Protein AF-A0AAW0V7A2-F1 (afdb_monomer)

Secondary structure (DSSP, 8-state):
--HHHHHHHHHHHHHHHSTTSS----TT-TT-EEEEEEEEE-TT--EEEEEEEE-GGGEEEEEEEEEETTTEEEE-TTTTB-EEE--SSSEEETTEEEEEEETTTEEEEEEEEEEEETTEEEEEEEEEEEEEEE--SPEEETTTSS-HHHHHHHHHTSPP-HHHHHHHHHH--EEEEEEEEEEEEEEETTEEEEEEEEEEEEEEEES---GGG--EEEEEEEEETTS-EEEEEEEEETTTEEEEEEEEEEETTEEEEEEEEE--HHHHTTTS---SEEEEEEEETTEEEEEEEEEEE--EEEESTT--EEEEEEEEEEEETTEEEEEEEEEEEE--S---HHHHTTS-GGGGGG-TT----EEEEE-SS-TT-EEEEE-EEETTTTEEEE---S----------HHHHH-HHHHHHHEEEEE-TT--GGGGT-SS--EEEEEE--------------------

Sequence (463 aa):
MDNTYNVKALSLWRHLTNFQGLPRVSQGLPRAIDAVYFNGANESGHYLVVATARRPKGIINGLLFIRVPGLGLLQLPKMPDTMLFGDGEQFAAEGLRITPVKPMSVWKIQYEGPMKMKDSPLSRLNVKLDIKWTSKQPYFDFDTDMNARALARSIAREPWSRQYFQQLREAHQSHYEQMGRMEGTVVVEGHPYILRLDSMRDHSYGHKREWKLMHRYGLHMFATHDGLQGNVGIICQPATCTQLEMGYISEGGKVTPVSSVNLSLWQHGENGYPPSDYSFSFVAGGKEYVVEVYVVEAPEFYIGWEWETRVVERMATYRINGRKGWGLAEWDYRHHGGRPRAYSFTDPAWTADLVKDAEEEKITVKSDDDPQCVVHYHGLVDDKTSRIILLSDRSYSKLIEYKNIREELGDEAYHDQCETIPLPGYDAKKHGYHRPCYMKFIKIKVQKEKNKQENNSESERVV

Structure (mmCIF, N/CA/C/O backbone):
data_AF-A0AAW0V7A2-F1
#
_entry.id   AF-A0AAW0V7A2-F1
#
loop_
_atom_site.group_PDB
_atom_site.id
_atom_site.type_symbol
_atom_site.label_atom_id
_atom_site.label_alt_id
_atom_site.label_comp_id
_atom_site.label_asym_id
_atom_site.label_entity_id
_atom_site.label_seq_id
_atom_site.pdbx_PDB_ins_code
_atom_site.Cartn_x
_atom_site.Cartn_y
_atom_site.Cartn_z
_atom_site.occupancy
_atom_site.B_iso_or_equiv
_atom_site.auth_seq_id
_atom_site.auth_comp_id
_atom_site.auth_asym_id
_atom_site.auth_atom_id
_atom_site.pdbx_PDB_model_num
ATOM 1 N N . MET A 1 1 ? -21.782 21.245 22.116 1.00 29.97 1 MET A N 1
ATOM 2 C CA . MET A 1 1 ? -21.592 22.206 21.012 1.00 29.97 1 MET A CA 1
ATOM 3 C C . MET A 1 1 ? -20.134 22.644 21.034 1.00 29.97 1 MET A C 1
ATOM 5 O O . MET A 1 1 ? -19.702 23.081 22.083 1.00 29.97 1 MET A O 1
ATOM 9 N N . ASP A 1 2 ? -19.291 22.567 20.015 1.00 32.69 2 ASP A N 1
ATOM 10 C CA . ASP A 1 2 ? -19.171 21.652 18.882 1.00 32.69 2 ASP A CA 1
ATOM 11 C C . ASP A 1 2 ? -17.704 21.785 18.400 1.00 32.69 2 ASP A C 1
ATOM 13 O O . ASP A 1 2 ? -17.403 22.443 17.410 1.00 32.69 2 ASP A O 1
ATOM 17 N N . ASN A 1 3 ? -16.744 21.271 19.185 1.00 30.62 3 ASN A N 1
ATOM 18 C CA . ASN A 1 3 ? -15.306 21.361 18.859 1.00 30.62 3 ASN A CA 1
ATOM 19 C C . ASN A 1 3 ? -14.897 20.460 17.678 1.00 30.62 3 ASN A C 1
ATOM 21 O O . ASN A 1 3 ? -13.832 20.648 17.094 1.00 30.62 3 ASN A O 1
ATOM 25 N N . THR A 1 4 ? -15.749 19.509 17.294 1.00 35.91 4 THR A N 1
ATOM 26 C CA . THR A 1 4 ? -15.542 18.583 16.173 1.00 35.91 4 THR A CA 1
ATOM 27 C C . THR A 1 4 ? -15.588 19.269 14.805 1.00 35.91 4 THR A C 1
ATOM 29 O O . THR A 1 4 ? -14.827 18.891 13.913 1.00 35.91 4 THR A O 1
ATOM 32 N N . TYR A 1 5 ? -16.394 20.328 14.638 1.00 31.70 5 TYR A N 1
ATOM 33 C CA . TYR A 1 5 ? -16.440 21.082 13.375 1.00 31.70 5 TYR A CA 1
ATOM 34 C C . TYR A 1 5 ? -15.165 21.895 13.124 1.00 31.70 5 TYR A C 1
ATOM 36 O O . TYR A 1 5 ? -14.747 22.029 11.975 1.00 31.70 5 TYR A O 1
ATOM 44 N N . ASN A 1 6 ? -14.506 22.384 14.180 1.00 40.28 6 ASN A N 1
ATOM 45 C CA . ASN A 1 6 ? -13.304 23.210 14.043 1.00 40.28 6 ASN A CA 1
ATOM 46 C C . ASN A 1 6 ? -12.090 22.397 13.560 1.00 40.28 6 ASN A C 1
ATOM 48 O O . ASN A 1 6 ? -11.335 22.873 12.717 1.00 40.28 6 ASN A O 1
ATOM 52 N N . VAL A 1 7 ? -11.926 21.151 14.023 1.00 46.50 7 VAL A N 1
ATOM 53 C CA . VAL A 1 7 ? -10.791 20.293 13.624 1.00 46.50 7 VAL A CA 1
ATOM 54 C C . VAL A 1 7 ? -10.914 19.842 12.167 1.00 46.50 7 VAL A C 1
ATOM 56 O O . VAL A 1 7 ? -9.942 19.943 11.419 1.00 46.50 7 VAL A O 1
ATOM 59 N N . LYS A 1 8 ? -12.112 19.431 11.721 1.00 39.72 8 LYS A N 1
ATOM 60 C CA . LYS A 1 8 ? -12.339 19.082 10.309 1.00 39.72 8 LYS A CA 1
ATOM 61 C C . LYS A 1 8 ? -12.195 20.286 9.388 1.00 39.72 8 LYS A C 1
ATOM 63 O O . LYS A 1 8 ? -11.576 20.157 8.339 1.00 39.72 8 LYS A O 1
ATOM 68 N N . ALA A 1 9 ? -12.697 21.457 9.785 1.00 37.00 9 ALA A N 1
ATOM 69 C CA . ALA A 1 9 ? -12.519 22.682 9.011 1.00 37.00 9 ALA A CA 1
ATOM 70 C C . ALA A 1 9 ? -11.038 23.078 8.891 1.00 37.00 9 ALA A C 1
ATOM 72 O O . ALA A 1 9 ? -10.621 23.449 7.801 1.00 37.00 9 ALA A O 1
ATOM 73 N N . LEU A 1 10 ? -10.236 22.938 9.956 1.00 38.91 10 LEU A N 1
ATOM 74 C CA . LEU A 1 10 ? -8.784 23.182 9.956 1.00 38.91 10 LEU A CA 1
ATOM 75 C C . LEU A 1 10 ? -7.997 22.151 9.130 1.00 38.91 10 LEU A C 1
ATOM 77 O O . LEU A 1 10 ? -7.086 22.542 8.398 1.00 38.91 10 LEU A O 1
ATOM 81 N N . SER A 1 11 ? -8.346 20.861 9.215 1.00 42.12 11 SER A N 1
ATOM 82 C CA . SER A 1 11 ? -7.776 19.801 8.365 1.00 42.12 11 SER A CA 1
ATOM 83 C C . SER A 1 11 ? -8.077 20.101 6.895 1.00 42.12 11 SER A C 1
ATOM 85 O O . SER A 1 11 ? -7.153 20.261 6.095 1.00 42.12 11 SER A O 1
ATOM 87 N N . LEU A 1 12 ? -9.349 20.341 6.559 1.00 40.06 12 LEU A N 1
ATOM 88 C CA . LEU A 1 12 ? -9.786 20.710 5.214 1.00 40.06 12 LEU A CA 1
ATOM 89 C C . LEU A 1 12 ? -9.114 22.007 4.732 1.00 40.06 12 LEU A C 1
ATOM 91 O O . LEU A 1 12 ? -8.675 22.066 3.590 1.00 40.06 12 LEU A O 1
ATOM 95 N N . TRP A 1 13 ? -8.955 23.021 5.593 1.00 35.84 13 TRP A N 1
ATOM 96 C CA . TRP A 1 13 ? -8.237 24.257 5.262 1.00 35.84 13 TRP A CA 1
ATOM 97 C C . TRP A 1 13 ? -6.761 24.006 4.959 1.00 35.84 13 TRP A C 1
ATOM 99 O O . TRP A 1 13 ? -6.271 24.533 3.969 1.00 35.84 13 TRP A O 1
ATOM 109 N N . ARG A 1 14 ? -6.043 23.183 5.738 1.00 45.00 14 ARG A N 1
ATOM 110 C CA . ARG A 1 14 ? -4.649 22.791 5.429 1.00 45.00 14 ARG A CA 1
ATOM 111 C C . ARG A 1 14 ? -4.539 22.067 4.085 1.00 45.00 14 ARG A C 1
ATOM 113 O O . ARG A 1 14 ? -3.605 22.316 3.326 1.00 45.00 14 ARG A O 1
ATOM 120 N N . HIS A 1 15 ? -5.517 21.223 3.764 1.00 47.91 15 HIS A N 1
ATOM 121 C CA . HIS A 1 15 ? -5.590 20.518 2.483 1.00 47.91 15 HIS A CA 1
ATOM 122 C C . HIS A 1 15 ? -5.928 21.465 1.317 1.00 47.91 15 HIS A C 1
ATOM 124 O O . HIS A 1 15 ? -5.390 21.312 0.222 1.00 47.91 15 HIS A O 1
ATOM 130 N N . LEU A 1 16 ? -6.785 22.464 1.553 1.00 35.16 16 LEU A N 1
ATOM 131 C CA . LEU A 1 16 ? -7.217 23.456 0.565 1.00 35.16 16 LEU A CA 1
ATOM 132 C C . LEU A 1 16 ? -6.244 24.631 0.398 1.00 35.16 16 LEU A C 1
ATOM 134 O O . LEU A 1 16 ? -6.296 25.280 -0.634 1.00 35.16 16 LEU A O 1
ATOM 138 N N . THR A 1 17 ? -5.370 24.927 1.364 1.00 33.19 17 THR A N 1
ATOM 139 C CA . THR A 1 17 ? -4.394 26.039 1.289 1.00 33.19 17 THR A CA 1
ATOM 140 C C . THR A 1 17 ? -3.032 25.633 0.746 1.00 33.19 17 THR A C 1
ATOM 142 O O . THR A 1 17 ? -2.344 26.469 0.170 1.00 33.19 17 THR A O 1
ATOM 145 N N . ASN A 1 18 ? -2.693 24.342 0.774 1.00 41.09 18 ASN A N 1
ATOM 146 C CA . ASN A 1 18 ? -1.581 23.785 -0.008 1.00 41.09 18 ASN A CA 1
ATOM 147 C C . ASN A 1 18 ? -1.912 23.678 -1.519 1.00 41.09 18 ASN A C 1
ATOM 149 O O . ASN A 1 18 ? -1.248 22.965 -2.265 1.00 41.09 18 ASN A O 1
ATOM 153 N N . PHE A 1 19 ? -2.933 24.399 -2.001 1.00 36.94 19 PHE A N 1
ATOM 154 C CA . PHE A 1 19 ? -3.466 24.337 -3.370 1.00 36.94 19 PHE A CA 1
ATOM 155 C C . PHE A 1 19 ? -2.479 24.733 -4.477 1.00 36.94 19 PHE A C 1
ATOM 157 O O . PHE A 1 19 ? -2.774 24.516 -5.648 1.00 36.94 19 PHE A O 1
ATOM 164 N N . GLN A 1 20 ? -1.342 25.347 -4.141 1.00 29.98 20 GLN A N 1
ATOM 165 C CA . GLN A 1 20 ? -0.391 25.874 -5.130 1.00 29.98 20 GLN A CA 1
ATOM 166 C C . GLN A 1 20 ? 0.947 25.127 -5.180 1.00 29.98 20 GLN A C 1
ATOM 168 O O . GLN A 1 20 ? 1.804 25.456 -5.995 1.00 29.98 20 GLN A O 1
ATOM 173 N N . GLY A 1 21 ? 1.120 24.078 -4.379 1.00 36.91 21 GLY A N 1
ATOM 174 C CA . GLY A 1 21 ? 2.294 23.221 -4.451 1.00 36.91 21 GLY A CA 1
ATOM 175 C C . GLY A 1 21 ? 2.109 21.985 -3.593 1.00 36.91 21 GLY A C 1
ATOM 176 O O . GLY A 1 21 ? 1.563 22.063 -2.495 1.00 36.91 21 GLY A O 1
ATOM 177 N N . LEU A 1 22 ? 2.583 20.841 -4.087 1.00 45.56 22 LEU A N 1
ATOM 178 C CA . LEU A 1 22 ? 2.833 19.674 -3.247 1.00 45.56 22 LEU A CA 1
ATOM 179 C C . LEU A 1 22 ? 3.504 20.138 -1.940 1.00 45.56 22 LEU A C 1
ATOM 181 O O . LEU A 1 22 ? 4.400 20.987 -2.038 1.00 45.56 22 LEU A O 1
ATOM 185 N N . PRO A 1 23 ? 3.125 19.626 -0.748 1.00 50.72 23 PRO A N 1
ATOM 186 C CA . PRO A 1 23 ? 3.815 19.974 0.487 1.00 50.72 23 PRO A CA 1
ATOM 187 C C . PRO A 1 23 ? 5.318 19.857 0.239 1.00 50.72 23 PRO A C 1
ATOM 189 O O . PRO A 1 23 ? 5.804 18.799 -0.180 1.00 50.72 23 PRO A O 1
ATOM 192 N N . ARG A 1 24 ? 6.052 20.970 0.366 1.00 52.59 24 ARG A N 1
ATOM 193 C CA . ARG A 1 24 ? 7.505 20.918 0.224 1.00 52.59 24 ARG A CA 1
ATOM 194 C C . ARG A 1 24 ? 7.996 20.072 1.382 1.00 52.59 24 ARG A C 1
ATOM 196 O O . ARG A 1 24 ? 7.842 20.468 2.537 1.00 52.59 24 ARG A O 1
ATOM 203 N N . VAL A 1 25 ? 8.573 18.915 1.074 1.00 57.28 25 VAL A N 1
ATOM 204 C CA . VAL A 1 25 ? 9.338 18.157 2.058 1.00 57.28 25 VAL A CA 1
ATOM 205 C C . VAL A 1 25 ? 10.447 19.099 2.521 1.00 57.28 25 VAL A C 1
ATOM 207 O O . VAL A 1 25 ? 11.336 19.454 1.746 1.00 57.28 25 VAL A O 1
ATOM 210 N N . SER A 1 26 ? 10.312 19.626 3.739 1.00 55.16 26 SER A N 1
ATOM 211 C CA . SER A 1 26 ? 11.206 20.671 4.230 1.00 55.16 26 SER A CA 1
ATOM 212 C C . SER A 1 26 ? 12.628 20.128 4.251 1.00 55.16 26 SER A C 1
ATOM 214 O O . SER A 1 26 ? 12.914 19.162 4.955 1.00 55.16 26 SER A O 1
ATOM 216 N N . GLN A 1 27 ? 13.529 20.768 3.505 1.00 53.91 27 GLN A N 1
ATOM 217 C CA . GLN A 1 27 ? 14.941 20.377 3.451 1.00 53.91 27 GLN A CA 1
ATOM 218 C C . GLN A 1 27 ? 15.618 20.469 4.833 1.00 53.91 27 GLN A C 1
ATOM 220 O O . GLN A 1 27 ? 16.618 19.801 5.071 1.00 53.91 27 GLN A O 1
ATOM 225 N N . GLY A 1 28 ? 15.052 21.248 5.767 1.00 55.53 28 GLY A N 1
ATOM 226 C CA . GLY A 1 28 ? 15.509 21.336 7.158 1.00 55.53 28 GLY A CA 1
ATOM 227 C C . GLY A 1 28 ? 15.015 20.208 8.075 1.00 55.53 28 GLY A C 1
ATOM 228 O O . GLY A 1 28 ? 15.401 20.166 9.239 1.00 55.53 28 GLY A O 1
ATOM 229 N N . LEU A 1 29 ? 14.163 19.301 7.584 1.00 67.44 29 LEU A N 1
ATOM 230 C CA . LEU A 1 29 ? 13.610 18.179 8.344 1.00 67.44 29 LEU A CA 1
ATOM 231 C C . LEU A 1 29 ? 14.061 16.853 7.711 1.00 67.44 29 LEU A C 1
ATOM 233 O O . LEU A 1 29 ? 13.365 16.314 6.851 1.00 67.44 29 LEU A O 1
ATOM 237 N N . PRO A 1 30 ? 15.204 16.281 8.132 1.00 71.31 30 PRO A N 1
ATOM 238 C CA . PRO A 1 30 ? 15.849 15.163 7.433 1.00 71.31 30 PRO A CA 1
ATOM 239 C C . PRO A 1 30 ? 15.013 13.875 7.391 1.00 71.31 30 PRO A C 1
ATOM 241 O O . PRO A 1 30 ? 15.257 13.016 6.550 1.00 71.31 30 PRO A O 1
ATOM 244 N N . ARG A 1 31 ? 14.021 13.733 8.281 1.00 77.00 31 ARG A N 1
ATOM 245 C CA . ARG A 1 31 ? 13.121 12.568 8.353 1.00 77.00 31 ARG A CA 1
ATOM 246 C C . ARG A 1 31 ? 11.708 12.853 7.844 1.00 77.00 31 ARG A C 1
ATOM 248 O O . ARG A 1 31 ? 10.830 12.009 8.032 1.00 77.00 31 ARG A O 1
ATOM 255 N N . ALA A 1 32 ? 11.478 14.019 7.240 1.00 82.75 32 ALA A N 1
ATOM 256 C CA . ALA A 1 32 ? 10.181 14.352 6.675 1.00 82.75 32 ALA A CA 1
ATOM 257 C C . ALA A 1 32 ? 9.800 13.378 5.554 1.00 82.75 32 ALA A C 1
ATOM 259 O O . ALA A 1 32 ? 10.658 12.820 4.861 1.00 82.75 32 ALA A O 1
ATOM 260 N N . ILE A 1 33 ? 8.497 13.168 5.408 1.00 88.12 33 ILE A N 1
ATOM 261 C CA . ILE A 1 33 ? 7.924 12.279 4.408 1.00 88.12 33 ILE A CA 1
ATOM 262 C C . ILE A 1 33 ? 6.650 12.890 3.840 1.00 88.12 33 ILE A C 1
ATOM 264 O O . ILE A 1 33 ? 5.869 13.518 4.558 1.00 88.12 33 ILE A O 1
ATOM 268 N N . ASP A 1 34 ? 6.441 12.642 2.558 1.00 91.75 34 ASP A N 1
ATOM 269 C CA . ASP A 1 34 ? 5.155 12.784 1.896 1.00 91.75 34 ASP A CA 1
ATOM 270 C C . ASP A 1 34 ? 4.980 11.570 0.979 1.00 91.75 34 ASP A C 1
ATOM 272 O O . ASP A 1 34 ? 5.742 11.396 0.025 1.00 91.75 34 ASP A O 1
ATOM 276 N N . ALA A 1 35 ? 4.051 10.687 1.331 1.00 93.88 35 ALA A N 1
ATOM 277 C CA . ALA A 1 35 ? 3.847 9.396 0.704 1.00 93.88 35 ALA A CA 1
ATOM 278 C C . ALA A 1 35 ? 2.444 9.273 0.132 1.00 93.88 35 ALA A C 1
ATOM 280 O O . ALA A 1 35 ? 1.457 9.535 0.813 1.00 93.88 35 ALA A O 1
ATOM 281 N N . VAL A 1 36 ? 2.370 8.789 -1.102 1.00 97.00 36 VAL A N 1
ATOM 282 C CA . VAL A 1 36 ? 1.127 8.343 -1.719 1.00 97.00 36 VAL A CA 1
ATOM 283 C C . VAL A 1 36 ? 1.268 6.881 -2.101 1.00 97.00 36 VAL A C 1
ATOM 285 O O . VAL A 1 36 ? 2.259 6.483 -2.718 1.00 97.00 36 VAL A O 1
ATOM 288 N N . TYR A 1 37 ? 0.272 6.093 -1.730 1.00 98.06 37 TYR A N 1
ATOM 289 C CA . TYR A 1 37 ? 0.171 4.682 -2.067 1.00 98.06 37 TYR A CA 1
ATOM 290 C C . TYR A 1 37 ? -1.182 4.451 -2.722 1.00 98.06 37 TYR A C 1
ATOM 292 O O . TYR A 1 37 ? -2.203 5.010 -2.318 1.00 98.06 37 TYR A O 1
ATOM 300 N N . PHE A 1 38 ? -1.180 3.658 -3.779 1.00 98.62 38 PHE A N 1
ATOM 301 C CA . PHE A 1 38 ? -2.383 3.261 -4.462 1.00 98.62 38 PHE A CA 1
AT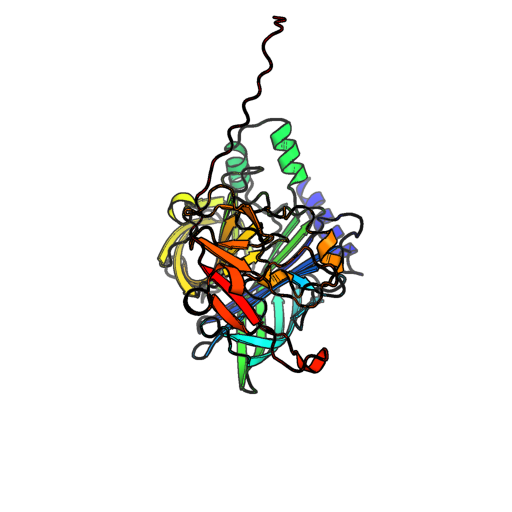OM 302 C C . PHE A 1 38 ? -2.350 1.783 -4.730 1.00 98.62 38 PHE A C 1
ATOM 304 O O . PHE A 1 38 ? -1.324 1.204 -5.101 1.00 98.62 38 PHE A O 1
ATOM 311 N N . ASN A 1 39 ? -3.534 1.211 -4.659 1.00 98.31 39 ASN A N 1
ATOM 312 C CA . ASN A 1 39 ? -3.692 -0.181 -4.949 1.00 98.31 39 ASN A CA 1
ATOM 313 C C . ASN A 1 39 ? -5.007 -0.456 -5.648 1.00 98.31 39 ASN A C 1
ATOM 315 O O . ASN A 1 39 ? -5.933 0.351 -5.563 1.00 98.31 39 ASN A O 1
ATOM 319 N N . GLY A 1 40 ? -5.086 -1.553 -6.384 1.00 98.25 40 GLY A N 1
ATOM 320 C CA . GLY A 1 40 ? -6.324 -1.933 -7.027 1.00 98.25 40 GLY A CA 1
ATOM 321 C C . GLY A 1 40 ? -6.320 -3.356 -7.535 1.00 98.25 40 GLY A C 1
ATOM 322 O O . GLY A 1 40 ? -5.281 -3.907 -7.900 1.00 98.25 40 GLY A O 1
ATOM 323 N N . ALA A 1 41 ? -7.515 -3.932 -7.572 1.00 98.75 41 ALA A N 1
ATOM 324 C CA . ALA A 1 41 ? -7.753 -5.268 -8.083 1.00 98.75 41 ALA A CA 1
ATOM 325 C C . ALA A 1 41 ? -9.111 -5.361 -8.792 1.00 98.75 41 ALA A C 1
ATOM 327 O O . ALA A 1 41 ? -9.954 -4.467 -8.672 1.00 98.75 41 ALA A O 1
ATOM 328 N N . ASN A 1 42 ? -9.330 -6.446 -9.533 1.00 98.25 42 ASN A N 1
ATOM 329 C CA . ASN A 1 42 ? -10.642 -6.789 -10.077 1.00 98.25 42 ASN A CA 1
ATOM 330 C C . ASN A 1 42 ? -10.921 -8.294 -10.050 1.00 98.25 42 ASN A C 1
ATOM 332 O O . ASN A 1 42 ? -10.033 -9.112 -9.804 1.00 98.25 42 ASN A O 1
ATOM 336 N N . GLU A 1 43 ? -12.166 -8.664 -10.353 1.00 97.19 43 GLU A N 1
ATOM 337 C CA . GLU A 1 43 ? -12.619 -10.059 -10.377 1.00 97.19 43 GLU A CA 1
ATOM 338 C C . GLU A 1 43 ? -11.871 -10.955 -11.369 1.00 97.19 43 GLU A C 1
ATOM 340 O O . GLU A 1 43 ? -11.827 -12.171 -11.184 1.00 97.19 43 GLU A O 1
ATOM 345 N N . SER A 1 44 ? -11.292 -10.367 -12.419 1.00 97.06 44 SER A N 1
ATOM 346 C CA . SER A 1 44 ? -10.526 -11.092 -13.432 1.00 97.06 44 SER A CA 1
ATOM 347 C C . SER A 1 44 ? -9.105 -11.410 -12.963 1.00 97.06 44 SER A C 1
ATOM 349 O O . SER A 1 44 ? -8.369 -12.079 -13.679 1.00 97.06 44 SER A O 1
ATOM 351 N N . GLY A 1 45 ? -8.699 -10.937 -11.780 1.00 97.50 45 GLY A N 1
ATOM 352 C CA . GLY A 1 45 ? 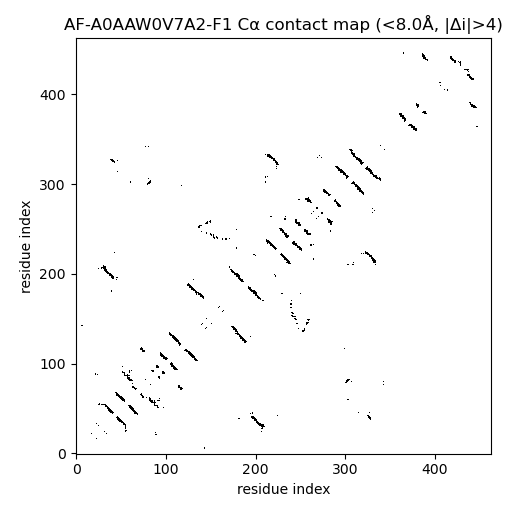-7.376 -11.179 -11.215 1.00 97.50 45 GLY A CA 1
ATOM 353 C C . GLY A 1 45 ? -6.294 -10.239 -11.744 1.00 97.50 45 GLY A C 1
ATOM 354 O O . GLY A 1 45 ? -5.114 -10.590 -11.703 1.00 97.50 45 GLY A O 1
ATOM 355 N N . HIS A 1 46 ? -6.653 -9.063 -12.257 1.00 98.56 46 HIS A N 1
ATOM 356 C CA . HIS A 1 46 ? -5.666 -8.003 -12.456 1.00 98.56 46 HIS A CA 1
ATOM 357 C C . HIS A 1 46 ? -5.389 -7.314 -11.127 1.00 98.56 46 HIS A C 1
ATOM 359 O O . HIS A 1 46 ? -6.323 -7.065 -10.366 1.00 98.56 46 HIS A O 1
ATOM 365 N N . TYR A 1 47 ? -4.124 -6.981 -10.877 1.00 98.81 47 TYR A N 1
ATOM 366 C CA . TYR A 1 47 ? -3.710 -6.256 -9.678 1.00 98.81 47 TYR A CA 1
ATOM 367 C C . TYR A 1 47 ? -2.680 -5.189 -10.032 1.00 98.81 47 TYR A C 1
ATOM 369 O O . TYR A 1 47 ? -1.814 -5.408 -10.882 1.00 98.81 47 TYR A O 1
ATOM 377 N N . LEU A 1 48 ? -2.763 -4.050 -9.353 1.00 98.75 48 LEU A N 1
ATOM 378 C CA . LEU A 1 48 ? -1.812 -2.952 -9.452 1.00 98.75 48 LEU A CA 1
ATOM 379 C C . LEU A 1 48 ? -1.512 -2.442 -8.044 1.00 98.75 48 LEU A C 1
ATOM 381 O O . LEU A 1 48 ? -2.435 -2.096 -7.311 1.00 98.75 48 LEU A O 1
ATOM 385 N N . VAL A 1 49 ? -0.232 -2.375 -7.691 1.00 98.75 49 VAL A N 1
ATOM 386 C CA . VAL A 1 49 ? 0.254 -1.704 -6.478 1.00 98.75 49 VAL A CA 1
ATOM 387 C C . VAL A 1 49 ? 1.290 -0.692 -6.905 1.00 98.75 49 VAL A C 1
ATOM 389 O O . VAL A 1 49 ? 2.196 -1.025 -7.668 1.00 98.75 49 VAL A O 1
ATOM 392 N N . VAL A 1 50 ? 1.159 0.546 -6.452 1.00 98.62 50 VAL A N 1
ATOM 393 C CA . VAL A 1 50 ? 2.081 1.612 -6.820 1.00 98.62 50 VAL A CA 1
ATOM 394 C C . VAL A 1 50 ? 2.173 2.628 -5.701 1.00 98.62 50 VAL A C 1
ATOM 396 O O . VAL A 1 50 ? 1.161 3.121 -5.207 1.00 98.62 50 VAL A O 1
ATOM 399 N N . ALA A 1 51 ? 3.394 2.963 -5.306 1.00 97.75 51 ALA A N 1
ATOM 400 C CA . ALA A 1 51 ? 3.614 3.938 -4.254 1.00 97.75 51 ALA A CA 1
ATOM 401 C C . ALA A 1 51 ? 4.864 4.760 -4.509 1.00 97.75 51 ALA A C 1
ATOM 403 O O . ALA A 1 51 ? 5.820 4.299 -5.134 1.00 97.75 51 ALA A O 1
ATOM 404 N N . THR A 1 52 ? 4.847 5.979 -3.983 1.00 95.69 52 THR A N 1
ATOM 405 C CA . THR A 1 52 ? 6.009 6.862 -3.924 1.00 95.69 52 THR A CA 1
ATOM 406 C C . THR A 1 52 ? 5.975 7.645 -2.622 1.00 95.69 52 THR A C 1
ATOM 408 O O . THR A 1 52 ? 4.976 8.307 -2.335 1.00 95.69 52 THR A O 1
ATOM 411 N N . ALA A 1 53 ? 7.078 7.645 -1.883 1.00 92.81 53 ALA A N 1
ATOM 412 C CA . ALA A 1 53 ? 7.298 8.532 -0.755 1.00 92.81 53 ALA A CA 1
ATOM 413 C C . ALA A 1 53 ? 8.475 9.461 -1.023 1.00 92.81 53 ALA A C 1
ATOM 415 O O . ALA A 1 53 ? 9.616 9.015 -1.143 1.00 92.81 53 ALA A O 1
ATOM 416 N N . ARG A 1 54 ? 8.187 10.759 -1.101 1.00 91.00 54 ARG A N 1
ATOM 417 C CA . ARG A 1 54 ? 9.183 11.814 -1.259 1.00 91.00 54 ARG A CA 1
ATOM 418 C C . ARG A 1 54 ? 9.853 12.084 0.078 1.00 91.00 54 ARG A C 1
ATOM 420 O O . ARG A 1 54 ? 9.186 12.228 1.106 1.00 91.00 54 ARG A O 1
ATOM 427 N N . ARG A 1 55 ? 11.178 12.178 0.045 1.00 86.81 55 ARG A N 1
ATOM 428 C CA . ARG A 1 55 ? 12.040 12.493 1.185 1.00 86.81 55 ARG A CA 1
ATOM 429 C C . ARG A 1 55 ? 13.031 13.602 0.810 1.00 86.81 55 ARG A C 1
ATOM 431 O O . ARG A 1 55 ? 13.199 13.899 -0.376 1.00 86.81 55 ARG A O 1
ATOM 438 N N . PRO A 1 56 ? 13.688 14.243 1.796 1.00 82.81 56 PRO A N 1
ATOM 439 C CA . PRO A 1 56 ? 14.730 15.228 1.518 1.00 82.81 56 PRO A CA 1
ATOM 440 C C . PRO A 1 56 ? 15.831 14.672 0.601 1.00 82.81 56 PRO A C 1
ATOM 442 O O . PRO A 1 56 ? 16.028 13.461 0.517 1.00 82.81 56 PRO A O 1
ATOM 445 N N . LYS A 1 57 ? 16.581 15.568 -0.055 1.00 81.50 57 LYS A N 1
ATOM 446 C CA . LYS A 1 57 ? 17.703 15.222 -0.954 1.00 81.50 57 LYS A CA 1
ATOM 447 C C . LYS A 1 57 ? 17.336 14.371 -2.188 1.00 81.50 57 LYS A C 1
ATOM 449 O O . LYS A 1 57 ? 18.173 13.632 -2.688 1.00 81.50 57 LYS A O 1
ATOM 454 N N . GLY A 1 58 ? 16.104 14.462 -2.695 1.00 84.06 58 GLY A N 1
ATOM 455 C CA . GLY A 1 58 ? 15.722 13.770 -3.939 1.00 84.06 58 GLY A CA 1
ATOM 456 C C . GLY A 1 58 ? 15.487 12.266 -3.791 1.00 84.06 58 GLY A C 1
ATOM 457 O O . GLY A 1 58 ? 15.347 11.559 -4.788 1.00 84.06 58 GLY A O 1
ATOM 458 N N . ILE A 1 59 ? 15.436 11.770 -2.554 1.00 88.69 59 ILE A N 1
ATOM 459 C CA . ILE A 1 59 ? 15.177 10.363 -2.257 1.00 88.69 59 ILE A CA 1
ATOM 460 C C . ILE A 1 59 ? 13.688 10.083 -2.449 1.00 88.69 59 ILE A C 1
ATOM 462 O O . ILE A 1 59 ? 12.841 10.769 -1.870 1.00 88.69 59 ILE A O 1
ATOM 466 N N . ILE A 1 60 ? 13.379 9.035 -3.210 1.00 92.19 60 ILE A N 1
ATOM 467 C CA . ILE A 1 60 ? 12.026 8.518 -3.389 1.00 92.19 60 ILE A CA 1
ATOM 468 C C . ILE A 1 60 ? 12.003 7.060 -2.929 1.00 92.19 60 ILE A C 1
ATOM 470 O O . ILE A 1 60 ? 12.686 6.231 -3.516 1.00 92.19 60 ILE A O 1
ATOM 474 N N . ASN A 1 61 ? 11.195 6.710 -1.925 1.00 93.12 61 ASN A N 1
ATOM 475 C CA . ASN A 1 61 ? 10.843 5.300 -1.730 1.00 93.12 61 ASN A CA 1
ATOM 476 C C . ASN A 1 61 ? 9.727 4.948 -2.716 1.00 93.12 61 ASN A C 1
ATOM 478 O O . ASN A 1 61 ? 8.609 5.426 -2.539 1.00 93.12 61 ASN A O 1
ATOM 482 N N . GLY A 1 62 ? 10.020 4.183 -3.764 1.00 95.50 62 GLY A N 1
ATOM 483 C CA . GLY A 1 62 ? 9.073 3.861 -4.827 1.00 95.50 62 GLY A CA 1
ATOM 484 C C . GLY A 1 62 ? 8.939 2.365 -5.085 1.00 95.50 62 GLY A C 1
ATOM 485 O O . GLY A 1 62 ? 9.913 1.622 -4.999 1.00 95.50 62 GLY A O 1
ATOM 486 N N . LEU A 1 63 ? 7.726 1.938 -5.434 1.00 97.19 63 LEU A N 1
ATOM 487 C CA . LEU A 1 63 ? 7.425 0.569 -5.849 1.00 97.19 63 LEU A CA 1
ATOM 488 C C . LEU A 1 63 ? 6.351 0.555 -6.935 1.00 97.19 63 LEU A C 1
ATOM 490 O O . LEU A 1 63 ? 5.506 1.451 -7.009 1.00 97.19 63 LEU A O 1
ATOM 494 N N . LEU A 1 64 ? 6.379 -0.490 -7.758 1.00 98.56 64 LEU A N 1
ATOM 495 C CA . LEU A 1 64 ? 5.340 -0.786 -8.737 1.00 98.56 64 LEU A CA 1
ATOM 496 C C . LEU A 1 64 ? 5.264 -2.300 -8.952 1.00 98.56 64 LEU A C 1
ATOM 498 O O . LEU A 1 64 ? 6.253 -2.920 -9.348 1.00 98.56 64 LEU A O 1
ATOM 502 N N . PHE A 1 65 ? 4.076 -2.856 -8.735 1.00 98.69 65 PHE A N 1
ATOM 503 C CA . PHE A 1 65 ? 3.706 -4.233 -9.041 1.00 98.69 65 PHE A CA 1
ATOM 504 C C . PHE A 1 65 ? 2.522 -4.251 -10.002 1.00 98.69 65 PHE A C 1
ATOM 506 O O . PHE A 1 65 ? 1.519 -3.583 -9.755 1.00 98.69 65 PHE A O 1
ATOM 513 N N . ILE A 1 66 ? 2.614 -5.044 -11.070 1.00 98.62 66 ILE A N 1
ATOM 514 C CA . ILE A 1 66 ? 1.522 -5.232 -12.032 1.00 98.62 66 ILE A CA 1
ATOM 515 C C . ILE A 1 66 ? 1.327 -6.726 -12.249 1.00 98.62 66 ILE A C 1
ATOM 517 O O . ILE A 1 66 ? 2.205 -7.391 -12.797 1.00 98.62 66 ILE A O 1
ATOM 521 N N . ARG A 1 67 ? 0.174 -7.260 -11.847 1.00 98.44 67 ARG A N 1
ATOM 522 C CA . ARG A 1 67 ? -0.209 -8.637 -12.163 1.00 98.44 67 ARG A CA 1
ATOM 523 C C . ARG A 1 67 ? -1.234 -8.644 -13.278 1.00 98.44 67 ARG A C 1
ATOM 525 O O . ARG A 1 67 ? -2.308 -8.056 -13.146 1.00 98.44 67 ARG A O 1
ATOM 532 N N . VAL A 1 68 ? -0.925 -9.391 -14.328 1.00 97.44 68 VAL A N 1
ATOM 533 C CA . VAL A 1 68 ? -1.841 -9.666 -15.434 1.00 97.44 68 VAL A CA 1
ATOM 534 C C . VAL A 1 68 ? -2.068 -11.182 -15.503 1.00 97.44 68 VAL A C 1
ATOM 536 O O . VAL A 1 68 ? -1.092 -11.936 -15.576 1.00 97.44 68 VAL A O 1
ATOM 539 N N . PRO A 1 69 ? -3.323 -11.668 -15.461 1.00 96.19 69 PRO A N 1
ATOM 540 C CA . PRO A 1 69 ? -3.632 -13.085 -15.645 1.00 96.19 69 PRO A CA 1
ATOM 541 C C . PRO A 1 69 ? -3.020 -13.638 -16.939 1.00 96.19 69 PRO A C 1
ATOM 543 O O . PRO A 1 69 ? -3.111 -13.012 -17.989 1.00 96.19 69 PRO A O 1
ATOM 546 N N . GLY A 1 70 ? -2.385 -14.809 -16.865 1.00 94.38 70 GLY A N 1
ATOM 547 C CA . GLY A 1 70 ? -1.716 -15.448 -18.006 1.00 94.38 70 GLY A CA 1
ATOM 548 C C . GLY A 1 70 ? -0.310 -14.919 -18.315 1.00 94.38 70 GLY A C 1
ATOM 549 O O . GLY A 1 70 ? 0.490 -15.670 -18.859 1.00 94.38 70 GLY A O 1
ATOM 550 N N . LEU A 1 71 ? 0.021 -13.685 -17.920 1.00 95.25 71 LEU A N 1
ATOM 551 C CA . LEU A 1 71 ? 1.379 -13.139 -18.035 1.00 95.25 71 LEU A CA 1
ATOM 552 C C . LEU A 1 71 ? 2.197 -13.382 -16.760 1.00 95.25 71 LEU A C 1
ATOM 554 O O . LEU A 1 71 ? 3.338 -13.818 -16.844 1.00 95.25 71 LEU A O 1
ATOM 558 N N . GLY A 1 72 ? 1.611 -13.114 -15.588 1.00 96.38 72 GLY A N 1
ATOM 559 C CA . GLY A 1 72 ? 2.265 -13.205 -14.279 1.00 96.38 72 GLY A CA 1
ATOM 560 C C . GLY A 1 72 ? 2.461 -11.840 -13.613 1.00 96.38 72 GLY A C 1
ATOM 561 O O . GLY A 1 72 ? 1.739 -10.883 -13.911 1.00 96.38 72 GLY A O 1
ATOM 562 N N . LEU A 1 73 ? 3.410 -11.765 -12.674 1.00 98.38 73 LEU A N 1
ATOM 563 C CA . LEU A 1 73 ? 3.687 -10.573 -11.869 1.00 98.38 73 LEU A CA 1
ATOM 564 C C . LEU A 1 73 ? 4.951 -9.839 -12.337 1.00 98.38 73 LEU A C 1
ATOM 566 O O . LEU A 1 73 ? 6.059 -10.373 -12.267 1.00 98.38 73 LEU A O 1
ATOM 570 N N . LEU A 1 74 ? 4.771 -8.586 -12.746 1.00 98.44 74 LEU A N 1
ATOM 571 C CA . LEU A 1 74 ? 5.820 -7.631 -13.090 1.00 98.44 74 LEU A CA 1
ATOM 572 C C . LEU A 1 74 ? 6.165 -6.752 -11.887 1.00 98.44 74 LEU A C 1
ATOM 574 O O . LEU A 1 74 ? 5.278 -6.321 -11.149 1.00 98.44 74 LEU A O 1
ATOM 578 N N . GLN A 1 75 ? 7.444 -6.420 -11.745 1.00 98.19 75 GLN A N 1
ATOM 579 C CA . GLN A 1 75 ? 7.962 -5.514 -10.722 1.00 98.19 75 GLN A CA 1
ATOM 580 C C . GLN A 1 75 ? 9.082 -4.615 -11.267 1.00 98.19 75 GLN A C 1
ATOM 582 O O . GLN A 1 75 ? 9.713 -4.949 -12.278 1.00 98.19 75 GLN A O 1
ATOM 587 N N . LEU A 1 76 ? 9.350 -3.480 -10.607 1.00 96.94 76 LEU A N 1
ATOM 588 C CA . LEU A 1 76 ? 10.483 -2.624 -10.988 1.00 96.94 76 LEU A CA 1
ATOM 589 C C . LEU A 1 76 ? 11.809 -3.407 -10.931 1.00 96.94 76 LEU A C 1
ATOM 591 O O . LEU A 1 76 ? 11.961 -4.311 -10.100 1.00 96.94 76 LEU A O 1
ATOM 595 N N . PRO A 1 77 ? 12.812 -3.048 -11.753 1.00 93.75 77 PRO A N 1
ATOM 596 C CA . PRO A 1 77 ? 14.102 -3.734 -11.762 1.00 93.75 77 PRO A CA 1
ATOM 597 C C . PRO A 1 77 ? 14.791 -3.749 -10.396 1.00 93.75 77 PRO A C 1
ATOM 599 O O . PRO A 1 77 ? 15.401 -4.764 -10.045 1.00 93.75 77 PRO A O 1
ATOM 602 N N . LYS A 1 78 ? 14.651 -2.659 -9.626 1.00 92.12 78 LYS A N 1
ATOM 603 C CA . LYS A 1 78 ? 15.302 -2.468 -8.323 1.00 92.12 78 LYS A CA 1
ATOM 604 C C . LYS A 1 78 ? 14.671 -3.280 -7.185 1.00 92.12 78 LYS A C 1
ATOM 606 O O . LYS A 1 78 ? 15.349 -3.554 -6.202 1.00 92.12 78 LYS A O 1
ATOM 611 N N . MET A 1 79 ? 13.433 -3.760 -7.351 1.00 93.75 79 MET A N 1
ATOM 612 C CA . MET A 1 79 ? 12.745 -4.558 -6.326 1.00 93.75 79 MET A CA 1
ATOM 613 C C . MET A 1 79 ? 13.588 -5.774 -5.910 1.00 93.75 79 MET A C 1
ATOM 615 O O . MET A 1 79 ? 14.207 -6.403 -6.774 1.00 93.75 79 MET A O 1
ATOM 619 N N . PRO A 1 80 ? 13.631 -6.139 -4.621 1.00 94.94 80 PRO A N 1
ATOM 620 C CA . PRO A 1 80 ? 12.772 -5.669 -3.533 1.00 94.94 80 PRO A CA 1
ATOM 621 C C . PRO A 1 80 ? 13.217 -4.340 -2.889 1.00 94.94 80 PRO A C 1
ATOM 623 O O . PRO A 1 80 ? 12.588 -3.897 -1.932 1.00 94.94 80 PRO A O 1
ATOM 626 N N . ASP A 1 81 ? 14.277 -3.696 -3.391 1.00 95.31 81 ASP A N 1
ATOM 627 C CA . ASP A 1 81 ? 14.690 -2.369 -2.931 1.00 95.31 81 ASP A CA 1
ATOM 628 C C . ASP A 1 81 ? 13.745 -1.282 -3.452 1.00 95.31 81 ASP A C 1
ATOM 630 O O . ASP A 1 81 ? 13.470 -1.212 -4.652 1.00 95.31 81 ASP A O 1
ATOM 634 N N . THR A 1 82 ? 13.294 -0.403 -2.557 1.00 95.38 82 THR A N 1
ATOM 635 C CA . THR A 1 82 ? 12.422 0.728 -2.914 1.00 95.38 82 THR A CA 1
ATOM 636 C C . THR A 1 82 ? 13.165 2.053 -3.022 1.00 95.38 82 THR A C 1
ATOM 638 O O . THR A 1 82 ? 12.547 3.076 -3.285 1.00 95.38 82 THR A O 1
ATOM 641 N N . MET A 1 83 ? 14.480 2.084 -2.806 1.00 93.12 83 MET A N 1
ATOM 642 C CA . MET A 1 83 ? 15.270 3.316 -2.852 1.00 93.12 83 MET A CA 1
ATOM 643 C C . MET A 1 83 ? 15.486 3.797 -4.292 1.00 93.12 83 MET A C 1
ATOM 645 O O . MET A 1 83 ? 16.405 3.340 -4.963 1.00 93.12 83 MET A O 1
ATOM 649 N N . LEU A 1 84 ? 14.674 4.739 -4.766 1.00 93.50 84 LEU A N 1
ATOM 650 C CA . LEU A 1 84 ? 14.802 5.388 -6.074 1.00 93.50 84 LEU A CA 1
ATOM 651 C C . LEU A 1 84 ? 15.301 6.833 -5.926 1.00 93.50 84 LEU A C 1
ATOM 653 O O . LEU A 1 84 ? 15.204 7.441 -4.854 1.00 93.50 84 LEU A O 1
ATOM 657 N N . PHE A 1 85 ? 15.787 7.409 -7.026 1.00 91.69 85 PHE A N 1
ATOM 658 C CA . PHE A 1 85 ? 16.285 8.788 -7.048 1.00 91.69 85 PHE A CA 1
ATOM 659 C C . PHE A 1 85 ? 15.542 9.644 -8.075 1.00 91.69 85 PHE A C 1
ATOM 661 O O . PHE A 1 85 ? 15.443 9.295 -9.253 1.00 91.69 85 PHE A O 1
ATOM 668 N N . GLY A 1 86 ? 15.013 10.773 -7.607 1.00 88.19 86 GLY A N 1
ATOM 669 C CA . GLY A 1 86 ? 14.277 11.747 -8.408 1.00 88.19 86 GLY A CA 1
ATOM 670 C C . GLY A 1 86 ? 14.756 13.176 -8.160 1.00 88.19 86 GLY A C 1
ATOM 671 O O . GLY A 1 86 ? 15.806 13.410 -7.564 1.00 88.19 86 GLY A O 1
ATOM 672 N N . ASP A 1 87 ? 13.960 14.147 -8.603 1.00 81.81 87 ASP A N 1
ATOM 673 C CA . ASP A 1 87 ? 14.229 15.578 -8.395 1.00 81.81 87 ASP A CA 1
ATOM 674 C C . ASP A 1 87 ? 13.912 16.059 -6.961 1.00 81.81 87 ASP A C 1
ATOM 676 O O . ASP A 1 87 ? 14.338 17.136 -6.552 1.00 81.81 87 ASP A O 1
ATOM 680 N N . GLY A 1 88 ? 13.186 15.249 -6.180 1.00 73.19 88 GLY A N 1
ATOM 681 C CA . GLY A 1 88 ? 12.755 15.560 -4.812 1.00 73.19 88 GLY A CA 1
ATOM 682 C C . GLY A 1 88 ? 11.528 16.463 -4.714 1.00 73.19 88 GLY A C 1
ATOM 683 O O . GLY A 1 88 ? 11.021 16.686 -3.614 1.00 73.19 88 GLY A O 1
ATOM 684 N N . GLU A 1 89 ? 11.017 16.954 -5.838 1.00 79.81 89 GLU A N 1
ATOM 685 C CA . GLU A 1 89 ? 9.839 17.814 -5.894 1.00 79.81 89 GLU A CA 1
ATOM 686 C C . GLU A 1 89 ? 8.602 17.043 -6.333 1.00 79.81 89 GLU A C 1
ATOM 688 O O . GLU A 1 89 ? 7.495 17.349 -5.899 1.00 79.81 89 GLU A O 1
ATOM 693 N N . GLN A 1 90 ? 8.765 16.021 -7.162 1.00 88.44 90 GLN A N 1
ATOM 694 C CA . GLN A 1 90 ? 7.659 15.284 -7.755 1.00 88.44 90 GLN A CA 1
ATOM 695 C C . GLN A 1 90 ? 7.560 13.886 -7.151 1.00 88.44 90 GLN A C 1
ATOM 697 O O . GLN A 1 90 ? 8.526 13.330 -6.633 1.00 88.44 90 GLN A O 1
ATOM 702 N N . PHE A 1 91 ? 6.374 13.284 -7.221 1.00 93.38 91 PHE A N 1
ATOM 703 C CA . PHE A 1 91 ? 6.207 11.856 -6.946 1.00 93.38 91 PHE A CA 1
ATOM 704 C C . PHE A 1 91 ? 6.697 11.057 -8.160 1.00 93.38 91 PHE A C 1
ATOM 706 O O . PHE A 1 91 ? 5.915 10.402 -8.849 1.00 93.38 91 PHE A O 1
ATOM 713 N N . ALA A 1 92 ? 7.975 11.217 -8.502 1.00 94.75 92 ALA A N 1
ATOM 714 C CA . ALA A 1 92 ? 8.548 10.663 -9.714 1.00 94.75 92 ALA A CA 1
ATOM 715 C C . ALA A 1 92 ? 10.021 10.290 -9.536 1.00 94.75 92 ALA A C 1
ATOM 717 O O . ALA A 1 92 ? 10.816 11.080 -9.030 1.00 94.75 92 ALA A O 1
ATOM 718 N N . ALA A 1 93 ? 10.372 9.092 -9.991 1.00 95.38 93 ALA A N 1
ATOM 719 C CA . ALA A 1 93 ? 11.740 8.596 -10.073 1.00 95.38 93 ALA A CA 1
ATOM 720 C C . ALA A 1 93 ? 11.795 7.414 -11.045 1.00 95.38 93 ALA A C 1
ATOM 722 O O . ALA A 1 93 ? 10.853 6.628 -11.118 1.00 95.38 93 ALA A O 1
ATOM 723 N N . GLU A 1 94 ? 12.902 7.289 -11.780 1.00 93.38 94 GLU A N 1
ATOM 724 C CA . GLU A 1 94 ? 13.231 6.090 -12.573 1.00 93.38 94 GLU A CA 1
ATOM 725 C C . GLU A 1 94 ? 12.087 5.587 -13.486 1.00 93.38 94 GLU A C 1
ATOM 727 O O . GLU A 1 94 ? 11.786 4.398 -13.564 1.00 93.38 94 GLU A O 1
ATOM 732 N N . GLY A 1 95 ? 11.419 6.520 -14.174 1.00 96.31 95 GLY A N 1
ATOM 733 C CA . GLY A 1 95 ? 10.314 6.240 -15.099 1.00 96.31 95 GLY A CA 1
ATOM 734 C C . GLY A 1 95 ? 8.929 6.200 -14.448 1.00 96.31 95 GLY A C 1
ATOM 735 O O . GLY A 1 95 ? 7.941 6.419 -15.146 1.00 96.31 95 GLY A O 1
ATOM 736 N N . LEU A 1 96 ? 8.833 5.998 -13.128 1.00 98.00 96 LEU A N 1
ATOM 737 C CA . LEU A 1 96 ? 7.578 6.070 -12.374 1.00 98.00 96 LEU A CA 1
ATOM 738 C C . LEU A 1 96 ? 7.200 7.528 -12.100 1.00 98.00 96 LEU A C 1
ATOM 740 O O . LEU A 1 96 ? 8.049 8.337 -11.728 1.00 98.00 96 LEU A O 1
ATOM 744 N N . ARG A 1 97 ? 5.916 7.859 -12.258 1.00 97.88 97 ARG A N 1
ATOM 745 C CA . ARG A 1 97 ? 5.353 9.185 -11.998 1.00 97.88 97 ARG A CA 1
ATOM 746 C C . ARG A 1 97 ? 3.915 9.088 -11.504 1.00 97.88 97 ARG A C 1
ATOM 748 O O . ARG A 1 97 ? 3.052 8.535 -12.180 1.00 97.88 97 ARG A O 1
ATOM 755 N N . ILE A 1 98 ? 3.637 9.727 -10.375 1.00 98.00 98 ILE A N 1
ATOM 756 C CA . ILE A 1 98 ? 2.292 9.925 -9.836 1.00 98.00 98 ILE A CA 1
ATOM 757 C C . ILE A 1 98 ? 2.015 11.430 -9.809 1.00 98.00 98 ILE A C 1
ATOM 759 O O . ILE A 1 98 ? 2.836 12.228 -9.367 1.00 98.00 98 ILE A O 1
ATOM 763 N N . THR A 1 99 ? 0.885 11.871 -10.348 1.00 96.44 99 THR A N 1
ATOM 764 C CA . THR A 1 99 ? 0.577 13.300 -10.493 1.00 96.44 99 THR A CA 1
ATOM 765 C C . THR A 1 99 ? -0.837 13.593 -10.006 1.00 96.44 99 THR A C 1
ATOM 767 O O . THR A 1 99 ? -1.791 13.040 -10.563 1.00 96.44 99 THR A O 1
ATOM 770 N N . PRO A 1 100 ? -1.017 14.461 -8.994 1.00 94.81 100 PRO A N 1
ATOM 771 C CA . PRO A 1 100 ? -2.344 14.943 -8.639 1.00 94.81 100 PRO A CA 1
ATOM 772 C C . PRO A 1 100 ? -2.871 15.829 -9.772 1.00 94.81 100 PRO A C 1
ATOM 774 O O . PRO A 1 100 ? -2.241 16.815 -10.140 1.00 94.81 100 PRO A O 1
ATOM 777 N N . VAL A 1 101 ? -4.028 15.475 -10.333 1.00 96.00 101 VAL A N 1
ATOM 778 C CA . VAL A 1 101 ? -4.676 16.242 -11.416 1.00 96.00 101 VAL A CA 1
ATOM 779 C C . VAL A 1 101 ? -5.792 17.114 -10.855 1.00 96.00 101 VAL A C 1
ATOM 781 O O . VAL A 1 101 ? -5.917 18.283 -11.204 1.00 96.00 101 VAL A O 1
ATOM 784 N N . LYS A 1 102 ? -6.611 16.544 -9.968 1.00 93.50 102 LYS A N 1
ATOM 785 C CA . LYS A 1 102 ? -7.632 17.264 -9.209 1.00 93.50 102 LYS A CA 1
ATOM 786 C C . LYS A 1 102 ? -7.540 16.817 -7.753 1.00 93.50 102 LYS A C 1
ATOM 788 O O . LYS A 1 102 ? -7.685 15.613 -7.501 1.00 93.50 102 LYS A O 1
ATOM 793 N N . PRO A 1 103 ? -7.337 17.745 -6.800 1.00 86.88 103 PRO A N 1
ATOM 794 C CA . PRO A 1 103 ? -7.237 17.407 -5.388 1.00 86.88 103 PRO A CA 1
ATOM 795 C C . PRO A 1 103 ? -8.359 16.469 -4.941 1.00 86.88 103 PRO A C 1
ATOM 797 O O . PRO A 1 103 ? -9.513 16.613 -5.361 1.00 86.88 103 PRO A O 1
ATOM 800 N N . MET A 1 104 ? -7.992 15.479 -4.124 1.00 88.25 104 MET A N 1
ATOM 801 C CA . MET A 1 104 ? -8.916 14.533 -3.487 1.00 88.25 104 MET A CA 1
ATOM 802 C C . MET A 1 104 ? -9.828 13.743 -4.440 1.00 88.25 104 MET A C 1
ATOM 804 O O . MET A 1 104 ? -10.830 13.191 -3.998 1.00 88.25 104 MET A O 1
ATOM 808 N N . SER A 1 105 ? -9.557 13.710 -5.750 1.00 93.50 105 SER A N 1
ATOM 809 C CA . SER A 1 105 ? -10.505 13.085 -6.685 1.00 93.50 105 SER A CA 1
ATOM 810 C C . SER A 1 105 ? -9.913 12.555 -7.979 1.00 93.50 105 SER A C 1
ATOM 812 O O . SER A 1 105 ? -10.480 11.607 -8.510 1.00 93.50 105 SER A O 1
ATOM 814 N N . VAL A 1 106 ? -8.822 13.120 -8.510 1.00 97.81 106 VAL A N 1
ATOM 815 C CA . VAL A 1 106 ? -8.220 12.638 -9.763 1.00 97.81 106 VAL A CA 1
ATOM 816 C C . VAL A 1 106 ? -6.702 12.643 -9.677 1.00 97.81 106 VAL A C 1
ATOM 818 O O . VAL A 1 106 ? -6.094 13.683 -9.425 1.00 97.81 106 VAL A O 1
ATOM 821 N N . TRP A 1 107 ? -6.103 11.494 -9.973 1.00 98.44 107 TRP A N 1
ATOM 822 C CA . TRP A 1 107 ? -4.658 11.318 -10.076 1.00 98.44 107 TRP A CA 1
ATOM 823 C C . TRP A 1 107 ? -4.302 10.624 -11.386 1.00 98.44 107 TRP A C 1
ATOM 825 O O . TRP A 1 107 ? -5.076 9.815 -11.901 1.00 98.44 107 TRP A O 1
ATOM 835 N N . LYS A 1 108 ? -3.125 10.944 -11.918 1.00 98.56 108 LYS A N 1
ATOM 836 C CA . LYS A 1 108 ? -2.521 10.246 -13.048 1.00 98.56 108 LYS A CA 1
ATOM 837 C C . LYS A 1 108 ? -1.338 9.424 -12.549 1.00 98.56 108 LYS A C 1
ATOM 839 O O . LYS A 1 108 ? -0.505 9.949 -11.817 1.00 98.56 108 LYS A O 1
ATOM 844 N N . ILE A 1 109 ? -1.279 8.159 -12.936 1.00 98.75 109 ILE A N 1
ATOM 845 C CA . ILE A 1 109 ? -0.224 7.212 -12.580 1.00 98.75 109 ILE A CA 1
ATOM 846 C C . ILE A 1 109 ? 0.383 6.729 -13.890 1.00 98.75 109 ILE A C 1
ATOM 848 O O . ILE A 1 109 ? -0.324 6.204 -14.751 1.00 98.75 109 ILE A O 1
ATOM 852 N N . GLN A 1 110 ? 1.680 6.941 -14.058 1.00 98.75 110 GLN A N 1
ATOM 853 C CA . GLN A 1 110 ? 2.390 6.618 -15.285 1.00 98.75 110 GLN A CA 1
ATOM 854 C C . GLN A 1 110 ? 3.706 5.921 -14.977 1.00 98.75 110 GLN A C 1
ATOM 856 O O . GLN A 1 110 ? 4.373 6.231 -13.991 1.00 98.75 110 GLN A O 1
ATOM 861 N N . TYR A 1 111 ? 4.084 5.004 -15.854 1.00 98.69 111 TYR A N 1
ATOM 862 C CA . TYR A 1 111 ? 5.395 4.377 -15.849 1.00 98.69 111 TYR A CA 1
ATOM 863 C C . TYR A 1 111 ? 5.840 4.129 -17.286 1.00 98.69 111 TYR A C 1
ATOM 865 O O . TYR A 1 111 ? 5.034 3.703 -18.109 1.00 98.69 111 TYR A O 1
ATOM 873 N N . GLU A 1 112 ? 7.105 4.382 -17.595 1.00 98.56 112 GLU A N 1
ATOM 874 C CA . GLU A 1 112 ? 7.708 3.984 -18.865 1.00 98.56 112 GLU A CA 1
ATOM 875 C C . GLU A 1 112 ? 9.141 3.524 -18.607 1.00 98.56 112 GLU A C 1
ATOM 877 O O . GLU A 1 112 ? 9.980 4.306 -18.157 1.00 98.56 112 GLU A O 1
ATOM 882 N N . GLY A 1 113 ? 9.408 2.240 -18.838 1.00 98.12 113 GLY A N 1
ATOM 883 C CA . GLY A 1 113 ? 10.712 1.656 -18.560 1.00 98.12 113 GLY A CA 1
ATOM 884 C C . GLY A 1 113 ? 10.709 0.128 -18.534 1.00 98.12 113 GLY A C 1
ATOM 885 O O . GLY A 1 113 ? 9.686 -0.510 -18.801 1.00 98.12 113 GLY A O 1
ATOM 886 N N . PRO A 1 114 ? 11.870 -0.479 -18.241 1.00 97.62 114 PRO A N 1
ATOM 887 C CA . PRO A 1 114 ? 11.991 -1.923 -18.140 1.00 97.62 114 PRO A CA 1
ATOM 888 C C . PRO A 1 114 ? 11.415 -2.433 -16.816 1.00 97.62 114 PRO A C 1
ATOM 890 O O . PRO A 1 114 ? 11.776 -1.943 -15.753 1.00 97.62 114 PRO A O 1
ATOM 893 N N . MET A 1 115 ? 10.619 -3.496 -16.852 1.00 98.31 115 MET A N 1
ATOM 894 C CA . MET A 1 115 ? 10.235 -4.274 -15.670 1.00 98.31 115 MET A CA 1
ATOM 895 C C . MET A 1 115 ? 10.808 -5.688 -15.749 1.00 98.31 115 MET A C 1
ATOM 897 O O . MET A 1 115 ? 11.192 -6.165 -16.819 1.00 98.31 115 MET A O 1
ATOM 901 N N . LYS A 1 116 ? 10.864 -6.368 -14.605 1.00 96.75 116 LYS A N 1
ATOM 902 C CA . LYS A 1 116 ? 11.201 -7.792 -14.525 1.00 96.75 116 LYS A CA 1
ATOM 903 C C . LYS A 1 116 ? 10.003 -8.587 -14.027 1.00 96.75 116 LYS A C 1
ATOM 905 O O . LYS A 1 116 ? 9.230 -8.103 -13.204 1.00 96.75 116 LYS A O 1
ATOM 910 N N . MET A 1 117 ? 9.883 -9.821 -14.484 1.00 96.38 117 MET A N 1
ATOM 911 C CA . MET A 1 117 ? 8.995 -10.816 -13.895 1.00 96.38 117 MET A CA 1
ATOM 912 C C . MET A 1 117 ? 9.511 -11.223 -12.512 1.00 96.38 117 MET A C 1
ATOM 914 O O . MET A 1 117 ? 10.722 -11.379 -12.323 1.00 96.38 117 MET A O 1
ATOM 918 N N . LYS A 1 118 ? 8.605 -11.441 -11.555 1.00 93.62 118 LYS A N 1
ATOM 919 C CA . LYS A 1 118 ? 8.939 -11.970 -10.223 1.00 93.62 118 LYS A CA 1
ATOM 920 C C . LYS A 1 118 ? 9.694 -13.299 -10.320 1.00 93.62 118 LYS A C 1
ATOM 922 O O . LYS A 1 118 ? 10.795 -13.405 -9.788 1.00 93.62 118 LYS A O 1
ATOM 927 N N . ASP A 1 119 ? 9.154 -14.248 -11.080 1.00 89.56 119 ASP A N 1
ATOM 928 C CA . ASP A 1 119 ? 9.708 -15.606 -11.207 1.00 89.56 119 ASP A CA 1
ATOM 929 C C . ASP A 1 119 ? 10.809 -15.715 -12.274 1.00 89.56 119 ASP A C 1
ATOM 931 O O . ASP A 1 119 ? 11.327 -16.790 -12.564 1.00 89.56 119 ASP A O 1
ATOM 935 N N . SER A 1 120 ? 11.194 -14.598 -12.896 1.00 90.50 120 SER A N 1
ATOM 936 C CA . SER A 1 120 ? 12.324 -14.543 -13.829 1.00 90.50 120 SER A CA 1
ATOM 937 C C . SER A 1 120 ? 13.073 -13.218 -13.664 1.00 90.50 120 SER A C 1
ATOM 939 O O . SER A 1 120 ? 12.942 -12.328 -14.508 1.00 90.50 120 SER A O 1
ATOM 941 N N . PRO A 1 121 ? 13.887 -13.056 -12.601 1.00 81.75 121 PRO A N 1
ATOM 942 C CA . PRO A 1 121 ? 14.507 -11.773 -12.239 1.00 81.75 121 PRO A CA 1
ATOM 943 C C . PRO A 1 121 ? 15.450 -11.178 -13.300 1.00 81.75 121 PRO A C 1
ATOM 945 O O . PRO A 1 121 ? 15.725 -9.972 -13.293 1.00 81.75 121 PRO A O 1
ATOM 948 N N . LEU A 1 122 ? 15.948 -12.019 -14.211 1.00 83.69 122 LEU A N 1
ATOM 949 C CA . LEU A 1 122 ? 16.797 -11.626 -15.338 1.00 83.69 122 LEU A CA 1
ATOM 950 C C . LEU A 1 122 ? 16.004 -11.098 -16.542 1.00 83.69 122 LEU A C 1
ATOM 952 O O . LEU A 1 122 ? 16.593 -10.486 -17.428 1.00 83.69 122 LEU A O 1
ATOM 956 N N . SER A 1 123 ? 14.683 -11.297 -16.573 1.00 90.94 123 SER A N 1
ATOM 957 C CA . SER A 1 123 ? 13.830 -10.758 -17.633 1.00 90.94 123 SER A CA 1
ATOM 958 C C . SER A 1 123 ? 13.859 -9.231 -17.643 1.00 90.94 123 SER A C 1
ATOM 960 O O . SER A 1 123 ? 13.993 -8.571 -16.606 1.00 90.94 123 SER A O 1
ATOM 962 N N . ARG A 1 124 ? 13.749 -8.667 -18.841 1.00 94.44 124 ARG A N 1
ATOM 963 C CA . ARG A 1 124 ? 13.643 -7.231 -19.074 1.00 94.44 124 ARG A CA 1
ATOM 964 C C . ARG A 1 124 ? 12.552 -7.039 -20.109 1.00 94.44 124 ARG A C 1
ATOM 966 O O . ARG A 1 124 ? 12.759 -7.368 -21.269 1.00 94.44 124 ARG A O 1
ATOM 973 N N . LEU A 1 125 ? 11.395 -6.591 -19.642 1.00 97.69 125 LEU A N 1
ATOM 974 C CA . LEU A 1 125 ? 10.223 -6.342 -20.465 1.00 97.69 125 LEU A CA 1
ATOM 975 C C . LEU A 1 125 ? 9.986 -4.838 -20.543 1.00 97.69 125 LEU A C 1
ATOM 977 O O . LEU A 1 125 ? 9.955 -4.164 -19.514 1.00 97.69 125 LEU A O 1
ATOM 981 N N . ASN A 1 126 ? 9.811 -4.313 -21.746 1.00 98.31 126 ASN A N 1
ATOM 982 C CA . ASN A 1 126 ? 9.435 -2.933 -21.995 1.00 98.31 126 ASN A CA 1
ATOM 983 C C . ASN A 1 126 ? 7.981 -2.732 -21.576 1.00 98.31 126 ASN A C 1
ATOM 985 O O . ASN A 1 126 ? 7.073 -3.332 -22.161 1.00 98.31 126 ASN A O 1
ATOM 989 N N . VAL A 1 127 ? 7.764 -1.888 -20.567 1.00 98.75 127 VAL A N 1
ATOM 990 C CA . VAL A 1 127 ? 6.437 -1.622 -20.016 1.00 98.75 127 VAL A CA 1
ATOM 991 C C . VAL A 1 127 ? 6.109 -0.138 -20.086 1.00 98.75 127 VAL A C 1
ATOM 993 O O . VAL A 1 127 ? 6.909 0.716 -19.703 1.00 98.75 127 VAL A O 1
ATOM 996 N N . LYS A 1 128 ? 4.888 0.159 -20.535 1.00 98.81 128 LYS A N 1
ATOM 997 C CA . LYS A 1 128 ? 4.281 1.489 -20.472 1.00 98.81 128 LYS A CA 1
ATOM 998 C C . LYS A 1 128 ? 2.940 1.415 -19.749 1.00 98.81 128 LYS A C 1
ATOM 1000 O O . LYS A 1 128 ? 2.037 0.715 -20.193 1.00 98.81 128 LYS A O 1
ATOM 1005 N N . LEU A 1 129 ? 2.805 2.151 -18.656 1.00 98.81 129 LEU A N 1
ATOM 1006 C CA . LEU A 1 129 ? 1.595 2.284 -17.851 1.00 98.81 129 LEU A CA 1
ATOM 1007 C C . LEU A 1 129 ? 1.044 3.705 -18.004 1.00 98.81 129 LEU A C 1
ATOM 1009 O O . LEU A 1 129 ? 1.782 4.674 -17.821 1.00 98.81 129 LEU A O 1
ATOM 1013 N N . ASP A 1 130 ? -0.249 3.835 -18.284 1.00 98.75 130 ASP A N 1
ATOM 1014 C CA . ASP A 1 130 ? -0.981 5.101 -18.173 1.00 98.75 130 ASP A CA 1
ATOM 1015 C C . ASP A 1 130 ? -2.356 4.818 -17.560 1.00 98.75 130 ASP A C 1
ATOM 1017 O O . ASP A 1 130 ? -3.226 4.206 -18.184 1.00 98.75 130 ASP A O 1
ATOM 1021 N N . ILE A 1 131 ? -2.510 5.206 -16.295 1.00 98.69 131 ILE A N 1
ATOM 1022 C CA . ILE A 1 131 ? -3.685 4.942 -15.472 1.00 98.69 131 ILE A CA 1
ATOM 1023 C C . ILE A 1 131 ? -4.198 6.253 -14.894 1.00 98.69 131 ILE A C 1
ATOM 1025 O O . ILE A 1 131 ? -3.448 7.086 -14.377 1.00 98.69 131 ILE A O 1
ATOM 1029 N N . LYS A 1 132 ? -5.517 6.407 -14.911 1.00 98.81 132 LYS A N 1
ATOM 1030 C CA . LYS A 1 132 ? -6.225 7.457 -14.196 1.00 98.81 132 LYS A CA 1
ATOM 1031 C C . LYS A 1 132 ? -6.898 6.857 -12.971 1.00 98.81 132 LYS A C 1
ATOM 1033 O O . LYS A 1 132 ? -7.756 5.986 -13.092 1.00 98.81 132 LYS A O 1
ATOM 1038 N N . TRP A 1 133 ? -6.551 7.366 -11.798 1.00 98.75 133 TRP A N 1
ATOM 1039 C CA . TRP A 1 133 ? -7.286 7.079 -10.575 1.00 98.75 133 TRP A CA 1
ATOM 1040 C C . TRP A 1 133 ? -8.355 8.147 -10.352 1.00 98.75 133 TRP A C 1
ATOM 1042 O O . TRP A 1 133 ? -8.086 9.345 -10.492 1.00 98.75 133 TRP A O 1
ATOM 1052 N N . THR A 1 134 ? -9.571 7.726 -10.005 1.00 98.44 134 THR A N 1
ATOM 1053 C CA . THR A 1 134 ? -10.694 8.624 -9.720 1.00 98.44 134 THR A CA 1
ATOM 1054 C C . THR A 1 134 ? -11.462 8.217 -8.472 1.00 98.44 134 THR A C 1
ATOM 1056 O O . THR A 1 134 ? -11.651 7.032 -8.208 1.00 98.44 134 THR A O 1
ATOM 1059 N N . SER A 1 135 ? -11.979 9.203 -7.741 1.00 96.44 135 SER A N 1
ATOM 1060 C CA . SER A 1 135 ? -12.937 8.970 -6.663 1.00 96.44 135 SER A CA 1
ATOM 1061 C C . SER A 1 135 ? -14.019 10.045 -6.602 1.00 96.44 135 SER A C 1
ATOM 1063 O O . SER A 1 135 ? -13.796 11.216 -6.914 1.00 96.44 135 SER A O 1
ATOM 1065 N N . LYS A 1 136 ? -15.211 9.606 -6.191 1.00 91.88 136 LYS A N 1
ATOM 1066 C CA . LYS A 1 136 ? -16.341 10.443 -5.764 1.00 91.88 136 LYS A CA 1
ATOM 1067 C C . LYS A 1 136 ? -16.721 10.179 -4.302 1.00 91.88 136 LYS A C 1
ATOM 1069 O O . LYS A 1 136 ? -17.722 10.707 -3.833 1.00 91.88 136 LYS A O 1
ATOM 1074 N N . GLN A 1 137 ? -15.974 9.316 -3.618 1.00 92.88 137 GLN A N 1
ATOM 1075 C CA . GLN A 1 137 ? -16.273 8.905 -2.254 1.00 92.88 137 GLN A CA 1
ATOM 1076 C C . GLN A 1 137 ? -15.635 9.875 -1.253 1.00 92.88 137 GLN A C 1
ATOM 1078 O O . GLN A 1 137 ? -14.596 10.470 -1.567 1.00 92.88 137 GLN A O 1
ATOM 1083 N N . PRO A 1 138 ? -16.220 10.032 -0.052 1.00 93.88 138 PRO A N 1
ATOM 1084 C CA . PRO A 1 138 ? -15.549 10.712 1.048 1.00 93.88 138 PRO A CA 1
ATOM 1085 C C . PRO A 1 138 ? -14.195 10.058 1.348 1.00 93.88 138 PRO A C 1
ATOM 1087 O O . PRO A 1 138 ? -14.025 8.852 1.164 1.00 93.88 138 PRO A O 1
ATOM 1090 N N . TYR A 1 139 ? -13.237 10.862 1.801 1.00 94.75 139 TYR A N 1
ATOM 1091 C CA . TYR A 1 139 ? -12.009 10.338 2.392 1.00 94.75 139 TYR A CA 1
ATOM 1092 C C . TYR A 1 139 ? -12.257 9.984 3.864 1.00 94.75 139 TYR A C 1
ATOM 1094 O O . TYR A 1 139 ? -13.191 10.506 4.476 1.00 94.75 139 TYR A O 1
ATOM 1102 N N . PHE A 1 140 ? -11.432 9.097 4.405 1.00 97.12 140 PHE A N 1
ATOM 1103 C CA . PHE A 1 140 ? -11.393 8.741 5.816 1.00 97.12 140 PHE A CA 1
ATOM 1104 C C . PHE A 1 140 ? -10.119 9.318 6.428 1.00 97.12 140 PHE A C 1
ATOM 1106 O O . PHE A 1 140 ? -9.020 8.965 6.003 1.00 97.12 140 PHE A O 1
ATOM 1113 N N . ASP A 1 141 ? -10.266 10.235 7.380 1.00 96.19 141 ASP A N 1
ATOM 1114 C CA . ASP A 1 141 ? -9.152 10.890 8.067 1.00 96.19 141 ASP A CA 1
ATOM 1115 C C . ASP A 1 141 ? -8.869 10.170 9.388 1.00 96.19 141 ASP A C 1
ATOM 1117 O O . ASP A 1 141 ? -9.689 10.214 10.309 1.00 96.19 141 ASP A O 1
ATOM 1121 N N . PHE A 1 142 ? -7.716 9.515 9.516 1.00 94.50 142 PHE A N 1
ATOM 1122 C CA . PHE A 1 142 ? -7.415 8.745 10.725 1.00 94.50 142 PHE A CA 1
ATOM 1123 C C . PHE A 1 142 ? -7.193 9.626 11.959 1.00 94.50 142 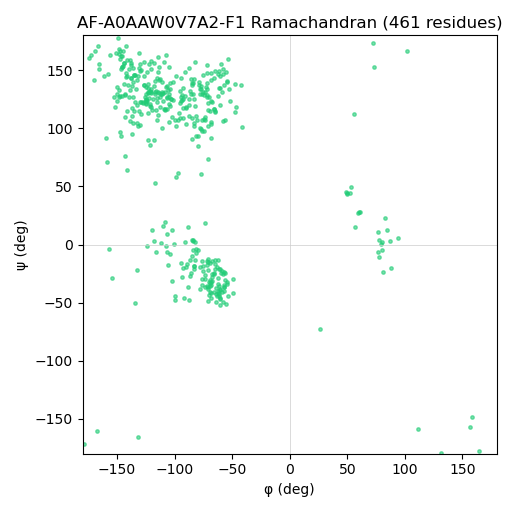PHE A C 1
ATOM 1125 O O . PHE A 1 142 ? -7.333 9.138 13.080 1.00 94.50 142 PHE A O 1
ATOM 1132 N N . ASP A 1 143 ? -6.964 10.931 11.784 1.00 91.19 143 ASP A N 1
ATOM 1133 C CA . ASP A 1 143 ? -6.860 11.863 12.906 1.00 91.19 143 ASP A CA 1
ATOM 1134 C C . ASP A 1 143 ? -8.238 12.191 13.513 1.00 91.19 143 ASP A C 1
ATOM 1136 O O . ASP A 1 143 ? -8.318 12.604 14.673 1.00 91.19 143 ASP A O 1
ATOM 1140 N N . THR A 1 144 ? -9.336 12.029 12.758 1.00 94.25 144 THR A N 1
ATOM 1141 C CA . THR A 1 144 ? -10.668 12.512 13.187 1.00 94.25 144 THR A CA 1
ATOM 1142 C C . THR A 1 144 ? -11.822 11.522 13.050 1.00 94.25 144 THR A C 1
ATOM 1144 O O . THR A 1 144 ? -12.820 11.674 13.756 1.00 94.25 144 THR A O 1
ATOM 1147 N N . ASP A 1 145 ? -11.709 10.512 12.188 1.00 97.12 145 ASP A N 1
ATOM 1148 C CA . ASP A 1 145 ? -12.814 9.616 11.828 1.00 97.12 145 ASP A CA 1
ATOM 1149 C C . ASP A 1 145 ? -12.726 8.232 12.483 1.00 97.12 145 ASP A C 1
ATOM 1151 O O . ASP A 1 145 ? -13.680 7.451 12.417 1.00 97.12 145 ASP A O 1
ATOM 1155 N N . MET A 1 146 ? -11.612 7.916 13.153 1.00 96.50 146 MET A N 1
ATOM 1156 C CA . MET A 1 146 ? -11.463 6.659 13.888 1.00 96.50 146 MET A CA 1
ATOM 1157 C C . MET A 1 146 ? -12.544 6.486 14.961 1.00 96.50 146 MET A C 1
ATOM 1159 O O . MET A 1 146 ? -12.978 7.430 15.625 1.00 96.50 146 MET A O 1
ATOM 1163 N N . ASN A 1 147 ? -12.957 5.236 15.192 1.00 97.50 147 ASN A N 1
ATOM 1164 C CA . ASN A 1 147 ? -13.901 4.944 16.260 1.00 97.50 147 ASN A CA 1
ATOM 1165 C C . ASN A 1 147 ? -13.266 5.238 17.629 1.00 97.50 147 ASN A C 1
ATOM 1167 O O . ASN A 1 147 ? -12.334 4.556 18.055 1.00 97.50 147 ASN A O 1
ATOM 1171 N N . ALA A 1 148 ? -13.826 6.207 18.355 1.00 96.19 148 ALA A N 1
ATOM 1172 C CA . ALA A 1 148 ? -13.284 6.649 19.639 1.00 96.19 148 ALA A CA 1
ATOM 1173 C C . ALA A 1 148 ? -13.160 5.520 20.679 1.00 96.19 148 ALA A C 1
ATOM 1175 O O . ALA A 1 148 ? -12.214 5.508 21.462 1.00 96.19 148 ALA A O 1
ATOM 1176 N N . ARG A 1 149 ? -14.082 4.545 20.689 1.00 95.12 149 ARG A N 1
ATOM 1177 C CA . ARG A 1 149 ? -14.023 3.409 21.623 1.00 95.12 149 ARG A CA 1
ATOM 1178 C C . ARG A 1 149 ? -12.931 2.410 21.236 1.00 95.12 149 ARG A C 1
ATOM 1180 O O . ARG A 1 149 ? -12.303 1.855 22.133 1.00 95.12 149 ARG A O 1
ATOM 1187 N N . ALA A 1 150 ? -12.705 2.181 19.942 1.00 96.25 150 ALA A N 1
ATOM 1188 C CA . ALA A 1 150 ? -11.589 1.360 19.472 1.00 96.25 150 ALA A CA 1
ATOM 1189 C C . ALA A 1 150 ? -10.247 2.005 19.845 1.00 96.25 150 ALA A C 1
ATOM 1191 O O . ALA A 1 150 ? -9.431 1.370 20.507 1.00 96.25 150 ALA A O 1
ATOM 1192 N N . LEU A 1 151 ? -10.083 3.298 19.549 1.00 95.19 151 LEU A N 1
ATOM 1193 C CA . LEU A 1 151 ? -8.874 4.046 19.892 1.00 95.19 151 LEU A CA 1
ATOM 1194 C C . LEU A 1 151 ? -8.621 4.081 21.408 1.00 95.19 151 LEU A C 1
ATOM 1196 O O . LEU A 1 151 ? -7.510 3.808 21.858 1.00 95.19 151 LEU A O 1
ATOM 1200 N N . ALA A 1 152 ? -9.654 4.359 22.212 1.00 95.38 152 ALA A N 1
ATOM 1201 C CA . ALA A 1 152 ? -9.537 4.354 23.669 1.00 95.38 152 ALA A CA 1
ATOM 1202 C C . ALA A 1 152 ? -9.123 2.978 24.208 1.00 95.38 152 ALA A C 1
ATOM 1204 O O . ALA A 1 152 ? -8.297 2.904 25.113 1.00 95.38 152 ALA A O 1
ATOM 1205 N N . ARG A 1 153 ? -9.654 1.888 23.636 1.00 95.44 153 ARG A N 1
ATOM 1206 C CA . ARG A 1 153 ? -9.259 0.522 23.997 1.00 95.44 153 ARG A CA 1
ATOM 1207 C C . ARG A 1 153 ? -7.795 0.254 23.653 1.00 95.44 153 ARG A C 1
ATOM 1209 O O . ARG A 1 153 ? -7.107 -0.316 24.489 1.00 95.44 153 ARG A O 1
ATOM 1216 N N . SER A 1 154 ? -7.316 0.681 22.486 1.00 94.69 154 SER A N 1
ATOM 1217 C CA . SER A 1 154 ? -5.903 0.555 22.102 1.00 94.69 154 SER A CA 1
ATOM 1218 C C . SER A 1 154 ? -4.977 1.310 23.058 1.00 94.69 154 SER A C 1
ATOM 1220 O O . SER A 1 154 ? -4.028 0.729 23.567 1.00 94.69 154 SER A O 1
ATOM 1222 N N . ILE A 1 155 ? -5.296 2.563 23.392 1.00 94.69 155 ILE A N 1
ATOM 1223 C CA . ILE A 1 155 ? -4.488 3.381 24.315 1.00 94.69 155 ILE A CA 1
ATOM 1224 C C . ILE A 1 155 ? -4.538 2.843 25.754 1.00 94.69 155 ILE A C 1
ATOM 1226 O O . ILE A 1 155 ? -3.549 2.928 26.480 1.00 94.69 155 ILE A O 1
ATOM 1230 N N . ALA A 1 156 ? -5.674 2.294 26.192 1.00 96.06 156 ALA A N 1
ATOM 1231 C CA . ALA A 1 156 ? -5.842 1.751 27.542 1.00 96.06 156 ALA A CA 1
ATOM 1232 C C . ALA A 1 156 ? -5.066 0.443 27.787 1.00 96.06 156 ALA A C 1
ATOM 1234 O O . ALA A 1 156 ? -4.958 0.017 28.935 1.00 96.06 156 ALA A O 1
ATOM 1235 N N . ARG A 1 157 ? -4.538 -0.200 26.736 1.00 94.94 157 ARG A N 1
ATOM 1236 C CA . ARG A 1 157 ? -3.672 -1.386 26.857 1.00 94.94 157 ARG A CA 1
ATOM 1237 C C . ARG A 1 157 ? -2.240 -1.045 27.258 1.00 94.94 157 ARG A C 1
ATOM 1239 O O . ARG A 1 157 ? -1.529 -1.926 27.730 1.00 94.94 157 ARG A O 1
ATOM 1246 N N . GLU A 1 158 ? -1.829 0.205 27.076 1.00 96.00 158 GLU A N 1
ATOM 1247 C CA . GLU A 1 158 ? -0.447 0.622 27.280 1.00 96.00 158 GLU A CA 1
ATOM 1248 C C . GLU A 1 158 ? -0.189 1.107 28.714 1.00 96.00 158 GLU A C 1
ATOM 1250 O O . GLU A 1 158 ? -1.070 1.713 29.332 1.00 96.00 158 GLU A O 1
ATOM 1255 N N . PRO A 1 159 ? 1.027 0.922 29.258 1.00 94.88 159 PRO A N 1
ATOM 1256 C CA . PRO A 1 159 ? 1.425 1.547 30.514 1.00 94.88 159 PRO A CA 1
ATOM 1257 C C . PRO A 1 159 ? 1.497 3.073 30.379 1.00 94.88 159 PRO A C 1
ATOM 1259 O O . PRO A 1 159 ? 2.323 3.622 29.646 1.00 94.88 159 PRO A O 1
ATOM 1262 N N . TRP A 1 160 ? 0.649 3.791 31.115 1.00 96.19 160 TRP A N 1
ATOM 1263 C CA . TRP A 1 160 ? 0.607 5.250 31.024 1.00 96.19 160 TRP A CA 1
ATOM 1264 C C . TRP A 1 160 ? 1.749 5.906 31.792 1.00 96.19 160 TRP A C 1
ATOM 1266 O O . TRP A 1 160 ? 1.964 5.675 32.980 1.00 96.19 160 TRP A O 1
ATOM 1276 N N . SER A 1 161 ? 2.452 6.803 31.109 1.00 96.00 161 SER A N 1
ATOM 1277 C CA . SER A 1 161 ? 3.495 7.645 31.682 1.00 96.00 161 SER A CA 1
ATOM 1278 C C . SER A 1 161 ? 3.588 8.960 30.910 1.00 96.00 161 SER A C 1
ATOM 1280 O O . SER A 1 161 ? 3.091 9.079 29.788 1.00 96.00 161 SER A O 1
ATOM 1282 N N . ARG A 1 162 ? 4.261 9.967 31.478 1.00 95.88 162 ARG A N 1
ATOM 1283 C CA . ARG A 1 162 ? 4.563 11.207 30.738 1.00 95.88 162 ARG A CA 1
ATOM 1284 C C . ARG A 1 162 ? 5.356 10.918 29.460 1.00 95.88 162 ARG A C 1
ATOM 1286 O O . ARG A 1 162 ? 5.066 11.509 28.425 1.00 95.88 162 ARG A O 1
ATOM 1293 N N . GLN A 1 163 ? 6.308 9.987 29.540 1.00 93.50 163 GLN A N 1
ATOM 1294 C CA . GLN A 1 163 ? 7.125 9.554 28.410 1.00 93.50 163 GLN A CA 1
ATOM 1295 C C . GLN A 1 163 ? 6.271 8.930 27.302 1.00 93.50 163 GLN A C 1
ATOM 1297 O O . GLN A 1 163 ? 6.441 9.288 26.143 1.00 93.50 163 GLN A O 1
ATOM 1302 N N . TYR A 1 164 ? 5.314 8.070 27.651 1.00 93.19 164 TYR A N 1
ATOM 1303 C CA . TYR A 1 164 ? 4.388 7.469 26.689 1.00 93.19 164 TYR A CA 1
ATOM 1304 C C . TYR A 1 164 ? 3.590 8.531 25.915 1.00 93.19 164 TYR A C 1
ATOM 1306 O O . TYR A 1 164 ? 3.575 8.536 24.687 1.00 93.19 164 TYR A O 1
ATOM 1314 N N . PHE A 1 165 ? 2.991 9.506 26.608 1.00 94.12 165 PHE A N 1
ATOM 1315 C CA . PHE A 1 165 ? 2.243 10.578 25.937 1.00 94.12 165 PHE A CA 1
ATOM 1316 C C . PHE A 1 165 ? 3.133 11.523 25.115 1.00 94.12 165 PHE A C 1
ATOM 1318 O O . PHE A 1 165 ? 2.673 12.097 24.126 1.00 94.12 165 PHE A O 1
ATOM 1325 N N . GLN A 1 166 ? 4.402 11.685 25.496 1.00 91.94 166 GLN A N 1
ATOM 1326 C CA . GLN A 1 166 ? 5.382 12.391 24.677 1.00 91.94 166 GLN A CA 1
ATOM 1327 C C . GLN A 1 166 ? 5.705 11.601 23.399 1.00 91.94 166 GLN A C 1
ATOM 1329 O O . GLN A 1 166 ? 5.657 12.173 22.313 1.00 91.94 166 GLN A O 1
ATOM 1334 N N . GLN A 1 167 ? 5.943 10.292 23.507 1.00 89.81 167 GLN A N 1
ATOM 1335 C CA . GLN A 1 167 ? 6.194 9.412 22.361 1.00 89.81 167 GLN A CA 1
ATOM 1336 C C . GLN A 1 167 ? 5.006 9.372 21.396 1.00 89.81 167 GLN A C 1
ATOM 1338 O O . GLN A 1 167 ? 5.209 9.508 20.193 1.00 89.81 167 GLN A O 1
ATOM 1343 N N . LEU A 1 168 ? 3.771 9.295 21.904 1.00 90.06 168 LEU A N 1
ATOM 1344 C CA . LEU A 1 168 ? 2.555 9.413 21.091 1.00 90.06 168 LEU A CA 1
ATOM 1345 C C . LEU A 1 168 ? 2.542 10.696 20.250 1.00 90.06 168 LEU A C 1
ATOM 1347 O O . LEU A 1 168 ? 2.215 10.661 19.066 1.00 90.06 168 LEU A O 1
ATOM 1351 N N . ARG A 1 169 ? 2.925 11.830 20.847 1.00 88.88 169 ARG A N 1
ATOM 1352 C CA . ARG A 1 169 ? 2.988 13.119 20.146 1.00 88.88 169 ARG A CA 1
ATOM 1353 C C . ARG A 1 169 ? 4.107 13.157 19.107 1.00 88.88 169 ARG A C 1
ATOM 1355 O O . ARG A 1 169 ? 3.910 13.704 18.029 1.00 88.88 169 ARG A O 1
ATOM 1362 N N . GLU A 1 170 ? 5.271 12.606 19.430 1.00 86.06 170 GLU A N 1
ATOM 1363 C CA . GLU A 1 170 ? 6.442 12.593 18.544 1.00 86.06 170 GLU A CA 1
ATOM 1364 C C . GLU A 1 170 ? 6.304 11.613 17.372 1.00 86.06 170 GLU A C 1
ATOM 1366 O O . GLU A 1 170 ? 6.887 11.838 16.312 1.00 86.06 170 GLU A O 1
ATOM 1371 N N . ALA A 1 171 ? 5.557 10.525 17.561 1.00 85.00 171 ALA A N 1
ATOM 1372 C CA . ALA A 1 171 ? 5.290 9.519 16.539 1.00 85.00 171 ALA A CA 1
ATOM 1373 C C . ALA A 1 171 ? 4.105 9.884 15.628 1.00 85.00 171 ALA A C 1
ATOM 1375 O O . ALA A 1 171 ? 3.894 9.206 14.622 1.00 85.00 171 ALA A O 1
ATOM 1376 N N . HIS A 1 172 ? 3.339 10.928 15.971 1.00 84.94 172 HIS A N 1
ATOM 1377 C CA . HIS A 1 172 ? 2.164 11.349 15.215 1.00 84.94 172 HIS A CA 1
ATOM 1378 C C . HIS A 1 172 ? 2.514 11.743 13.779 1.00 84.94 172 HIS A C 1
ATOM 1380 O O . HIS A 1 172 ? 3.445 12.510 13.510 1.00 84.94 172 HIS A O 1
ATOM 1386 N N . GLN A 1 173 ? 1.691 11.245 12.866 1.00 82.19 173 GLN A N 1
ATOM 1387 C CA . GLN A 1 173 ? 1.717 11.555 11.451 1.00 82.19 173 GLN A CA 1
ATOM 1388 C C . GLN A 1 173 ? 0.283 11.619 10.957 1.00 82.19 173 GLN A C 1
ATOM 1390 O O . GLN A 1 173 ? -0.546 10.832 11.411 1.00 82.19 173 GLN A O 1
ATOM 1395 N N . SER A 1 174 ? 0.015 12.525 10.023 1.00 87.56 174 SER A N 1
ATOM 1396 C CA . SER A 1 174 ? -1.307 12.612 9.417 1.00 87.56 174 SER A CA 1
ATOM 1397 C C . SER A 1 174 ? -1.398 11.625 8.266 1.00 87.56 174 SER A C 1
ATOM 1399 O O . SER A 1 174 ? -0.471 11.485 7.461 1.00 87.56 174 SER A O 1
ATOM 1401 N N . HIS A 1 175 ? -2.531 10.944 8.204 1.00 91.81 175 HIS A N 1
ATOM 1402 C CA . HIS A 1 175 ? -2.796 9.906 7.227 1.00 91.81 175 HIS A CA 1
ATOM 1403 C C . HIS A 1 175 ? -4.294 9.861 6.934 1.00 91.81 175 HIS A C 1
ATOM 1405 O O . HIS A 1 175 ? -5.132 9.943 7.837 1.00 91.81 175 HIS A O 1
ATOM 1411 N N . TYR A 1 176 ? -4.624 9.762 5.653 1.00 95.38 176 TYR A N 1
ATOM 1412 C CA . TYR A 1 176 ? -5.998 9.634 5.206 1.00 95.38 176 TYR A CA 1
ATOM 1413 C C . TYR A 1 176 ? -6.090 8.762 3.964 1.00 95.38 176 TYR A C 1
ATOM 1415 O O . TYR A 1 176 ? -5.190 8.728 3.120 1.00 95.38 176 TYR A O 1
ATOM 1423 N N . GLU A 1 177 ? -7.232 8.104 3.827 1.00 97.38 177 GLU A N 1
ATOM 1424 C CA . GLU A 1 177 ? -7.477 7.151 2.755 1.00 97.38 177 GLU A CA 1
ATOM 1425 C C . GLU A 1 177 ? -8.750 7.476 1.988 1.00 97.38 177 GLU A C 1
ATOM 1427 O O . GLU A 1 177 ? -9.653 8.167 2.463 1.00 97.38 177 GLU A O 1
ATOM 1432 N N . GLN A 1 178 ? -8.826 6.993 0.753 1.00 96.75 178 GLN A N 1
ATOM 1433 C CA . GLN A 1 178 ? -9.980 7.207 -0.100 1.00 96.75 178 GLN A CA 1
ATOM 1434 C C . GLN A 1 178 ? -10.181 6.025 -1.040 1.00 96.75 178 GLN A C 1
ATOM 1436 O O . GLN A 1 178 ? -9.286 5.653 -1.797 1.00 96.75 178 GLN A O 1
ATOM 1441 N N . MET A 1 1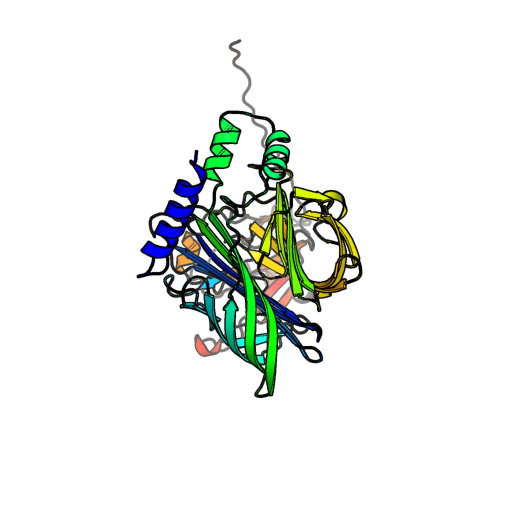79 ? -11.392 5.471 -1.038 1.00 97.38 179 MET A N 1
ATOM 1442 C CA . MET A 1 179 ? -11.793 4.448 -2.003 1.00 97.38 179 MET A CA 1
ATOM 1443 C C . MET A 1 179 ? -12.057 5.081 -3.369 1.00 97.38 179 MET A C 1
ATOM 1445 O O . MET A 1 179 ? -12.550 6.207 -3.459 1.00 97.38 179 MET A O 1
ATOM 1449 N N . GLY A 1 180 ? -11.746 4.372 -4.445 1.00 96.94 180 GLY A N 1
ATOM 1450 C CA . GLY A 1 180 ? -11.828 4.878 -5.808 1.00 96.94 180 GLY A CA 1
ATOM 1451 C C . GLY A 1 180 ? -11.720 3.779 -6.856 1.00 96.94 180 GLY A C 1
ATOM 1452 O O . GLY A 1 180 ? -11.962 2.601 -6.590 1.00 96.94 180 GLY A O 1
ATOM 1453 N N . ARG A 1 181 ? -11.387 4.189 -8.078 1.00 98.00 181 ARG A N 1
ATOM 1454 C CA . ARG A 1 181 ? -11.207 3.307 -9.232 1.00 98.00 181 ARG A CA 1
ATOM 1455 C C . ARG A 1 181 ? -9.999 3.717 -10.048 1.00 98.00 181 ARG A C 1
ATOM 1457 O O . ARG A 1 181 ? -9.765 4.911 -10.236 1.00 98.00 181 ARG A O 1
ATOM 1464 N N . MET A 1 182 ? -9.300 2.727 -10.583 1.00 98.62 182 MET A N 1
ATOM 1465 C CA . MET A 1 182 ? -8.268 2.910 -11.597 1.00 98.62 182 MET A CA 1
ATOM 1466 C C . MET A 1 182 ? -8.785 2.457 -12.954 1.00 98.62 182 MET A C 1
ATOM 1468 O O . MET A 1 182 ? -9.327 1.358 -13.073 1.00 98.62 182 MET A O 1
ATOM 1472 N N . GLU A 1 183 ? -8.574 3.279 -13.975 1.00 98.75 183 GLU A N 1
ATOM 1473 C CA . GLU A 1 183 ? -8.839 2.914 -15.362 1.00 98.75 183 GLU A CA 1
ATOM 1474 C C . GLU A 1 183 ? -7.703 3.374 -16.277 1.00 98.75 183 GLU A C 1
ATOM 1476 O O . GLU A 1 183 ? -7.217 4.501 -16.158 1.00 98.75 183 GLU A O 1
ATOM 1481 N N . GLY A 1 184 ? -7.289 2.503 -17.194 1.00 98.50 184 GLY A N 1
ATOM 1482 C CA . GLY A 1 184 ? -6.325 2.819 -18.244 1.00 98.50 184 GLY A CA 1
ATOM 1483 C C . GLY A 1 184 ? -5.652 1.564 -18.791 1.00 98.50 184 GLY A C 1
ATOM 1484 O O . GLY A 1 184 ? -6.263 0.495 -18.816 1.00 98.50 184 GLY A O 1
ATOM 1485 N N . THR A 1 185 ? -4.401 1.690 -19.225 1.00 98.50 185 THR A N 1
ATOM 1486 C CA . THR A 1 185 ? -3.717 0.636 -19.984 1.00 98.50 185 THR A CA 1
ATOM 1487 C C . THR A 1 185 ? -2.320 0.374 -19.439 1.00 98.50 185 THR A C 1
ATOM 1489 O O . THR A 1 185 ? -1.588 1.303 -19.096 1.00 98.50 185 THR A O 1
ATOM 1492 N N . VAL A 1 186 ? -1.931 -0.900 -19.429 1.00 98.44 186 VAL A N 1
ATOM 1493 C CA . VAL A 1 186 ? -0.531 -1.327 -19.380 1.00 98.44 186 VAL A CA 1
ATOM 1494 C C . VAL A 1 186 ? -0.172 -1.981 -20.711 1.00 98.44 186 VAL A C 1
ATOM 1496 O O . VAL A 1 186 ? -0.897 -2.839 -21.200 1.00 98.44 186 VAL A O 1
ATOM 1499 N N . VAL A 1 187 ? 0.922 -1.559 -21.329 1.00 98.69 187 VAL A N 1
ATOM 1500 C CA . VAL A 1 187 ? 1.460 -2.146 -22.559 1.00 98.69 187 VAL A CA 1
ATOM 1501 C C . VAL A 1 187 ? 2.749 -2.866 -22.200 1.00 98.69 187 VAL A C 1
ATOM 1503 O O . VAL A 1 187 ? 3.648 -2.234 -21.653 1.00 98.69 187 VAL A O 1
ATOM 1506 N N . VAL A 1 188 ? 2.839 -4.161 -22.500 1.00 98.31 188 VAL A N 1
ATOM 1507 C CA . VAL A 1 188 ? 4.024 -4.996 -22.239 1.00 98.31 188 VAL A CA 1
ATOM 1508 C C . VAL A 1 188 ? 4.517 -5.553 -23.565 1.00 98.31 188 VAL A C 1
ATOM 1510 O O . VAL A 1 188 ? 3.769 -6.254 -24.241 1.00 98.31 188 VAL A O 1
ATOM 1513 N N . GLU A 1 189 ? 5.747 -5.224 -23.966 1.00 97.38 189 GLU A N 1
ATOM 1514 C CA . GLU A 1 189 ? 6.313 -5.636 -25.265 1.00 97.38 189 GLU A CA 1
ATOM 1515 C C . GLU A 1 189 ? 5.356 -5.361 -26.441 1.00 97.38 189 GLU A C 1
ATOM 1517 O O . GLU A 1 189 ? 5.078 -6.222 -27.272 1.00 97.38 189 GLU A O 1
ATOM 1522 N N . GLY A 1 190 ? 4.755 -4.168 -26.455 1.00 96.81 190 GLY A N 1
ATOM 1523 C CA . GLY A 1 190 ? 3.784 -3.759 -27.476 1.00 96.81 190 GLY A CA 1
ATOM 1524 C C . GLY A 1 190 ? 2.373 -4.345 -27.326 1.00 96.81 190 GLY A C 1
ATOM 1525 O O . GLY A 1 190 ? 1.474 -3.908 -28.041 1.00 96.81 190 GLY A O 1
ATOM 1526 N N . HIS A 1 191 ? 2.135 -5.264 -26.386 1.00 97.88 191 HIS A N 1
ATOM 1527 C CA . HIS A 1 191 ? 0.826 -5.884 -26.162 1.00 97.88 191 HIS A CA 1
ATOM 1528 C C . HIS A 1 191 ? 0.027 -5.109 -25.101 1.00 97.88 191 HIS A C 1
ATOM 1530 O O . HIS A 1 191 ? 0.478 -5.020 -23.955 1.00 97.88 191 HIS A O 1
ATOM 1536 N N . PRO A 1 192 ? -1.140 -4.527 -25.444 1.00 98.06 192 PRO A N 1
ATOM 1537 C CA . PRO A 1 192 ? -1.937 -3.743 -24.508 1.00 98.06 192 PRO A CA 1
ATOM 1538 C C . PRO A 1 192 ? -2.853 -4.618 -23.641 1.00 98.06 192 PRO A C 1
ATOM 1540 O O . PRO A 1 192 ? -3.540 -5.509 -24.135 1.00 98.06 192 PRO A O 1
ATOM 1543 N N . TYR A 1 193 ? -2.947 -4.272 -22.361 1.00 98.12 193 TYR A N 1
ATOM 1544 C CA . TYR A 1 193 ? -3.890 -4.823 -21.392 1.00 98.12 193 TYR A CA 1
ATOM 1545 C C . TYR A 1 193 ? -4.663 -3.677 -20.740 1.00 98.12 193 TYR A C 1
ATOM 1547 O O . TYR A 1 193 ? -4.075 -2.726 -20.219 1.00 98.12 193 TYR A O 1
ATOM 1555 N N . ILE A 1 194 ? -5.992 -3.761 -20.771 1.00 97.75 194 ILE A N 1
ATOM 1556 C CA . ILE A 1 194 ? -6.874 -2.747 -20.187 1.00 97.75 194 ILE A CA 1
ATOM 1557 C C . ILE A 1 194 ? -7.096 -3.080 -18.715 1.00 97.75 194 ILE A C 1
ATOM 1559 O O . ILE A 1 194 ? -7.565 -4.167 -18.380 1.00 97.75 194 ILE A O 1
ATOM 1563 N N . LEU A 1 195 ? -6.805 -2.122 -17.840 1.00 98.06 195 LEU A N 1
ATOM 1564 C CA . LEU A 1 195 ? -7.031 -2.243 -16.408 1.00 98.06 195 LEU A CA 1
ATOM 1565 C C . LEU A 1 195 ? -8.254 -1.425 -16.004 1.00 98.06 195 LEU A C 1
ATOM 1567 O O . LEU A 1 195 ? -8.342 -0.230 -16.281 1.00 98.06 195 LEU A O 1
ATOM 1571 N N . ARG A 1 196 ? -9.183 -2.087 -15.315 1.00 98.38 196 ARG A N 1
ATOM 1572 C CA . ARG A 1 196 ? -10.325 -1.487 -14.617 1.00 98.38 196 ARG A CA 1
ATOM 1573 C C . ARG A 1 196 ? -10.385 -2.108 -13.237 1.00 98.38 196 ARG A C 1
ATOM 1575 O O . ARG A 1 196 ? -10.739 -3.280 -13.126 1.00 98.38 196 ARG A O 1
ATOM 1582 N N . LEU A 1 197 ? -9.958 -1.356 -12.232 1.00 98.69 197 LEU A N 1
ATOM 1583 C CA . LEU A 1 197 ? -9.708 -1.875 -10.891 1.00 98.69 197 LEU A CA 1
ATOM 1584 C C . LEU A 1 197 ? -10.506 -1.076 -9.865 1.00 98.69 197 LEU A C 1
ATOM 1586 O O . LEU A 1 197 ? -10.492 0.160 -9.895 1.00 98.69 197 LEU A O 1
ATOM 1590 N N . ASP A 1 198 ? -11.143 -1.777 -8.933 1.00 98.50 198 ASP A N 1
ATOM 1591 C CA . ASP A 1 198 ? -11.560 -1.161 -7.678 1.00 98.50 198 ASP A CA 1
ATOM 1592 C C . ASP A 1 198 ? -10.318 -0.929 -6.835 1.00 98.50 198 ASP A C 1
ATOM 1594 O O . ASP A 1 198 ? -9.418 -1.769 -6.790 1.00 98.50 198 ASP A O 1
ATOM 1598 N N . SER A 1 199 ? -10.239 0.251 -6.235 1.00 98.06 199 SER A N 1
ATOM 1599 C CA . SER A 1 199 ? -8.972 0.790 -5.777 1.00 98.06 199 SER A CA 1
ATOM 1600 C C . SER A 1 199 ? -9.114 1.562 -4.476 1.00 98.06 199 SER A C 1
ATOM 1602 O O . SER A 1 199 ? -10.175 2.108 -4.173 1.00 98.06 199 SER A O 1
ATOM 1604 N N . MET A 1 200 ? -8.013 1.657 -3.741 1.00 97.38 200 MET A N 1
ATOM 1605 C CA . MET A 1 200 ? -7.838 2.556 -2.611 1.00 97.38 200 MET A CA 1
ATOM 1606 C C . MET A 1 200 ? -6.602 3.435 -2.842 1.00 97.38 200 MET A C 1
ATOM 1608 O O . MET A 1 200 ? -5.653 3.031 -3.522 1.00 97.38 200 MET A O 1
ATOM 1612 N N . ARG A 1 201 ? -6.647 4.664 -2.323 1.00 97.56 201 ARG A N 1
ATOM 1613 C CA . ARG A 1 201 ? -5.500 5.566 -2.213 1.00 97.56 201 ARG A CA 1
ATOM 1614 C C . ARG A 1 201 ? -5.268 5.928 -0.751 1.00 97.56 201 ARG A C 1
ATOM 1616 O O . ARG A 1 201 ? -6.187 6.440 -0.117 1.00 97.56 201 ARG A O 1
ATOM 1623 N N . ASP A 1 202 ? -4.029 5.790 -0.310 1.00 96.81 202 ASP A N 1
ATOM 1624 C CA . ASP A 1 202 ? -3.471 6.322 0.933 1.00 96.81 202 ASP A CA 1
ATOM 1625 C C . ASP A 1 202 ? -2.649 7.576 0.619 1.00 96.81 202 ASP A C 1
ATOM 1627 O O . ASP A 1 202 ? -1.938 7.649 -0.394 1.00 96.81 202 ASP A O 1
ATOM 1631 N N . HIS A 1 203 ? -2.764 8.583 1.482 1.00 95.44 203 HIS A N 1
ATOM 1632 C CA . HIS A 1 203 ? -1.771 9.638 1.585 1.00 95.44 203 HIS A CA 1
ATOM 1633 C C . HIS A 1 203 ? -1.363 9.836 3.045 1.00 95.44 203 HIS A C 1
ATOM 1635 O O . HIS A 1 203 ? -2.183 10.177 3.897 1.00 95.44 203 HIS A O 1
ATOM 1641 N N . SER A 1 204 ? -0.065 9.690 3.295 1.00 92.19 204 SER A N 1
ATOM 1642 C CA . SER A 1 204 ? 0.565 9.846 4.598 1.00 92.19 204 SER A CA 1
ATOM 1643 C C . SER A 1 204 ? 1.669 10.899 4.547 1.00 92.19 204 SER A C 1
ATOM 1645 O O . SER A 1 204 ? 2.553 10.831 3.694 1.00 92.19 204 SER A O 1
ATOM 1647 N N . TYR A 1 205 ? 1.683 11.846 5.483 1.00 90.56 205 TYR A N 1
ATOM 1648 C CA . TYR A 1 205 ? 2.720 12.877 5.538 1.00 90.56 205 TYR A CA 1
ATOM 1649 C C . TYR A 1 205 ? 3.066 13.279 6.972 1.00 90.56 205 TYR A C 1
ATOM 1651 O O . TYR A 1 205 ? 2.265 13.189 7.904 1.00 90.56 205 TYR A O 1
ATOM 1659 N N . GLY A 1 206 ? 4.298 13.743 7.160 1.00 85.81 206 GLY A N 1
ATOM 1660 C CA . GLY A 1 206 ? 4.776 14.122 8.480 1.00 85.81 206 GLY A CA 1
ATOM 1661 C C . GLY A 1 206 ? 6.156 14.757 8.463 1.00 85.81 206 GLY A C 1
ATOM 1662 O O . GLY A 1 206 ? 6.943 14.599 7.531 1.00 85.81 206 GLY A O 1
ATOM 1663 N N . HIS A 1 207 ? 6.466 15.466 9.545 1.00 80.94 207 HIS A N 1
ATOM 1664 C CA . HIS A 1 207 ? 7.782 16.066 9.770 1.00 80.94 207 HIS A CA 1
ATOM 1665 C C . HIS A 1 207 ? 8.857 15.014 10.103 1.00 80.94 207 HIS A C 1
ATOM 1667 O O . HIS A 1 207 ? 10.052 15.290 9.987 1.00 80.94 207 HIS A O 1
ATOM 1673 N N . LYS A 1 208 ? 8.432 13.809 10.506 1.00 80.62 208 LYS A N 1
ATOM 1674 C CA . LYS A 1 208 ? 9.281 12.680 10.883 1.00 80.62 208 LYS A CA 1
ATOM 1675 C C . LYS A 1 208 ? 8.540 11.361 10.628 1.00 80.62 208 LYS A C 1
ATOM 1677 O O . LYS A 1 208 ? 7.448 11.166 11.148 1.00 80.62 208 LYS A O 1
ATOM 1682 N N . ARG A 1 209 ? 9.156 10.442 9.880 1.00 84.19 209 ARG A N 1
ATOM 1683 C CA . ARG A 1 209 ? 8.766 9.021 9.783 1.00 84.19 209 ARG A CA 1
ATOM 1684 C C . ARG A 1 209 ? 9.950 8.153 10.161 1.00 84.19 209 ARG A C 1
ATOM 1686 O O . ARG A 1 209 ? 11.034 8.336 9.612 1.00 84.19 209 ARG A O 1
ATOM 1693 N N . GLU A 1 210 ? 9.709 7.196 11.048 1.00 84.75 210 GLU A N 1
ATOM 1694 C CA . GLU A 1 210 ? 10.723 6.289 11.575 1.00 84.75 210 GLU A CA 1
ATOM 1695 C C . GLU A 1 210 ? 10.216 4.840 11.509 1.00 84.75 210 GLU A C 1
ATOM 1697 O O . GLU A 1 210 ? 9.384 4.438 12.320 1.00 84.75 210 GLU A O 1
ATOM 1702 N N . TRP A 1 211 ? 10.680 4.076 10.514 1.00 87.94 211 TRP A N 1
ATOM 1703 C CA . TRP A 1 211 ? 10.213 2.705 10.241 1.00 87.94 211 TRP A CA 1
ATOM 1704 C C . TRP A 1 211 ? 10.647 1.713 11.332 1.00 87.94 211 TRP A C 1
ATOM 1706 O O . TRP A 1 211 ? 9.833 0.921 11.788 1.00 87.94 211 TRP A O 1
ATOM 1716 N N . LYS A 1 212 ? 11.854 1.898 11.889 1.00 88.06 212 LYS A N 1
ATOM 1717 C CA . LYS A 1 212 ? 12.053 2.163 13.326 1.00 88.06 212 LYS A CA 1
ATOM 1718 C C . LYS A 1 212 ? 11.011 1.654 14.337 1.00 88.06 212 LYS A C 1
ATOM 1720 O O . LYS A 1 212 ? 11.261 0.804 15.187 1.00 88.06 212 LYS A O 1
ATOM 1725 N N . LEU A 1 213 ? 9.862 2.316 14.334 1.00 87.38 213 LEU A N 1
ATOM 1726 C CA . LEU A 1 213 ? 8.859 2.185 15.384 1.00 87.38 213 LEU A CA 1
ATOM 1727 C C . LEU A 1 213 ? 7.908 1.011 15.145 1.00 87.38 213 LEU A C 1
ATOM 1729 O O . LEU A 1 213 ? 7.336 0.500 16.110 1.00 87.38 213 LEU A O 1
ATOM 1733 N N . MET A 1 214 ? 7.747 0.582 13.892 1.00 90.12 214 MET A N 1
ATOM 1734 C CA . MET A 1 214 ? 6.873 -0.532 13.544 1.00 90.12 214 MET A CA 1
ATOM 1735 C C . MET A 1 214 ? 7.504 -1.836 14.014 1.00 90.12 214 MET A C 1
ATOM 1737 O O . MET A 1 214 ? 8.661 -2.125 13.710 1.00 90.12 214 MET A O 1
ATOM 1741 N N . HIS A 1 215 ? 6.743 -2.615 14.780 1.00 92.94 215 HIS A N 1
ATOM 1742 C CA . HIS A 1 215 ? 7.083 -4.009 15.034 1.00 92.94 215 HIS A CA 1
ATOM 1743 C C . HIS A 1 215 ? 6.497 -4.891 13.929 1.00 92.94 215 HIS A C 1
ATOM 1745 O O . HIS A 1 215 ? 7.208 -5.732 13.378 1.00 92.94 215 HIS A O 1
ATOM 1751 N N . ARG A 1 216 ? 5.208 -4.679 13.622 1.00 94.69 216 ARG A N 1
ATOM 1752 C CA . ARG A 1 216 ? 4.474 -5.325 12.526 1.00 94.69 216 ARG A CA 1
ATOM 1753 C C . ARG A 1 216 ? 3.083 -4.727 12.339 1.00 94.69 216 ARG A C 1
ATOM 1755 O O . ARG A 1 216 ? 2.520 -4.167 13.282 1.00 94.69 216 ARG A O 1
ATOM 1762 N N . TYR A 1 217 ? 2.466 -4.972 11.192 1.00 96.19 217 TYR A N 1
ATOM 1763 C CA . TYR A 1 217 ? 1.025 -4.794 11.007 1.00 96.19 217 TYR A CA 1
ATOM 1764 C C . TYR A 1 217 ? 0.444 -5.807 10.020 1.00 96.19 217 TYR A C 1
ATOM 1766 O O . TYR A 1 217 ? 1.175 -6.474 9.293 1.00 96.19 217 TYR A O 1
ATOM 1774 N N . GLY A 1 218 ? -0.884 -5.909 10.005 1.00 97.31 218 GLY A N 1
ATOM 1775 C CA . GLY A 1 218 ? -1.640 -6.601 8.966 1.00 97.31 218 GLY A CA 1
ATOM 1776 C C . GLY A 1 218 ? -2.836 -5.749 8.563 1.00 97.31 218 GLY A C 1
ATOM 1777 O O . GLY A 1 218 ? -3.711 -5.516 9.401 1.00 97.31 218 GLY A O 1
ATOM 1778 N N . LEU A 1 219 ? -2.851 -5.281 7.315 1.00 97.94 219 LEU A N 1
ATOM 1779 C CA . LEU A 1 219 ? -3.910 -4.461 6.724 1.00 97.94 219 LEU A CA 1
ATOM 1780 C C . LEU A 1 219 ? -4.557 -5.204 5.555 1.00 97.94 219 LEU A C 1
ATOM 1782 O O . LEU A 1 219 ? -3.871 -5.856 4.770 1.00 97.94 219 LEU A O 1
ATOM 1786 N N . HIS A 1 220 ? -5.875 -5.094 5.417 1.00 98.56 220 HIS A N 1
ATOM 1787 C CA . HIS A 1 220 ? -6.667 -5.784 4.402 1.00 98.56 220 HIS A CA 1
ATOM 1788 C C . HIS A 1 220 ? -7.560 -4.806 3.668 1.00 98.56 220 HIS A C 1
ATOM 1790 O O . HIS A 1 220 ? -8.537 -4.305 4.219 1.00 98.56 220 HIS A O 1
ATOM 1796 N N . MET A 1 221 ? -7.257 -4.613 2.394 1.00 98.56 221 MET A N 1
ATOM 1797 C CA . MET A 1 221 ? -7.927 -3.692 1.496 1.00 98.56 221 MET A CA 1
ATOM 1798 C C . MET A 1 221 ? -8.722 -4.509 0.490 1.00 98.56 221 MET A C 1
ATOM 1800 O O . MET A 1 221 ? -8.143 -5.272 -0.275 1.00 98.56 221 MET A O 1
ATOM 1804 N N . PHE A 1 222 ? -10.044 -4.390 0.489 1.00 98.56 222 PHE A N 1
ATOM 1805 C CA . PHE A 1 222 ? -10.908 -5.240 -0.328 1.00 98.56 222 PHE A CA 1
ATOM 1806 C C . PHE A 1 222 ? -12.032 -4.458 -0.997 1.00 98.56 222 PHE A C 1
ATOM 1808 O O . PHE A 1 222 ? -12.473 -3.410 -0.525 1.00 98.56 222 PHE A O 1
ATOM 1815 N N . ALA A 1 223 ? -12.525 -5.026 -2.090 1.00 98.38 223 ALA A N 1
ATOM 1816 C CA . ALA A 1 223 ? -13.764 -4.673 -2.755 1.00 98.38 223 ALA A CA 1
ATOM 1817 C C . ALA A 1 223 ? -14.570 -5.947 -3.021 1.00 98.38 223 ALA A C 1
ATOM 1819 O O . ALA A 1 223 ? -14.014 -7.033 -3.183 1.00 98.38 223 ALA A O 1
ATOM 1820 N N . THR A 1 224 ? -15.888 -5.819 -3.065 1.00 98.38 224 THR A N 1
ATOM 1821 C CA . THR A 1 224 ? -16.824 -6.906 -3.375 1.00 98.38 224 THR A CA 1
ATOM 1822 C C . THR A 1 224 ? -17.597 -6.589 -4.643 1.00 98.38 224 THR A C 1
ATOM 1824 O O . THR A 1 224 ? -17.781 -5.424 -4.995 1.00 98.38 224 THR A O 1
ATOM 1827 N N . HIS A 1 225 ? -18.090 -7.632 -5.309 1.00 96.31 225 HIS A N 1
ATOM 1828 C CA . HIS A 1 225 ? -18.861 -7.499 -6.550 1.00 96.31 225 HIS A CA 1
ATOM 1829 C C . HIS A 1 225 ? -20.113 -6.611 -6.427 1.00 96.31 225 HIS A C 1
ATOM 1831 O O . HIS A 1 225 ? -20.568 -6.061 -7.426 1.00 96.31 225 HIS A O 1
ATOM 1837 N N . ASP A 1 226 ? -20.663 -6.455 -5.221 1.00 94.88 226 ASP A N 1
ATOM 1838 C CA . ASP A 1 226 ? -21.835 -5.628 -4.938 1.00 94.88 226 ASP A CA 1
ATOM 1839 C C . ASP A 1 226 ? -21.499 -4.273 -4.294 1.00 94.88 226 ASP A C 1
ATOM 1841 O O . ASP A 1 226 ? -22.390 -3.540 -3.867 1.00 94.88 226 ASP A O 1
ATOM 1845 N N . GLY A 1 227 ? -20.220 -3.888 -4.306 1.00 94.88 227 GLY A N 1
ATOM 1846 C CA . GLY A 1 227 ? -19.788 -2.511 -4.074 1.00 94.88 227 GLY A CA 1
ATOM 1847 C C . GLY A 1 227 ? -19.417 -2.156 -2.635 1.00 94.88 227 GLY A C 1
ATOM 1848 O O . GLY A 1 227 ? -19.106 -0.992 -2.383 1.00 94.88 227 GLY A O 1
ATOM 1849 N N . LEU A 1 228 ? -19.394 -3.115 -1.702 1.00 97.62 228 LEU A N 1
ATOM 1850 C CA . LEU A 1 228 ? -18.730 -2.916 -0.409 1.00 97.62 228 LEU A CA 1
ATOM 1851 C C . LEU A 1 228 ? -17.213 -2.871 -0.630 1.00 97.62 228 LEU A C 1
ATOM 1853 O O . LEU A 1 228 ? -16.642 -3.804 -1.198 1.00 97.62 228 LEU A O 1
ATOM 1857 N N . GLN A 1 229 ? -16.575 -1.811 -0.141 1.00 98.06 229 GLN A N 1
ATOM 1858 C CA . GLN A 1 229 ? -15.122 -1.648 -0.095 1.00 98.06 229 GLN A CA 1
ATOM 1859 C C . GLN A 1 229 ? -14.667 -1.423 1.349 1.00 98.06 229 GLN A C 1
ATOM 1861 O O . GLN A 1 229 ? -15.440 -0.932 2.172 1.00 98.06 229 GLN A O 1
ATOM 1866 N N . GLY A 1 230 ? -13.423 -1.746 1.681 1.00 97.75 230 GLY A N 1
ATOM 1867 C CA . GLY A 1 230 ? -12.908 -1.521 3.030 1.00 97.75 230 GLY A CA 1
ATOM 1868 C C . GLY A 1 230 ? -11.397 -1.619 3.120 1.00 97.75 230 GLY A C 1
ATOM 1869 O O . GLY A 1 230 ? -10.771 -2.270 2.288 1.00 97.75 230 GLY A O 1
ATOM 1870 N N . ASN A 1 231 ? -10.840 -0.951 4.127 1.00 98.38 231 ASN A N 1
ATOM 1871 C CA . ASN A 1 231 ? -9.498 -1.201 4.635 1.00 98.38 231 ASN A CA 1
ATOM 1872 C C . ASN A 1 231 ? -9.630 -1.499 6.128 1.00 98.38 231 ASN A C 1
ATOM 1874 O O . ASN A 1 231 ? -10.225 -0.702 6.853 1.00 98.38 231 ASN A O 1
ATOM 1878 N N . VAL A 1 232 ? -9.150 -2.653 6.581 1.00 98.44 232 VAL A N 1
ATOM 1879 C CA . VAL A 1 232 ? -9.285 -3.104 7.971 1.00 98.44 232 VAL A CA 1
ATOM 1880 C C . VAL A 1 232 ? -7.999 -3.769 8.411 1.00 98.44 232 VAL A C 1
ATOM 1882 O O . VAL A 1 232 ? -7.448 -4.579 7.673 1.00 98.44 232 VAL A O 1
ATOM 1885 N N . GLY A 1 233 ? -7.544 -3.490 9.628 1.00 97.31 233 GLY A N 1
ATOM 1886 C CA . GLY A 1 233 ? -6.362 -4.166 10.128 1.00 97.31 233 GLY A CA 1
ATOM 1887 C C . GLY A 1 233 ? -5.954 -3.794 11.538 1.00 97.31 233 GLY A C 1
ATOM 1888 O O . GLY A 1 233 ? -6.680 -3.124 12.281 1.00 97.31 233 GLY A O 1
ATOM 1889 N N . ILE A 1 234 ? -4.773 -4.284 11.906 1.00 96.81 234 ILE A N 1
ATOM 1890 C CA . ILE A 1 234 ? -4.156 -4.037 13.205 1.00 96.81 234 ILE A CA 1
ATOM 1891 C C . ILE A 1 234 ? -2.699 -3.649 13.016 1.00 96.81 234 ILE A C 1
ATOM 1893 O O . ILE A 1 234 ? -1.956 -4.339 12.317 1.00 96.81 234 ILE A O 1
ATOM 1897 N N . ILE A 1 235 ? -2.290 -2.591 13.712 1.00 95.44 235 ILE A N 1
ATOM 1898 C CA . ILE A 1 235 ? -0.899 -2.148 13.797 1.00 95.44 235 ILE A CA 1
ATOM 1899 C C . ILE A 1 235 ? -0.336 -2.450 15.187 1.00 95.44 235 ILE A C 1
ATOM 1901 O O . ILE A 1 235 ? -0.975 -2.185 16.206 1.00 95.44 235 ILE A O 1
ATOM 1905 N N . CYS A 1 236 ? 0.884 -2.981 15.222 1.00 94.81 236 CYS A N 1
ATOM 1906 C CA . CYS A 1 236 ? 1.716 -3.088 16.410 1.00 94.81 236 CYS A CA 1
ATOM 1907 C C . CYS A 1 236 ? 2.907 -2.133 16.266 1.00 94.81 236 CYS A C 1
ATOM 1909 O O . CYS A 1 236 ? 3.906 -2.430 15.603 1.00 94.81 236 CYS A O 1
ATOM 1911 N N . GLN A 1 237 ? 2.794 -0.979 16.914 1.00 93.62 237 GLN A N 1
ATOM 1912 C CA . GLN A 1 237 ? 3.851 0.016 17.046 1.00 93.62 237 GLN A CA 1
ATOM 1913 C C . GLN A 1 237 ? 4.090 0.215 18.548 1.00 93.62 237 GLN A C 1
ATOM 1915 O O . GLN A 1 237 ? 3.470 1.099 19.134 1.00 93.62 237 GLN A O 1
ATOM 1920 N N . PRO A 1 238 ? 4.936 -0.598 19.214 1.00 90.06 238 PRO A N 1
ATOM 1921 C CA . PRO A 1 238 ? 5.023 -0.638 20.681 1.00 90.06 238 PRO A CA 1
ATOM 1922 C C . PRO A 1 238 ? 5.315 0.708 21.359 1.00 90.06 238 PRO A C 1
ATOM 1924 O O . PRO A 1 238 ? 4.936 0.912 22.504 1.00 90.06 238 PRO A O 1
ATOM 1927 N N . ALA A 1 239 ? 5.943 1.652 20.650 1.00 87.31 239 ALA A N 1
ATOM 1928 C CA . ALA A 1 239 ? 6.159 3.015 21.145 1.00 87.31 239 ALA A CA 1
ATOM 1929 C C . ALA A 1 239 ? 4.863 3.844 21.300 1.00 87.31 239 ALA A C 1
ATOM 1931 O O . ALA A 1 239 ? 4.889 4.913 21.904 1.00 87.31 239 ALA A O 1
ATOM 1932 N N . THR A 1 240 ? 3.744 3.393 20.729 1.00 91.62 240 THR A N 1
ATOM 1933 C CA . THR A 1 240 ? 2.446 4.083 20.777 1.00 91.62 240 THR A CA 1
ATOM 1934 C C . THR A 1 240 ? 1.290 3.154 21.109 1.00 91.62 240 THR A C 1
ATOM 1936 O O . THR A 1 240 ? 0.485 3.480 21.964 1.00 91.62 240 THR A O 1
ATOM 1939 N N . CYS A 1 241 ? 1.162 2.024 20.421 1.00 94.31 241 CYS A N 1
ATOM 1940 C CA . CYS A 1 241 ? 0.109 1.039 20.630 1.00 94.31 241 CYS A CA 1
ATOM 1941 C C . CYS A 1 241 ? 0.645 -0.337 20.231 1.00 94.31 241 CYS A C 1
ATOM 1943 O O . CYS A 1 241 ? 0.957 -0.580 19.064 1.00 94.31 241 CYS A O 1
ATOM 1945 N N . THR A 1 242 ? 0.692 -1.265 21.178 1.00 93.94 242 THR A N 1
ATOM 1946 C CA . THR A 1 242 ? 0.962 -2.686 20.928 1.00 93.94 242 THR A CA 1
ATOM 1947 C C . THR A 1 242 ? -0.152 -3.340 20.110 1.00 93.94 242 THR A C 1
ATOM 1949 O O . THR A 1 242 ? 0.104 -4.305 19.390 1.00 93.94 242 THR A O 1
ATOM 1952 N N . GLN A 1 243 ? -1.369 -2.788 20.170 1.00 95.12 243 GLN A N 1
ATOM 1953 C CA . GLN A 1 243 ? -2.508 -3.209 19.360 1.00 95.12 243 GLN A CA 1
ATOM 1954 C C . GLN A 1 243 ? -3.407 -2.017 19.005 1.00 95.12 243 GLN A C 1
ATOM 1956 O O . GLN A 1 243 ? -4.322 -1.661 19.753 1.00 95.12 243 GLN A O 1
ATOM 1961 N N . LEU A 1 244 ? -3.170 -1.414 17.841 1.00 95.69 244 LEU A N 1
ATOM 1962 C CA . LEU A 1 244 ? -4.036 -0.396 17.254 1.00 95.69 244 LEU A CA 1
ATOM 1963 C C . LEU A 1 244 ? -5.007 -1.044 16.268 1.00 95.69 244 LEU A C 1
ATOM 1965 O O . LEU A 1 244 ? -4.598 -1.478 15.196 1.00 95.69 244 LEU A O 1
ATOM 1969 N N . GLU A 1 245 ? -6.284 -1.109 16.633 1.00 95.88 245 GLU A N 1
ATOM 1970 C CA . GLU A 1 245 ? -7.354 -1.555 15.738 1.00 95.88 245 GLU A CA 1
ATOM 1971 C C . GLU A 1 245 ? -7.796 -0.374 14.868 1.00 95.88 245 GLU A C 1
ATOM 1973 O O . GLU A 1 245 ? -8.153 0.684 15.395 1.00 95.88 245 GLU A O 1
ATOM 1978 N N . MET A 1 246 ? -7.785 -0.536 13.546 1.00 95.00 246 MET A N 1
ATOM 1979 C CA . MET A 1 246 ? -8.105 0.562 12.637 1.00 95.00 246 MET A CA 1
ATOM 1980 C C . MET A 1 246 ? -8.776 0.089 11.353 1.00 95.00 246 MET A C 1
ATOM 1982 O O . MET A 1 246 ? -8.746 -1.091 10.997 1.00 95.00 246 MET A O 1
ATOM 1986 N N . GLY A 1 247 ? -9.386 1.048 10.664 1.00 97.44 247 GLY A N 1
ATOM 1987 C CA . GLY A 1 247 ? -9.997 0.830 9.369 1.00 97.44 247 GLY A CA 1
ATOM 1988 C C . GLY A 1 247 ? -11.405 1.384 9.259 1.00 97.44 247 GLY A C 1
ATOM 1989 O O . GLY A 1 247 ? -11.978 1.950 10.199 1.00 97.44 247 GLY A O 1
ATOM 1990 N N . TYR A 1 248 ? -11.977 1.182 8.086 1.00 98.56 248 TYR A N 1
ATOM 1991 C CA . TYR A 1 248 ? -13.320 1.597 7.737 1.00 98.56 248 TYR A CA 1
ATOM 1992 C C . TYR A 1 248 ? -13.862 0.734 6.600 1.00 98.56 248 TYR A C 1
ATOM 1994 O O . TYR A 1 248 ? -13.126 0.077 5.861 1.00 98.56 248 TYR A O 1
ATOM 2002 N N . ILE A 1 249 ? -15.176 0.790 6.436 1.00 98.25 249 ILE A N 1
ATOM 2003 C CA . ILE A 1 249 ? -15.853 0.318 5.233 1.00 98.25 249 ILE A CA 1
ATOM 2004 C C . ILE A 1 249 ? -16.487 1.493 4.501 1.00 98.25 249 ILE A C 1
ATOM 2006 O O . ILE A 1 249 ? -16.867 2.488 5.121 1.00 98.25 249 ILE A O 1
ATOM 2010 N N . SER A 1 250 ? -16.633 1.355 3.191 1.00 97.25 250 SER A N 1
ATOM 2011 C CA . SER A 1 250 ? -17.431 2.233 2.352 1.00 97.25 250 SER A CA 1
ATOM 2012 C C . SER A 1 250 ? -18.444 1.411 1.567 1.00 97.25 250 SER A C 1
ATOM 2014 O O . SER A 1 250 ? -18.080 0.485 0.844 1.00 97.25 250 SER A O 1
ATOM 2016 N N . GLU A 1 251 ? -19.722 1.741 1.715 1.00 94.62 251 GLU A N 1
ATOM 2017 C CA . GLU A 1 251 ? -20.820 1.097 0.993 1.00 94.62 251 GLU A CA 1
ATOM 2018 C C . GLU A 1 251 ? -21.872 2.159 0.659 1.00 94.62 251 GLU A C 1
ATOM 2020 O O . GLU A 1 251 ? -22.260 2.959 1.513 1.00 94.62 251 GLU A O 1
ATOM 2025 N N . GLY A 1 252 ? -22.289 2.236 -0.609 1.00 89.50 252 GLY A N 1
ATOM 2026 C CA . GLY A 1 252 ? -23.269 3.236 -1.055 1.00 89.50 252 GLY A CA 1
ATOM 2027 C C . GLY A 1 252 ? -22.839 4.695 -0.826 1.00 89.50 252 GLY A C 1
ATOM 2028 O O . GLY A 1 252 ? -23.687 5.560 -0.629 1.00 89.50 252 GLY A O 1
ATOM 2029 N N . GLY A 1 253 ? -21.531 4.977 -0.803 1.00 86.50 253 GLY A N 1
ATOM 2030 C CA . GLY A 1 253 ? -20.980 6.315 -0.543 1.00 86.50 253 GLY A CA 1
ATOM 2031 C C . GLY A 1 253 ? -20.931 6.717 0.936 1.00 86.50 253 GLY A C 1
ATOM 2032 O O . GLY A 1 253 ? -20.492 7.825 1.246 1.00 86.50 253 GLY A O 1
ATOM 2033 N N . LYS A 1 254 ? -21.342 5.833 1.853 1.00 95.06 254 LYS A N 1
ATOM 2034 C CA . LYS A 1 254 ? -21.218 6.035 3.296 1.00 95.06 254 LYS A CA 1
ATOM 2035 C C . LYS A 1 254 ? -19.950 5.367 3.812 1.00 95.06 254 LYS A C 1
ATOM 2037 O O . LYS A 1 254 ? -19.823 4.148 3.737 1.00 95.06 254 LYS A O 1
ATOM 2042 N N . VAL A 1 255 ? -19.078 6.159 4.429 1.00 97.44 255 VAL A N 1
ATOM 2043 C CA . VAL A 1 255 ? -17.886 5.672 5.130 1.00 97.44 255 VAL A CA 1
ATOM 2044 C C . VAL A 1 255 ? -18.224 5.422 6.600 1.00 97.44 255 VAL A C 1
ATOM 2046 O O . VAL A 1 255 ? -18.799 6.284 7.264 1.00 97.44 255 VAL A O 1
ATOM 2049 N N . THR A 1 256 ? -17.908 4.230 7.105 1.00 98.25 256 THR A N 1
ATOM 2050 C CA . THR A 1 256 ? -18.199 3.816 8.485 1.00 98.25 256 THR A CA 1
ATOM 2051 C C . THR A 1 256 ? -16.934 3.268 9.146 1.00 98.25 256 THR A C 1
ATOM 2053 O O . THR A 1 256 ? -16.377 2.300 8.626 1.00 98.25 256 THR A O 1
ATOM 2056 N N . PRO A 1 257 ? -16.487 3.826 10.288 1.00 98.50 257 PRO A N 1
ATOM 2057 C CA . PRO A 1 257 ? -15.291 3.346 10.966 1.00 98.50 257 PRO A CA 1
ATOM 2058 C C . PRO A 1 257 ? -15.496 1.957 11.567 1.00 98.50 257 PRO A C 1
ATOM 2060 O O . PRO A 1 257 ? -16.579 1.616 12.061 1.00 98.50 257 PRO A O 1
ATOM 2063 N N . VAL A 1 258 ? -14.415 1.186 11.587 1.00 98.44 258 VAL A N 1
ATOM 2064 C CA . VAL A 1 258 ? -14.332 -0.077 12.316 1.00 98.44 258 VAL A CA 1
ATOM 2065 C C . VAL A 1 258 ? -14.268 0.204 13.817 1.00 98.4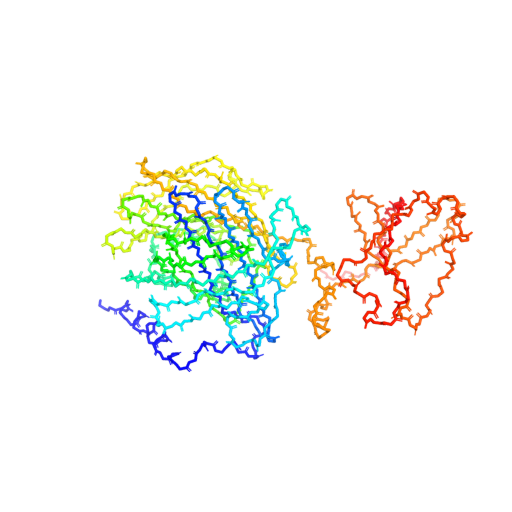4 258 VAL A C 1
ATOM 2067 O O . VAL A 1 258 ? -13.531 1.072 14.280 1.00 98.44 258 VAL A O 1
ATOM 2070 N N . SER A 1 259 ? -15.067 -0.524 14.593 1.00 98.06 259 SER A N 1
ATOM 2071 C CA . SER A 1 259 ? -15.137 -0.417 16.055 1.00 98.06 259 SER A CA 1
ATOM 2072 C C . SER A 1 259 ? -14.464 -1.574 16.791 1.00 98.06 259 SER A C 1
ATOM 2074 O O . SER A 1 259 ? -14.181 -1.445 17.987 1.00 98.06 259 SER A O 1
ATOM 2076 N N . SER A 1 260 ? -14.225 -2.696 16.109 1.00 97.88 260 SER A N 1
ATOM 2077 C CA . SER A 1 260 ? -13.414 -3.797 16.630 1.00 97.88 260 SER A CA 1
ATOM 2078 C C . SER A 1 260 ? -12.859 -4.680 15.520 1.00 97.88 260 SER A C 1
ATOM 2080 O O . SER A 1 260 ? -13.554 -4.905 14.530 1.00 97.88 260 SER A O 1
ATOM 2082 N N . VAL A 1 261 ? -11.664 -5.232 15.718 1.00 98.00 261 VAL A N 1
ATOM 2083 C CA . VAL A 1 261 ? -11.033 -6.209 14.817 1.00 98.00 261 VAL A CA 1
ATOM 2084 C C . VAL A 1 261 ? -10.616 -7.446 15.610 1.00 98.00 261 VAL A C 1
ATOM 2086 O O . VAL A 1 261 ? -9.838 -7.357 16.556 1.00 98.00 261 VAL A O 1
ATOM 2089 N N . ASN A 1 262 ? -11.111 -8.612 15.205 1.00 96.94 262 ASN A N 1
ATOM 2090 C CA . ASN A 1 262 ? -10.760 -9.920 15.751 1.00 96.94 262 ASN A CA 1
ATOM 2091 C C . ASN A 1 262 ? -9.714 -10.615 14.862 1.00 96.94 262 ASN A C 1
ATOM 2093 O O . ASN A 1 262 ? -9.939 -11.699 14.326 1.00 96.94 262 ASN A O 1
ATOM 2097 N N . LEU A 1 263 ? -8.576 -9.949 14.674 1.00 96.00 263 LEU A N 1
ATOM 2098 C CA . LEU A 1 263 ? -7.393 -10.484 14.006 1.00 96.00 263 LEU A CA 1
ATOM 2099 C C . LEU A 1 263 ? -6.275 -10.557 15.046 1.00 96.00 263 LEU A C 1
ATOM 2101 O O . LEU A 1 263 ? -5.963 -9.568 15.695 1.00 96.00 263 LEU A O 1
ATOM 2105 N N . SER A 1 264 ? -5.649 -11.713 15.225 1.00 93.00 264 SER A N 1
ATOM 2106 C CA . SER A 1 264 ? -4.515 -11.840 16.147 1.00 93.00 264 SER A CA 1
ATOM 2107 C C . SER A 1 264 ? -3.208 -11.860 15.364 1.00 93.00 264 SER A C 1
ATOM 2109 O O . SER A 1 264 ? -2.921 -12.846 14.684 1.00 93.00 264 SER A O 1
ATOM 2111 N N . LEU A 1 265 ? -2.405 -10.791 15.469 1.00 92.81 265 LEU A N 1
ATOM 2112 C CA . LEU A 1 265 ? -1.117 -10.686 14.761 1.00 92.81 265 LEU A CA 1
ATOM 2113 C C . LEU A 1 265 ? -0.128 -11.787 15.174 1.00 92.81 265 LEU A C 1
ATOM 2115 O O . LEU A 1 265 ? 0.596 -12.300 14.330 1.00 92.81 265 LEU A O 1
ATOM 2119 N N . TRP A 1 266 ? -0.127 -12.190 16.447 1.00 90.38 266 TRP A N 1
ATOM 2120 C CA . TRP A 1 266 ? 0.723 -13.283 16.938 1.00 90.38 266 TRP A CA 1
ATOM 2121 C C . TRP A 1 266 ? 0.317 -14.648 16.355 1.00 90.38 266 TRP A C 1
ATOM 2123 O O . TRP A 1 266 ? 1.158 -15.505 16.116 1.00 90.38 266 TRP A O 1
ATOM 2133 N N . GLN A 1 267 ? -0.970 -14.849 16.064 1.00 89.94 267 GLN A N 1
ATOM 2134 C CA . GLN A 1 267 ? -1.466 -16.091 15.469 1.00 89.94 267 GLN A CA 1
ATOM 2135 C C . GLN A 1 267 ? -1.175 -16.157 13.962 1.00 89.94 267 GLN A C 1
ATOM 2137 O O . GLN A 1 267 ? -0.857 -17.220 13.441 1.00 89.94 267 GLN A O 1
ATOM 2142 N N . HIS A 1 268 ? -1.297 -15.027 13.261 1.00 85.38 268 HIS A N 1
ATOM 2143 C CA . HIS A 1 268 ? -1.279 -14.976 11.796 1.00 85.38 268 HIS A CA 1
ATOM 2144 C C . HIS A 1 268 ? 0.005 -14.379 11.209 1.00 85.38 268 HIS A C 1
ATOM 2146 O O . HIS A 1 268 ? 0.107 -14.275 9.996 1.00 85.38 268 HIS A O 1
ATOM 2152 N N . GLY A 1 269 ? 0.973 -13.940 12.012 1.00 82.44 269 GLY A N 1
ATOM 2153 C CA . GLY A 1 269 ? 2.123 -13.220 11.465 1.00 82.44 269 GLY A CA 1
ATOM 2154 C C . GLY A 1 269 ? 3.395 -13.224 12.298 1.00 82.44 269 GLY A C 1
ATOM 2155 O O . GLY A 1 269 ? 4.388 -12.718 11.797 1.00 82.44 269 GLY A O 1
ATOM 2156 N N . GLU A 1 270 ? 3.423 -13.794 13.509 1.00 83.75 270 GLU A N 1
ATOM 2157 C CA . GLU A 1 270 ? 4.580 -13.689 14.425 1.00 83.75 270 GLU A CA 1
ATOM 2158 C C . GLU A 1 270 ? 5.922 -14.029 13.761 1.00 83.75 270 GLU A C 1
ATOM 2160 O O . GLU A 1 270 ? 6.908 -13.322 13.936 1.00 83.75 270 GLU A O 1
ATOM 2165 N N . ASN A 1 271 ? 5.942 -15.074 12.933 1.00 84.12 271 ASN A N 1
ATOM 2166 C CA . ASN A 1 271 ? 7.172 -15.602 12.345 1.00 84.12 271 ASN A CA 1
ATOM 2167 C C . ASN A 1 271 ? 7.630 -14.860 11.077 1.00 84.12 271 ASN A C 1
ATOM 2169 O O . ASN A 1 271 ? 8.569 -15.305 10.422 1.00 84.12 271 ASN A O 1
ATOM 2173 N N . GLY A 1 272 ? 6.950 -13.781 10.676 1.00 88.00 272 GLY A N 1
ATOM 2174 C CA . GLY A 1 272 ? 7.238 -13.066 9.429 1.00 88.00 272 GLY A CA 1
ATOM 2175 C C . GLY A 1 272 ? 6.665 -13.721 8.166 1.00 88.00 272 GLY A C 1
ATOM 2176 O O . GLY A 1 272 ? 6.837 -13.192 7.072 1.00 88.00 272 GLY A O 1
ATOM 2177 N N . TYR A 1 273 ? 5.966 -14.847 8.286 1.00 90.69 273 TYR A N 1
ATOM 2178 C CA . TYR A 1 273 ? 5.367 -15.560 7.156 1.00 90.69 273 TYR A CA 1
ATOM 2179 C C . TYR A 1 273 ? 3.863 -15.705 7.399 1.00 90.69 273 TYR A C 1
ATOM 2181 O O . TYR A 1 273 ? 3.443 -16.660 8.058 1.00 90.69 273 TYR A O 1
ATOM 2189 N N . PRO A 1 274 ? 3.045 -14.741 6.946 1.00 93.44 274 PRO A N 1
ATOM 2190 C CA . PRO A 1 274 ? 1.614 -14.781 7.196 1.00 93.44 274 PRO A CA 1
ATOM 2191 C C . PRO A 1 274 ? 0.940 -15.873 6.349 1.00 93.44 274 PRO A C 1
ATOM 2193 O O . PRO A 1 274 ? 1.376 -16.122 5.222 1.00 93.44 274 PRO A O 1
ATOM 2196 N N . PRO A 1 275 ? -0.136 -16.517 6.841 1.00 94.25 275 PRO A N 1
ATOM 2197 C CA . PRO A 1 275 ? -0.787 -17.618 6.144 1.00 94.25 275 PRO A CA 1
ATOM 2198 C C . PRO A 1 275 ? -1.417 -17.150 4.830 1.00 94.25 275 PRO A C 1
ATOM 2200 O O . PRO A 1 275 ? -1.876 -16.010 4.705 1.00 94.25 275 PRO A O 1
ATOM 2203 N N . SER A 1 276 ? -1.458 -18.050 3.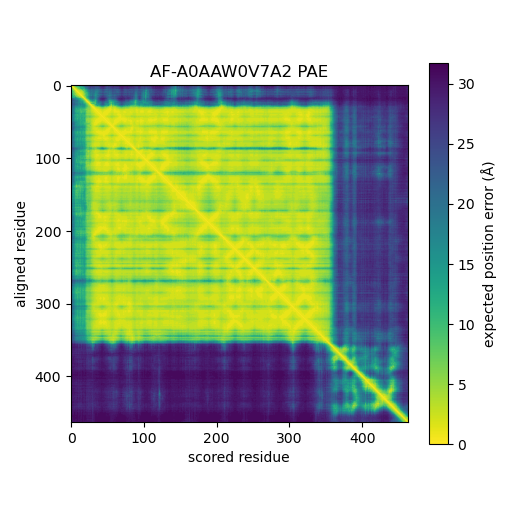849 1.00 96.62 276 SER A N 1
ATOM 2204 C CA . SER A 1 276 ? -2.067 -17.807 2.538 1.00 96.62 276 SER A CA 1
ATOM 2205 C C . SER A 1 276 ? -3.583 -18.022 2.514 1.00 96.62 276 SER A C 1
ATOM 2207 O O . SER A 1 276 ? -4.236 -17.509 1.610 1.00 96.62 276 SER A O 1
ATOM 2209 N N . ASP A 1 277 ? -4.127 -18.746 3.492 1.00 97.19 277 ASP A N 1
ATOM 2210 C CA . ASP A 1 277 ? -5.553 -19.033 3.664 1.00 97.19 277 ASP A CA 1
ATOM 2211 C C . ASP A 1 277 ? -5.909 -18.881 5.145 1.00 97.19 277 ASP A C 1
ATOM 2213 O O . ASP A 1 277 ? -5.316 -19.543 6.002 1.00 97.19 277 ASP A O 1
ATOM 2217 N N . TYR A 1 278 ? -6.791 -17.933 5.453 1.00 97.50 278 TYR A N 1
ATOM 2218 C CA . TYR A 1 278 ? -7.213 -17.640 6.818 1.00 97.50 278 TYR A CA 1
ATOM 2219 C C . TYR A 1 278 ? -8.450 -16.744 6.850 1.00 97.50 278 TYR A C 1
ATOM 2221 O O . TYR A 1 278 ? -8.863 -16.155 5.849 1.00 97.50 278 TYR A O 1
ATOM 2229 N N . SER A 1 279 ? -9.010 -16.591 8.049 1.00 97.50 279 SER A N 1
ATOM 2230 C CA . SER A 1 279 ? -10.172 -15.746 8.287 1.00 97.50 279 SER A CA 1
ATOM 2231 C C . SER A 1 279 ? -10.048 -14.923 9.561 1.00 97.50 279 SER A C 1
ATOM 2233 O O . SER A 1 279 ? -9.399 -15.337 10.519 1.00 97.50 279 SER A O 1
ATOM 2235 N N . PHE A 1 280 ? -10.738 -13.791 9.596 1.00 98.19 280 PHE A N 1
ATOM 2236 C CA . PHE A 1 280 ? -10.917 -12.971 10.793 1.00 98.19 280 PHE A CA 1
ATOM 2237 C C . PHE A 1 280 ? -12.280 -12.274 10.748 1.00 98.19 280 PHE A C 1
ATOM 2239 O O . PHE A 1 280 ? -12.942 -12.277 9.710 1.00 98.19 280 PHE A O 1
ATOM 2246 N N . SER A 1 281 ? -12.714 -11.670 11.855 1.00 98.44 281 SER A N 1
ATOM 2247 C CA . SER A 1 281 ? -13.919 -10.832 11.859 1.00 98.44 281 SER A CA 1
ATOM 2248 C C . SER A 1 281 ? -13.631 -9.403 12.300 1.00 98.44 281 SER A C 1
ATOM 2250 O O . SER A 1 281 ? -12.626 -9.118 12.951 1.00 98.44 281 SER A O 1
ATOM 2252 N N . PHE A 1 282 ? -14.501 -8.474 11.923 1.00 98.69 282 PHE A N 1
ATOM 2253 C CA . PHE A 1 282 ? -14.479 -7.098 12.405 1.00 98.69 282 PHE A CA 1
ATOM 2254 C C . PHE A 1 282 ? -15.902 -6.554 12.535 1.00 98.69 282 PHE A C 1
ATOM 2256 O O . PHE A 1 282 ? -16.843 -7.084 11.947 1.00 98.69 282 PHE A O 1
ATOM 2263 N N . VAL A 1 283 ? -16.072 -5.473 13.296 1.00 98.75 283 VAL A N 1
ATOM 2264 C CA . VAL A 1 283 ? -17.364 -4.794 13.459 1.00 98.75 283 VAL A CA 1
ATOM 2265 C C . VAL A 1 283 ? -17.268 -3.377 12.923 1.00 98.75 283 VAL A C 1
ATOM 2267 O O . VAL A 1 283 ? -16.364 -2.633 13.299 1.00 98.75 283 VAL A O 1
ATOM 2270 N N . ALA A 1 284 ? -18.229 -2.981 12.093 1.00 98.38 284 ALA A N 1
ATOM 2271 C CA . ALA A 1 284 ? -18.398 -1.608 11.627 1.00 98.38 284 ALA A CA 1
ATOM 2272 C C . ALA A 1 284 ? -19.890 -1.251 11.617 1.00 98.38 284 ALA A C 1
ATOM 2274 O O . ALA A 1 284 ? -20.728 -2.034 11.169 1.00 98.38 284 ALA A O 1
ATOM 2275 N N . GLY A 1 285 ? -20.244 -0.081 12.153 1.00 96.94 285 GLY A N 1
ATOM 2276 C CA . GLY A 1 285 ? -21.645 0.358 12.227 1.00 96.94 285 GLY A CA 1
ATOM 2277 C C . GLY A 1 285 ? -22.559 -0.575 13.035 1.00 96.94 285 GLY A C 1
ATOM 2278 O O . GLY A 1 285 ? -23.746 -0.657 12.740 1.00 96.94 285 GLY A O 1
ATOM 2279 N N . GLY A 1 286 ? -22.009 -1.305 14.013 1.00 97.06 286 GLY A N 1
ATOM 2280 C CA . GLY A 1 286 ? -22.750 -2.279 14.825 1.00 97.06 286 GLY A CA 1
ATOM 2281 C C . GLY A 1 286 ? -23.028 -3.621 14.136 1.00 97.06 286 GLY A C 1
ATOM 2282 O O . GLY A 1 286 ? -23.684 -4.470 14.729 1.00 97.06 286 GLY A O 1
ATOM 2283 N N . LYS A 1 287 ? -22.525 -3.829 12.914 1.00 97.88 287 LYS A N 1
ATOM 2284 C CA . LYS A 1 287 ? -22.637 -5.087 12.168 1.00 97.88 287 LYS A CA 1
ATOM 2285 C C . LYS A 1 287 ? -21.293 -5.807 12.138 1.00 97.88 287 LYS A C 1
ATOM 2287 O O . LYS A 1 287 ? -20.265 -5.171 11.905 1.00 97.88 287 LYS A O 1
ATOM 2292 N N . GLU A 1 288 ? -21.319 -7.118 12.352 1.00 98.44 288 GLU A N 1
ATOM 2293 C CA . GLU A 1 288 ? -20.152 -7.984 12.192 1.00 98.44 288 GLU A CA 1
ATOM 2294 C C . GLU A 1 288 ? -19.950 -8.395 10.724 1.00 98.44 288 GLU A C 1
ATOM 2296 O O . GLU A 1 288 ? -20.899 -8.642 9.967 1.00 98.44 288 GLU A O 1
ATOM 2301 N N . TYR A 1 289 ? -18.683 -8.460 10.334 1.00 98.62 289 TYR A N 1
ATOM 2302 C CA . TYR A 1 289 ? -18.206 -8.901 9.036 1.00 98.62 289 TYR A CA 1
ATOM 2303 C C . TYR A 1 289 ? -17.148 -9.976 9.249 1.00 98.62 289 TYR A C 1
ATOM 2305 O O . TYR A 1 289 ? -16.135 -9.725 9.897 1.00 98.62 289 TYR A O 1
ATOM 2313 N N . VAL A 1 290 ? -17.377 -11.159 8.690 1.00 98.62 290 VAL A N 1
ATOM 2314 C CA . VAL A 1 290 ? -16.402 -12.245 8.602 1.00 98.62 290 VAL A CA 1
ATOM 2315 C C . VAL A 1 290 ? -15.695 -12.136 7.261 1.00 98.62 290 VAL A C 1
ATOM 2317 O O . VAL A 1 290 ? -16.346 -12.027 6.221 1.00 98.62 290 VAL A O 1
ATOM 2320 N N . VAL A 1 291 ? -14.368 -12.144 7.297 1.00 98.62 291 VAL A N 1
ATOM 2321 C CA . VAL A 1 291 ? -13.487 -12.010 6.142 1.00 98.62 291 VAL A CA 1
ATOM 2322 C C . VAL A 1 291 ? -12.713 -13.304 5.977 1.00 98.62 291 VAL A C 1
ATOM 2324 O O . VAL A 1 291 ? -11.991 -13.704 6.884 1.00 98.62 291 VAL A O 1
ATOM 2327 N N . GLU A 1 292 ? -12.831 -13.924 4.812 1.00 98.69 292 GLU A N 1
ATOM 2328 C CA . GLU A 1 292 ? -11.992 -15.036 4.363 1.00 98.69 292 GLU A CA 1
ATOM 2329 C C . GLU A 1 292 ? -11.004 -14.489 3.327 1.00 98.69 292 GLU A C 1
ATOM 2331 O O . GLU A 1 292 ? -11.398 -13.718 2.444 1.00 98.69 292 GLU A O 1
ATOM 2336 N N . VAL A 1 293 ? -9.729 -14.856 3.446 1.00 98.62 293 VAL A N 1
ATOM 2337 C CA . VAL A 1 293 ? -8.625 -14.320 2.641 1.00 98.62 293 VAL A CA 1
ATOM 2338 C C . VAL A 1 293 ? -7.892 -15.467 1.961 1.00 98.62 293 VAL A C 1
ATOM 2340 O O . VAL A 1 293 ? -7.365 -16.338 2.645 1.00 98.62 293 VAL A O 1
ATOM 2343 N N . TYR A 1 294 ? -7.779 -15.413 0.632 1.00 98.56 294 TYR A N 1
ATOM 2344 C CA . TYR A 1 294 ? -7.010 -16.377 -0.160 1.00 98.56 294 TYR A CA 1
ATOM 2345 C C . TYR A 1 294 ? -5.959 -15.650 -0.996 1.00 98.56 294 TYR A C 1
ATOM 2347 O O . TYR A 1 294 ? -6.290 -14.891 -1.913 1.00 98.56 294 TYR A O 1
ATOM 2355 N N . VAL A 1 295 ? -4.687 -15.870 -0.674 1.00 98.31 295 VAL A N 1
ATOM 2356 C CA . VAL A 1 295 ? -3.548 -15.214 -1.324 1.00 98.31 295 VAL A CA 1
ATOM 2357 C C . VAL A 1 295 ? -3.295 -15.811 -2.710 1.00 98.31 295 VAL A C 1
ATOM 2359 O O . VAL A 1 295 ? -3.215 -17.023 -2.879 1.00 98.31 295 VAL A O 1
ATOM 2362 N N . VAL A 1 296 ? -3.145 -14.929 -3.697 1.00 97.75 296 VAL A N 1
ATOM 2363 C CA . VAL A 1 296 ? -2.826 -15.232 -5.099 1.00 97.75 296 VAL A CA 1
ATOM 2364 C C . VAL A 1 296 ? -1.337 -15.024 -5.372 1.00 97.75 296 VAL A C 1
ATOM 2366 O O . VAL A 1 296 ? -0.694 -15.876 -5.972 1.00 97.75 296 VAL A O 1
ATOM 2369 N N . GLU A 1 297 ? -0.788 -13.893 -4.932 1.00 97.12 297 GLU A N 1
ATOM 2370 C CA . GLU A 1 297 ? 0.633 -13.544 -5.035 1.00 97.12 297 GLU A CA 1
ATOM 2371 C C . GLU A 1 297 ? 1.076 -12.858 -3.749 1.00 97.12 297 GLU A C 1
ATOM 2373 O O . GLU A 1 297 ? 0.281 -12.172 -3.113 1.00 97.12 297 GLU A O 1
ATOM 2378 N N . ALA A 1 298 ? 2.351 -13.000 -3.396 1.00 96.88 298 ALA A N 1
ATOM 2379 C CA . ALA A 1 298 ? 2.951 -12.361 -2.225 1.00 96.88 298 ALA A CA 1
ATOM 2380 C C . ALA A 1 298 ? 4.383 -11.876 -2.520 1.00 96.88 298 ALA A C 1
ATOM 2382 O O . ALA A 1 298 ? 5.338 -12.462 -2.008 1.00 96.88 298 ALA A O 1
ATOM 2383 N N . PRO A 1 299 ? 4.592 -10.910 -3.436 1.00 96.88 299 PRO A N 1
ATOM 2384 C CA . PRO A 1 299 ? 5.883 -10.238 -3.533 1.00 96.88 299 PRO A CA 1
ATOM 2385 C C . PRO A 1 299 ? 6.249 -9.525 -2.226 1.00 96.88 299 PRO A C 1
ATOM 2387 O O . PRO A 1 299 ? 5.388 -9.118 -1.447 1.00 96.88 299 PRO A O 1
ATOM 2390 N N . GLU A 1 300 ? 7.548 -9.337 -2.023 1.00 96.44 300 GLU A N 1
ATOM 2391 C CA . GLU A 1 300 ? 8.080 -8.628 -0.865 1.00 96.44 300 GLU A CA 1
ATOM 2392 C C . GLU A 1 300 ? 8.894 -7.418 -1.303 1.00 96.44 300 GLU A C 1
ATOM 2394 O O . GLU A 1 300 ? 9.496 -7.404 -2.383 1.00 96.44 300 GLU A O 1
ATOM 2399 N N . PHE A 1 301 ? 8.926 -6.403 -0.450 1.00 97.06 301 PHE A N 1
ATOM 2400 C CA . PHE A 1 301 ? 9.768 -5.234 -0.632 1.00 97.06 301 PHE A CA 1
ATOM 2401 C C . PHE A 1 301 ? 10.237 -4.678 0.704 1.00 97.06 301 PHE A C 1
ATOM 2403 O O . PHE A 1 301 ? 9.678 -4.986 1.756 1.00 97.06 301 PHE A O 1
ATOM 2410 N N . TYR A 1 302 ? 11.281 -3.858 0.661 1.00 96.38 302 TYR A N 1
ATOM 2411 C CA . TYR A 1 302 ? 11.852 -3.249 1.851 1.00 96.38 302 TYR A CA 1
ATOM 2412 C C . TYR A 1 302 ? 11.735 -1.736 1.790 1.00 96.38 302 TYR A C 1
ATOM 2414 O O . TYR A 1 302 ? 11.999 -1.118 0.755 1.00 96.38 302 TYR A O 1
ATOM 2422 N N . ILE A 1 303 ? 11.348 -1.135 2.913 1.00 91.81 303 ILE A N 1
ATOM 2423 C CA . ILE 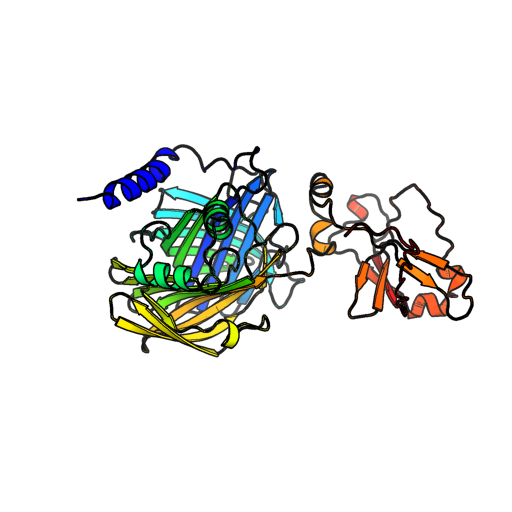A 1 303 ? 11.190 0.311 3.049 1.00 91.81 303 ILE A CA 1
ATOM 2424 C C . ILE A 1 303 ? 12.200 0.845 4.051 1.00 91.81 303 ILE A C 1
ATOM 2426 O O . ILE A 1 303 ? 12.464 0.241 5.091 1.00 91.81 303 ILE A O 1
ATOM 2430 N N . GLY A 1 304 ? 12.693 2.039 3.737 1.00 86.62 304 GLY A N 1
ATOM 2431 C CA . GLY A 1 304 ? 13.603 2.797 4.570 1.00 86.62 304 GLY A CA 1
ATOM 2432 C C . GLY A 1 304 ? 15.039 2.695 4.071 1.00 86.62 304 GLY A C 1
ATOM 2433 O O . GLY A 1 304 ? 15.357 1.923 3.164 1.00 86.62 304 GLY A O 1
ATOM 2434 N N . TRP A 1 305 ? 15.882 3.571 4.608 1.00 82.81 305 TRP A N 1
ATOM 2435 C CA . TRP A 1 305 ? 17.247 3.754 4.128 1.00 82.81 305 TRP A CA 1
ATOM 2436 C C . TRP A 1 305 ? 18.090 2.492 4.330 1.00 82.81 305 TRP A C 1
ATOM 2438 O O . TRP A 1 305 ? 18.877 2.112 3.465 1.00 82.81 305 TRP A O 1
ATOM 2448 N N . GLU A 1 306 ? 17.864 1.816 5.453 1.00 85.12 306 GLU A N 1
ATOM 2449 C CA . GLU A 1 306 ? 18.587 0.625 5.892 1.00 85.12 306 GLU A CA 1
ATOM 2450 C C . GLU A 1 306 ? 17.721 -0.634 5.780 1.00 85.12 306 GLU A C 1
ATOM 2452 O O . GLU A 1 306 ? 18.009 -1.634 6.436 1.00 85.12 306 GLU A O 1
ATOM 2457 N N . TRP A 1 307 ? 16.647 -0.590 4.981 1.00 92.12 307 TRP A N 1
ATOM 2458 C CA . TRP A 1 307 ? 15.635 -1.648 4.937 1.00 92.12 307 TRP A CA 1
ATOM 2459 C C . TRP A 1 307 ? 15.091 -1.959 6.333 1.00 92.12 307 TRP A C 1
ATOM 2461 O O . TRP A 1 307 ? 15.064 -3.104 6.768 1.00 92.12 307 TRP A O 1
ATOM 2471 N N . GLU A 1 308 ? 14.694 -0.939 7.081 1.00 92.19 308 GLU A N 1
ATOM 2472 C CA . GLU A 1 308 ? 14.211 -1.086 8.453 1.00 92.19 308 GLU A CA 1
ATOM 2473 C C . GLU A 1 308 ? 12.901 -1.872 8.529 1.00 92.19 308 GLU A C 1
ATOM 2475 O O . GLU A 1 308 ? 12.615 -2.489 9.552 1.00 92.19 308 GLU A O 1
ATOM 2480 N N . THR A 1 309 ? 12.130 -1.870 7.446 1.00 94.25 309 THR A N 1
ATOM 2481 C CA . THR A 1 309 ? 10.847 -2.557 7.316 1.00 94.25 309 THR A CA 1
ATOM 2482 C C . THR A 1 309 ? 10.897 -3.506 6.124 1.00 94.25 309 THR A C 1
ATOM 2484 O O . THR A 1 309 ? 11.367 -3.128 5.049 1.00 94.25 309 THR A O 1
ATOM 2487 N N . ARG A 1 310 ? 10.350 -4.711 6.297 1.00 96.88 310 ARG A N 1
ATOM 2488 C CA . ARG A 1 310 ? 10.008 -5.638 5.214 1.00 96.88 310 ARG A CA 1
ATOM 2489 C C . ARG A 1 310 ? 8.493 -5.737 5.110 1.00 96.88 310 ARG A C 1
ATOM 2491 O O . ARG A 1 310 ? 7.836 -6.025 6.105 1.00 96.88 310 ARG A O 1
ATOM 2498 N N . VAL A 1 311 ? 7.962 -5.568 3.909 1.00 97.62 311 VAL A N 1
ATOM 2499 C CA . VAL A 1 311 ? 6.536 -5.691 3.615 1.00 97.62 311 VAL A CA 1
ATOM 2500 C C . VAL A 1 311 ? 6.304 -6.879 2.695 1.00 97.62 311 VAL A C 1
ATOM 2502 O O . VAL A 1 311 ? 6.979 -7.026 1.677 1.00 97.62 311 VAL A O 1
ATOM 2505 N N . VAL A 1 312 ? 5.336 -7.716 3.054 1.00 97.75 312 VAL A N 1
ATOM 2506 C CA . VAL A 1 312 ? 4.771 -8.771 2.212 1.00 97.75 312 VAL A CA 1
ATOM 2507 C C . VAL A 1 312 ? 3.470 -8.227 1.620 1.00 97.75 312 VAL A C 1
ATOM 2509 O O . VAL A 1 312 ? 2.445 -8.155 2.301 1.00 97.75 312 VAL A O 1
ATOM 2512 N N . GLU A 1 313 ? 3.518 -7.823 0.353 1.00 97.81 313 GLU A N 1
ATOM 2513 C CA . GLU A 1 313 ? 2.397 -7.222 -0.377 1.00 97.81 313 GLU A CA 1
ATOM 2514 C C . GLU A 1 313 ? 1.593 -8.324 -1.053 1.00 97.81 313 GLU A C 1
ATOM 2516 O O . GLU A 1 313 ? 2.020 -8.892 -2.058 1.00 97.81 313 GLU A O 1
ATOM 2521 N N . ARG A 1 314 ? 0.432 -8.677 -0.505 1.00 97.94 314 ARG A N 1
ATOM 2522 C CA . ARG A 1 314 ? -0.278 -9.880 -0.944 1.00 97.94 314 ARG A CA 1
ATOM 2523 C C . ARG A 1 314 ? -1.490 -9.530 -1.771 1.00 97.94 314 ARG A C 1
ATOM 2525 O O . ARG A 1 314 ? -2.457 -8.972 -1.269 1.00 97.94 314 ARG A O 1
ATOM 2532 N N . MET A 1 315 ? -1.473 -9.936 -3.027 1.00 98.56 315 MET A N 1
ATOM 2533 C CA . MET A 1 315 ? -2.647 -9.912 -3.890 1.00 98.56 315 MET A CA 1
ATOM 2534 C C . MET A 1 315 ? -3.557 -11.057 -3.466 1.00 98.56 315 MET A C 1
ATOM 2536 O O . MET A 1 315 ? -3.094 -12.192 -3.357 1.00 98.56 315 MET A O 1
ATOM 2540 N N . ALA A 1 316 ? -4.831 -10.782 -3.214 1.00 98.56 316 ALA A N 1
ATOM 2541 C CA . ALA A 1 316 ? -5.744 -11.759 -2.643 1.00 98.56 316 ALA A CA 1
ATOM 2542 C C . ALA A 1 316 ? -7.136 -11.719 -3.286 1.00 98.56 316 ALA A C 1
ATOM 2544 O O . ALA A 1 316 ? -7.569 -10.742 -3.910 1.00 98.56 316 ALA A O 1
ATOM 2545 N N . THR A 1 317 ? -7.843 -12.830 -3.127 1.00 98.69 317 THR A N 1
ATOM 2546 C CA . THR A 1 317 ? -9.297 -12.894 -3.272 1.00 98.69 317 THR A CA 1
ATOM 2547 C C . THR A 1 317 ? -9.923 -12.987 -1.889 1.00 98.69 317 THR A C 1
ATOM 2549 O O . THR A 1 317 ? -9.289 -13.456 -0.942 1.00 98.69 317 THR A O 1
ATOM 2552 N N . TYR A 1 318 ? -11.157 -12.509 -1.777 1.00 98.75 318 TYR A N 1
ATOM 2553 C CA . TYR A 1 318 ? -11.852 -12.400 -0.503 1.00 98.75 318 TYR A CA 1
ATOM 2554 C C . TYR A 1 318 ? -13.250 -12.999 -0.567 1.00 98.75 318 TYR A C 1
ATOM 2556 O O . TYR A 1 318 ? -13.903 -13.001 -1.619 1.00 98.75 318 TYR A O 1
ATOM 2564 N N . ARG A 1 319 ? -13.751 -13.407 0.598 1.00 98.69 319 ARG A N 1
ATOM 2565 C CA . ARG A 1 319 ? -15.187 -13.502 0.868 1.00 98.69 319 ARG A CA 1
ATOM 2566 C C . ARG A 1 319 ? -15.512 -12.686 2.111 1.00 98.69 319 ARG A C 1
ATOM 2568 O O . ARG A 1 319 ? -14.903 -12.891 3.152 1.00 98.69 319 ARG A O 1
ATOM 2575 N N . ILE A 1 320 ? -16.457 -11.755 1.999 1.00 98.31 320 ILE A N 1
ATOM 2576 C CA . ILE A 1 320 ? -16.906 -10.927 3.125 1.00 98.31 320 ILE A CA 1
ATOM 2577 C C . ILE A 1 320 ? -18.366 -11.258 3.408 1.00 98.31 320 ILE A C 1
ATOM 2579 O O . ILE A 1 320 ? -19.239 -10.905 2.618 1.00 98.31 320 ILE A O 1
ATOM 2583 N N . ASN A 1 321 ? -18.643 -11.970 4.504 1.00 97.56 321 ASN A N 1
ATOM 2584 C CA . ASN A 1 321 ? -19.958 -12.568 4.774 1.00 97.56 321 ASN A CA 1
ATOM 2585 C C . ASN A 1 321 ? -20.486 -13.365 3.559 1.00 97.56 321 ASN A C 1
ATOM 2587 O O . ASN A 1 321 ? -21.626 -13.193 3.131 1.00 97.56 321 ASN A O 1
ATOM 2591 N N . GLY A 1 322 ? -19.617 -14.167 2.933 1.00 97.25 322 GLY A N 1
ATOM 2592 C CA . GLY A 1 322 ? -19.923 -14.933 1.720 1.00 97.25 322 GLY A CA 1
ATOM 2593 C C . GLY A 1 322 ? -19.923 -14.132 0.407 1.00 97.25 322 GLY A C 1
ATOM 2594 O O . GLY A 1 322 ? -19.912 -14.740 -0.666 1.00 97.25 322 GLY A O 1
ATOM 2595 N N . ARG A 1 323 ? -19.873 -12.792 0.447 1.00 97.62 323 ARG A N 1
ATOM 2596 C CA . ARG A 1 323 ? -19.804 -11.934 -0.751 1.00 97.62 323 ARG A CA 1
ATOM 2597 C C . ARG A 1 323 ? -18.433 -12.059 -1.404 1.00 97.62 323 ARG A C 1
ATOM 2599 O O . ARG A 1 323 ? -17.425 -11.748 -0.773 1.00 97.62 323 ARG A O 1
ATOM 2606 N N . LYS A 1 324 ? -18.390 -12.467 -2.675 1.00 98.50 324 LYS A N 1
ATOM 2607 C CA . LYS A 1 324 ? -17.141 -12.556 -3.446 1.00 98.50 324 LYS A CA 1
ATOM 2608 C C . LYS A 1 324 ? -16.488 -11.178 -3.573 1.00 98.50 324 LYS A C 1
ATOM 2610 O O . LYS A 1 324 ? -17.167 -10.206 -3.925 1.00 98.50 324 LYS A O 1
ATOM 2615 N N . GLY A 1 325 ? -15.181 -11.134 -3.339 1.00 98.56 325 GLY A N 1
ATOM 2616 C CA . GLY A 1 325 ? -14.367 -9.936 -3.446 1.00 98.56 325 GLY A CA 1
ATOM 2617 C C . GLY A 1 325 ? -12.923 -10.196 -3.865 1.00 98.56 325 GLY A C 1
ATOM 2618 O O . GLY A 1 325 ? -12.487 -11.332 -4.066 1.00 98.56 325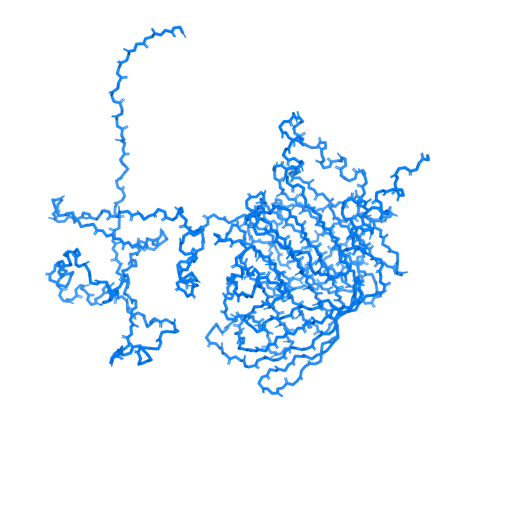 GLY A O 1
ATOM 2619 N N . TRP A 1 326 ? -12.191 -9.104 -4.015 1.00 98.75 326 TRP A N 1
ATOM 2620 C CA . TRP A 1 326 ? -10.800 -9.029 -4.453 1.00 98.75 326 TRP A CA 1
ATOM 2621 C C . TRP A 1 326 ? -10.122 -7.853 -3.763 1.00 98.75 326 TRP A C 1
ATOM 2623 O O . TRP A 1 326 ? -10.785 -6.928 -3.295 1.00 98.75 326 TRP A O 1
ATOM 2633 N N . GLY A 1 327 ? -8.799 -7.881 -3.702 1.00 98.56 327 GLY A N 1
ATOM 2634 C CA . GLY A 1 327 ? -8.044 -6.816 -3.067 1.00 98.56 327 GLY A CA 1
ATOM 2635 C C . GLY A 1 327 ? -6.681 -7.288 -2.611 1.00 98.56 327 GLY A C 1
ATOM 2636 O O . GLY A 1 327 ? -6.157 -8.272 -3.132 1.00 98.56 327 GLY A O 1
ATOM 2637 N N . LEU A 1 328 ? -6.114 -6.582 -1.646 1.00 98.50 328 LEU A N 1
ATOM 2638 C CA . LEU A 1 328 ? -4.753 -6.764 -1.176 1.00 98.50 328 LEU A CA 1
ATOM 2639 C C . LEU A 1 328 ? -4.711 -6.900 0.338 1.00 98.50 328 LEU A C 1
ATOM 2641 O O . LEU A 1 328 ? -5.502 -6.296 1.060 1.00 98.50 328 LEU A O 1
ATOM 2645 N N . ALA A 1 329 ? -3.725 -7.638 0.818 1.00 98.19 329 ALA A N 1
ATOM 2646 C CA . ALA A 1 329 ? -3.353 -7.666 2.213 1.00 98.19 329 ALA A CA 1
ATOM 2647 C C . ALA A 1 329 ? -1.874 -7.321 2.360 1.00 98.19 329 ALA A C 1
ATOM 2649 O O . ALA A 1 329 ? -1.022 -8.036 1.837 1.00 98.19 329 ALA A O 1
ATOM 2650 N N . GLU A 1 330 ? -1.579 -6.276 3.114 1.00 97.50 330 GLU A N 1
ATOM 2651 C CA . GLU A 1 330 ? -0.223 -5.826 3.394 1.00 97.50 330 GLU A CA 1
ATOM 2652 C C . GLU A 1 330 ? 0.181 -6.298 4.792 1.00 97.50 330 GLU A C 1
ATOM 2654 O O . GLU A 1 330 ? -0.525 -6.049 5.774 1.00 97.50 330 GLU A O 1
ATOM 2659 N N . TRP A 1 331 ? 1.297 -7.021 4.877 1.00 97.81 331 TRP A N 1
ATOM 2660 C CA . TRP A 1 331 ? 1.881 -7.443 6.147 1.00 97.81 331 TRP A CA 1
ATOM 2661 C C . TRP A 1 331 ? 3.279 -6.872 6.293 1.00 97.81 331 TRP A C 1
ATOM 2663 O O . TRP A 1 331 ? 4.181 -7.231 5.539 1.00 97.81 331 TRP A O 1
ATOM 2673 N N . ASP A 1 332 ? 3.462 -6.017 7.285 1.00 96.75 332 ASP A N 1
ATOM 2674 C CA . ASP A 1 332 ? 4.754 -5.434 7.631 1.00 96.75 332 ASP A CA 1
ATOM 2675 C C . ASP A 1 332 ? 5.389 -6.175 8.785 1.00 96.75 332 ASP A C 1
ATOM 2677 O O . ASP A 1 332 ? 4.717 -6.620 9.722 1.00 96.75 332 ASP A O 1
ATOM 2681 N N . TYR A 1 333 ? 6.708 -6.252 8.703 1.00 96.06 333 TYR A N 1
ATOM 2682 C CA . TYR A 1 333 ? 7.565 -6.766 9.740 1.00 96.06 333 TYR A CA 1
ATOM 2683 C C . TYR A 1 333 ? 8.766 -5.865 9.903 1.00 96.06 333 TYR A C 1
ATOM 2685 O O . TYR A 1 333 ? 9.421 -5.473 8.928 1.00 96.06 333 TYR A O 1
ATOM 2693 N N . ARG A 1 334 ? 9.142 -5.651 11.161 1.00 94.00 334 ARG A N 1
ATOM 2694 C CA . ARG A 1 334 ? 10.428 -5.053 11.452 1.00 94.00 334 ARG A CA 1
ATOM 2695 C C . ARG A 1 334 ? 11.559 -5.898 10.872 1.00 94.00 334 ARG A C 1
ATOM 2697 O O . ARG A 1 334 ? 11.629 -7.105 11.096 1.00 94.00 334 ARG A O 1
ATOM 2704 N N . HIS A 1 335 ? 12.473 -5.247 10.164 1.00 93.31 335 HIS A N 1
ATOM 2705 C CA . HIS A 1 335 ? 13.661 -5.871 9.609 1.00 93.31 335 HIS A CA 1
ATOM 2706 C C . HIS A 1 335 ? 14.934 -5.339 10.284 1.00 93.31 335 HIS A C 1
ATOM 2708 O O . HIS A 1 335 ? 15.051 -4.163 10.645 1.00 93.31 335 HIS A O 1
ATOM 2714 N N . HIS A 1 336 ? 15.879 -6.257 10.492 1.00 89.56 336 HIS A N 1
ATOM 2715 C CA . HIS A 1 336 ? 17.121 -6.031 11.235 1.00 89.56 336 HIS A CA 1
ATOM 2716 C C . HIS A 1 336 ? 18.383 -6.366 10.422 1.00 89.56 336 HIS A C 1
ATOM 2718 O O . HIS A 1 336 ? 19.482 -6.196 10.932 1.00 89.56 336 HIS A O 1
ATOM 2724 N N . GLY A 1 337 ? 18.245 -6.840 9.178 1.00 85.88 337 GLY A N 1
ATOM 2725 C CA . GLY A 1 337 ? 19.375 -7.292 8.355 1.00 85.88 337 GLY A CA 1
ATOM 2726 C C . GLY A 1 337 ? 20.122 -6.188 7.600 1.00 85.88 337 GLY A C 1
ATOM 2727 O O . GLY A 1 337 ? 21.116 -6.482 6.944 1.00 85.88 337 GLY A O 1
ATOM 2728 N N . GLY A 1 338 ? 19.654 -4.937 7.664 1.00 88.00 338 GLY A N 1
ATOM 2729 C CA . GLY A 1 338 ? 20.234 -3.827 6.905 1.00 88.00 338 GLY A CA 1
ATOM 2730 C C . GLY A 1 338 ? 19.929 -3.881 5.400 1.00 88.00 338 GLY A C 1
ATOM 2731 O O . GLY A 1 338 ? 19.379 -4.859 4.885 1.00 88.00 338 GLY A O 1
ATOM 2732 N N . ARG A 1 339 ? 20.309 -2.822 4.675 1.00 89.06 339 ARG A N 1
ATOM 2733 C CA . ARG A 1 339 ? 20.224 -2.764 3.207 1.00 89.06 339 ARG A CA 1
ATOM 2734 C C . ARG A 1 339 ? 21.506 -3.343 2.588 1.00 89.06 339 ARG A C 1
ATOM 2736 O O . ARG A 1 339 ? 22.584 -2.800 2.837 1.00 89.06 339 ARG A O 1
ATOM 2743 N N . PRO A 1 340 ? 21.442 -4.409 1.768 1.00 86.62 340 PRO A N 1
ATOM 2744 C CA . PRO A 1 340 ? 22.642 -5.024 1.208 1.00 86.62 340 PRO A CA 1
ATOM 2745 C C . PRO A 1 340 ? 23.394 -4.095 0.245 1.00 86.62 340 PRO A C 1
ATOM 2747 O O . PRO A 1 340 ? 22.781 -3.422 -0.587 1.00 86.62 340 PRO A O 1
ATOM 2750 N N . ARG A 1 341 ? 24.736 -4.153 0.262 1.00 79.25 341 ARG A N 1
ATOM 2751 C CA . ARG A 1 341 ? 25.598 -3.341 -0.626 1.00 79.25 341 ARG A CA 1
ATOM 2752 C C . ARG A 1 341 ? 25.300 -3.524 -2.115 1.00 79.25 341 ARG A C 1
ATOM 2754 O O . ARG A 1 341 ? 25.456 -2.583 -2.883 1.00 79.25 341 ARG A O 1
ATOM 2761 N N . ALA A 1 342 ? 24.840 -4.706 -2.528 1.00 81.31 342 ALA A N 1
ATOM 2762 C CA . ALA A 1 342 ? 24.463 -4.974 -3.917 1.00 81.31 342 ALA A CA 1
ATOM 2763 C C . ALA A 1 342 ? 23.360 -4.030 -4.440 1.00 81.31 342 ALA A C 1
ATOM 2765 O O . ALA A 1 342 ? 23.294 -3.792 -5.641 1.00 81.31 342 ALA A O 1
ATOM 2766 N N . TYR A 1 343 ? 22.527 -3.478 -3.549 1.00 84.50 343 TYR A N 1
ATOM 2767 C CA . TYR A 1 343 ? 21.483 -2.512 -3.897 1.00 84.50 343 TYR A CA 1
ATOM 2768 C C . TYR A 1 343 ? 21.935 -1.057 -3.748 1.00 84.50 343 TYR A C 1
ATOM 2770 O O . TYR A 1 343 ? 21.431 -0.196 -4.464 1.00 84.50 343 TYR A O 1
ATOM 2778 N N . SER A 1 344 ? 22.892 -0.779 -2.855 1.00 81.44 344 SER A N 1
ATOM 2779 C CA . SER A 1 344 ? 23.402 0.577 -2.627 1.00 81.44 344 SER A CA 1
ATOM 2780 C C . SER A 1 344 ? 24.588 0.955 -3.519 1.00 81.44 344 SER A C 1
ATOM 2782 O O . SER A 1 344 ? 24.895 2.132 -3.655 1.00 81.44 344 SER A O 1
ATOM 2784 N N . PHE A 1 345 ? 25.270 -0.011 -4.144 1.00 75.88 345 PHE A N 1
ATOM 2785 C CA . PHE A 1 345 ? 26.465 0.247 -4.962 1.00 75.88 345 PHE A CA 1
ATOM 2786 C C . PHE A 1 345 ? 26.190 1.144 -6.179 1.00 75.88 345 PHE A C 1
ATOM 2788 O O . PHE A 1 345 ? 27.073 1.867 -6.629 1.00 75.88 345 PHE A O 1
ATOM 2795 N N . THR A 1 346 ? 24.968 1.108 -6.712 1.00 79.00 346 THR A N 1
ATOM 2796 C CA . THR A 1 346 ? 24.548 1.952 -7.841 1.00 79.00 346 THR A CA 1
ATOM 2797 C C . THR A 1 346 ? 23.925 3.276 -7.406 1.00 79.00 346 THR A C 1
ATOM 2799 O O . THR A 1 346 ? 23.444 4.028 -8.254 1.00 79.00 346 THR A O 1
ATOM 2802 N N . ASP A 1 347 ? 23.863 3.550 -6.103 1.00 87.50 347 ASP A N 1
ATOM 2803 C CA . ASP A 1 347 ? 23.297 4.797 -5.613 1.00 87.50 347 ASP A CA 1
ATOM 2804 C C . ASP A 1 347 ? 24.238 5.978 -5.918 1.00 87.50 347 ASP A C 1
ATOM 2806 O O . ASP A 1 347 ? 25.455 5.804 -6.047 1.00 87.50 347 ASP A O 1
ATOM 2810 N N . PRO A 1 348 ? 23.711 7.209 -6.031 1.00 86.62 348 PRO A N 1
ATOM 2811 C CA . PRO A 1 348 ? 24.541 8.392 -6.211 1.00 86.62 348 PRO A CA 1
ATOM 2812 C C . PRO A 1 348 ? 25.607 8.517 -5.114 1.00 86.62 348 PRO A C 1
ATOM 2814 O O . PRO A 1 348 ? 25.313 8.324 -3.938 1.00 86.62 348 PRO A O 1
ATOM 2817 N N . ALA A 1 349 ? 26.827 8.925 -5.471 1.00 83.25 349 ALA A N 1
ATOM 2818 C CA . ALA A 1 349 ? 27.968 8.954 -4.545 1.00 83.25 349 ALA A CA 1
ATOM 2819 C C . ALA A 1 349 ? 27.719 9.752 -3.249 1.00 83.25 349 ALA A C 1
ATOM 2821 O O . ALA A 1 349 ? 28.205 9.376 -2.187 1.00 83.25 349 ALA A O 1
ATOM 2822 N N . TRP A 1 350 ? 26.909 10.815 -3.308 1.00 82.88 350 TRP A N 1
ATOM 2823 C CA . TRP A 1 350 ? 26.564 11.632 -2.137 1.00 82.88 350 TRP A CA 1
ATOM 2824 C C . TRP A 1 350 ? 25.762 10.867 -1.070 1.00 82.88 350 TRP A C 1
ATOM 2826 O O . TRP A 1 350 ? 25.659 11.320 0.069 1.00 82.88 350 TRP A O 1
ATOM 2836 N N . THR A 1 351 ? 25.181 9.716 -1.417 1.00 79.06 351 THR A N 1
ATOM 2837 C CA . THR A 1 351 ? 24.443 8.870 -0.471 1.00 79.06 351 THR A CA 1
ATOM 2838 C C . THR A 1 351 ? 25.363 8.176 0.532 1.00 79.06 351 THR A C 1
ATOM 2840 O O . THR A 1 351 ? 24.911 7.863 1.631 1.00 79.06 351 THR A O 1
ATOM 2843 N N . ALA A 1 352 ? 26.655 8.014 0.225 1.00 68.81 352 ALA A N 1
ATOM 2844 C CA . ALA A 1 352 ? 27.629 7.416 1.138 1.00 68.81 352 ALA A CA 1
ATOM 2845 C C . ALA A 1 352 ? 27.711 8.169 2.481 1.00 68.81 352 ALA A C 1
ATOM 2847 O O . ALA A 1 352 ? 27.777 7.547 3.536 1.00 68.81 352 ALA A O 1
ATOM 2848 N N . ASP A 1 353 ? 27.586 9.500 2.463 1.00 63.06 353 ASP A N 1
ATOM 2849 C CA . ASP A 1 353 ? 27.630 10.338 3.671 1.00 63.06 353 ASP A CA 1
ATOM 2850 C C . ASP A 1 353 ? 26.382 10.215 4.562 1.00 63.06 353 ASP A C 1
ATOM 2852 O O . ASP A 1 353 ? 26.386 10.679 5.705 1.00 63.06 353 ASP A O 1
ATOM 2856 N N . LEU A 1 354 ? 25.299 9.626 4.043 1.00 63.16 354 LEU A N 1
ATOM 2857 C CA . LEU A 1 354 ? 24.069 9.352 4.789 1.00 63.16 354 LEU A CA 1
ATOM 2858 C C . LEU A 1 354 ? 24.080 7.977 5.472 1.00 63.16 354 LEU A C 1
ATOM 2860 O O . LEU A 1 354 ? 23.308 7.768 6.403 1.00 63.16 354 LEU A O 1
ATOM 2864 N N . VAL A 1 355 ? 24.944 7.058 5.032 1.00 54.75 355 VAL A N 1
ATOM 2865 C CA . VAL A 1 355 ? 25.133 5.714 5.603 1.00 54.75 355 VAL A CA 1
ATOM 2866 C C . VAL A 1 355 ? 26.330 5.759 6.563 1.00 54.75 355 VAL A C 1
ATOM 2868 O O . VAL A 1 355 ? 27.354 5.133 6.318 1.00 54.75 355 VAL A O 1
ATOM 2871 N N . LYS A 1 356 ? 26.271 6.559 7.634 1.00 41.50 356 LYS A N 1
ATOM 2872 C CA . LYS A 1 356 ? 27.422 6.692 8.554 1.00 41.50 356 LYS A CA 1
ATOM 2873 C C . LYS A 1 356 ? 27.561 5.596 9.618 1.00 41.50 356 LYS A C 1
ATOM 2875 O O . LYS A 1 356 ? 28.540 5.636 10.350 1.00 41.50 356 LYS A O 1
ATOM 2880 N N . ASP A 1 357 ? 26.689 4.587 9.625 1.00 35.81 357 ASP A N 1
ATOM 2881 C CA . ASP A 1 357 ? 26.680 3.540 10.662 1.00 35.81 357 ASP A CA 1
ATOM 2882 C C . ASP A 1 357 ? 26.902 2.108 10.130 1.00 35.81 357 ASP A C 1
ATOM 2884 O O . ASP A 1 357 ? 26.719 1.137 10.861 1.00 35.81 357 ASP A O 1
ATOM 2888 N N . ALA A 1 358 ? 27.334 1.930 8.876 1.00 37.38 358 ALA A N 1
ATOM 2889 C CA . ALA A 1 358 ? 27.827 0.624 8.438 1.00 37.38 358 ALA A CA 1
ATOM 2890 C C . ALA A 1 358 ? 29.272 0.451 8.931 1.00 37.38 358 ALA A C 1
ATOM 2892 O O . ALA A 1 358 ? 30.212 0.777 8.204 1.00 37.38 358 ALA A O 1
ATOM 2893 N N . GLU A 1 359 ? 29.450 -0.007 10.175 1.00 33.94 359 GLU A N 1
ATOM 2894 C CA . GLU A 1 359 ? 30.770 -0.380 10.693 1.00 33.94 359 GLU A CA 1
ATOM 2895 C C . GLU A 1 359 ? 31.445 -1.358 9.717 1.00 33.94 359 GLU A C 1
ATOM 2897 O O . GLU A 1 359 ? 30.896 -2.403 9.360 1.00 33.94 359 GLU A O 1
ATOM 2902 N N . GLU A 1 360 ? 32.640 -1.006 9.239 1.00 36.00 360 GLU A N 1
ATOM 2903 C CA . GLU A 1 360 ? 33.508 -1.976 8.583 1.00 36.00 360 GLU A CA 1
ATOM 2904 C C . GLU A 1 360 ? 33.981 -2.975 9.640 1.00 36.00 360 GLU A C 1
ATOM 2906 O O . GLU A 1 360 ? 34.840 -2.658 10.464 1.00 36.00 360 GLU A O 1
ATOM 2911 N N . GLU A 1 361 ? 33.443 -4.195 9.628 1.00 35.22 361 GLU A N 1
ATOM 2912 C CA . GLU A 1 361 ? 34.001 -5.265 10.450 1.00 35.22 361 GLU A CA 1
ATOM 2913 C C . GLU A 1 361 ? 35.373 -5.666 9.898 1.00 35.22 361 GLU A C 1
ATOM 2915 O O . GLU A 1 361 ? 35.516 -6.182 8.785 1.00 35.22 361 GLU A O 1
ATOM 2920 N N . LYS A 1 362 ? 36.408 -5.428 10.704 1.00 36.62 362 LYS A N 1
ATOM 2921 C CA . LYS A 1 362 ? 37.760 -5.909 10.440 1.00 36.62 362 LYS A CA 1
ATOM 2922 C C . LYS A 1 362 ? 37.826 -7.385 10.822 1.00 36.62 362 LYS A C 1
ATOM 2924 O O . LYS A 1 362 ? 37.962 -7.728 11.996 1.00 36.62 362 LYS A O 1
ATOM 2929 N N . ILE A 1 363 ? 37.733 -8.268 9.835 1.00 41.44 363 ILE A N 1
ATOM 2930 C CA . ILE A 1 363 ? 37.755 -9.713 10.075 1.00 41.44 363 ILE A CA 1
ATOM 2931 C C . ILE A 1 363 ? 39.207 -10.161 10.175 1.00 41.44 363 ILE A C 1
ATOM 2933 O O . ILE A 1 363 ? 40.030 -9.860 9.308 1.00 41.44 363 ILE A O 1
ATOM 2937 N N . THR A 1 364 ? 39.510 -10.891 11.242 1.00 40.59 364 THR A N 1
ATOM 2938 C CA . THR A 1 364 ? 40.821 -11.496 11.461 1.00 40.59 364 THR A CA 1
ATOM 2939 C C . THR A 1 364 ? 40.692 -13.001 11.278 1.00 40.59 364 THR A C 1
ATOM 2941 O O . THR A 1 364 ? 39.972 -13.644 12.037 1.00 40.59 364 THR A O 1
ATOM 2944 N N . VAL A 1 365 ? 41.357 -13.555 10.264 1.00 40.59 365 VAL A N 1
ATOM 2945 C CA . VAL A 1 365 ? 41.412 -15.006 10.036 1.00 40.59 365 VAL A CA 1
ATOM 2946 C C . VAL A 1 365 ? 42.792 -15.497 10.455 1.00 40.59 365 VAL A C 1
ATOM 2948 O O . VAL A 1 365 ? 43.802 -14.919 10.049 1.00 40.59 365 VAL A O 1
ATOM 2951 N N . LYS A 1 366 ? 42.822 -16.543 11.284 1.00 38.78 366 LYS A N 1
ATOM 2952 C CA . LYS A 1 366 ? 44.037 -17.266 11.674 1.00 38.78 366 LYS A CA 1
ATOM 2953 C C . LYS A 1 366 ? 44.077 -18.592 10.919 1.00 38.78 366 LYS A C 1
ATOM 2955 O O . LYS A 1 366 ? 43.034 -19.226 10.765 1.00 38.78 366 LYS A O 1
ATOM 2960 N N . SER A 1 367 ? 45.254 -18.983 10.439 1.00 36.78 367 SER A N 1
ATOM 2961 C CA . SER A 1 367 ? 45.462 -20.311 9.854 1.00 36.78 367 SER A CA 1
ATOM 2962 C C . SER A 1 367 ? 45.452 -21.377 10.954 1.00 36.78 367 SER A C 1
ATOM 2964 O O . SER A 1 367 ? 46.048 -21.166 12.011 1.00 36.78 367 SER A O 1
ATOM 2966 N N . ASP A 1 368 ? 44.811 -22.522 10.702 1.00 36.66 368 ASP A N 1
ATOM 2967 C CA . ASP A 1 368 ? 44.857 -23.680 11.610 1.00 36.66 368 ASP A CA 1
ATOM 2968 C C . ASP A 1 368 ? 46.275 -24.298 11.662 1.00 36.66 368 ASP A C 1
ATOM 2970 O O . ASP A 1 368 ? 46.658 -24.876 12.679 1.00 36.66 368 ASP A O 1
ATOM 2974 N N . ASP A 1 369 ? 47.076 -24.118 10.602 1.00 38.41 369 ASP A N 1
ATOM 2975 C CA . ASP A 1 369 ? 48.426 -24.687 10.468 1.00 38.41 369 ASP A CA 1
ATOM 2976 C C . ASP A 1 369 ? 49.545 -23.727 10.927 1.00 38.41 369 ASP A C 1
ATOM 2978 O O . ASP A 1 369 ? 50.672 -24.158 11.171 1.00 38.41 369 ASP A O 1
ATOM 2982 N N . ASP A 1 370 ? 49.242 -22.430 11.077 1.00 39.81 370 ASP A N 1
ATOM 2983 C CA . ASP A 1 370 ? 50.159 -21.422 11.628 1.00 39.81 370 ASP A CA 1
ATOM 2984 C C . ASP A 1 370 ? 49.388 -20.328 12.401 1.00 39.81 370 ASP A C 1
ATOM 2986 O O . ASP A 1 370 ? 48.915 -19.349 11.809 1.00 39.81 370 ASP A O 1
ATOM 2990 N N . PRO A 1 371 ? 49.287 -20.447 13.738 1.00 40.31 371 PRO A N 1
ATOM 2991 C CA . PRO A 1 371 ? 48.566 -19.497 14.585 1.00 40.31 371 PRO A CA 1
ATOM 2992 C C . PRO A 1 371 ? 49.172 -18.085 14.623 1.00 40.31 371 PRO A C 1
ATOM 2994 O O . PRO A 1 371 ? 48.521 -17.165 15.128 1.00 40.31 371 PRO A O 1
ATOM 2997 N N . GLN A 1 372 ? 50.410 -17.899 14.142 1.00 35.75 372 GLN A N 1
ATOM 2998 C CA . GLN A 1 372 ? 51.043 -16.580 14.035 1.00 35.75 372 GLN A CA 1
ATOM 2999 C C . GLN A 1 372 ? 50.702 -15.873 12.718 1.00 35.75 372 GLN A C 1
ATOM 3001 O O . GLN A 1 372 ? 50.907 -14.662 12.604 1.00 35.75 372 GLN A O 1
ATOM 3006 N N . CYS A 1 373 ? 50.134 -16.591 11.744 1.00 33.53 373 CYS A N 1
ATOM 3007 C CA . CYS A 1 373 ? 49.684 -16.016 10.488 1.00 33.53 373 CYS A CA 1
ATOM 3008 C C . CYS A 1 373 ? 48.284 -15.408 10.659 1.00 33.53 373 CYS A C 1
ATOM 3010 O O . CYS A 1 373 ? 47.274 -16.105 10.776 1.00 33.53 373 CYS A O 1
ATOM 3012 N N . VAL A 1 374 ? 48.246 -14.075 10.718 1.00 34.44 374 VAL A N 1
ATOM 3013 C CA . VAL A 1 374 ? 47.040 -13.271 10.930 1.00 34.44 374 VAL A CA 1
ATOM 3014 C C . VAL A 1 374 ? 46.773 -12.455 9.671 1.00 34.44 374 VAL A C 1
ATOM 3016 O O . VAL A 1 374 ? 47.521 -11.525 9.369 1.00 34.44 374 VAL A O 1
ATOM 3019 N N . VAL A 1 375 ? 45.694 -12.766 8.949 1.00 37.00 375 VAL A N 1
ATOM 3020 C CA . VAL A 1 375 ? 45.305 -12.008 7.750 1.00 37.00 375 VAL A CA 1
ATOM 3021 C C . VAL A 1 375 ? 44.078 -11.152 8.056 1.00 37.00 375 VAL A C 1
ATOM 3023 O O . VAL A 1 375 ? 43.055 -11.643 8.545 1.00 37.00 375 VAL A O 1
ATOM 3026 N N . HIS A 1 376 ? 44.194 -9.849 7.789 1.00 35.09 376 HIS A N 1
ATOM 3027 C CA . HIS A 1 376 ? 43.114 -8.882 7.963 1.00 35.09 376 HIS A CA 1
ATOM 3028 C C . HIS A 1 376 ? 42.366 -8.677 6.647 1.00 35.09 376 HIS A C 1
ATOM 3030 O O . HIS A 1 376 ? 42.961 -8.262 5.652 1.00 35.09 376 HIS A O 1
ATOM 3036 N N . TYR A 1 377 ? 41.055 -8.903 6.661 1.00 42.78 377 TYR A N 1
ATOM 3037 C CA . TYR A 1 377 ? 40.190 -8.666 5.509 1.00 42.78 377 TYR A CA 1
ATOM 3038 C C . TYR A 1 377 ? 39.216 -7.521 5.781 1.00 42.78 377 TYR A C 1
ATOM 3040 O O . TYR A 1 377 ? 38.670 -7.398 6.877 1.00 42.78 377 TYR A O 1
ATOM 3048 N N . HIS A 1 378 ? 38.961 -6.728 4.740 1.00 37.00 378 HIS A N 1
ATOM 3049 C CA . HIS A 1 378 ? 37.819 -5.821 4.660 1.00 37.00 378 HIS A CA 1
ATOM 3050 C C . HIS A 1 378 ? 36.806 -6.468 3.703 1.00 37.00 378 HIS A C 1
ATOM 3052 O O . HIS A 1 378 ? 37.049 -6.530 2.497 1.00 37.00 378 HIS A O 1
ATOM 3058 N N . GLY A 1 379 ? 35.708 -7.022 4.220 1.00 40.25 379 GLY A N 1
ATOM 3059 C CA . GLY A 1 379 ? 34.756 -7.788 3.407 1.00 40.25 379 GLY A CA 1
ATOM 3060 C C . GLY A 1 379 ? 33.449 -8.098 4.132 1.00 40.25 379 GLY A C 1
ATOM 3061 O O . GLY A 1 379 ? 33.345 -7.917 5.339 1.00 40.25 379 GLY A O 1
ATOM 3062 N N . LEU A 1 380 ? 32.438 -8.545 3.382 1.00 35.62 380 LEU A N 1
ATOM 3063 C CA . LEU A 1 380 ? 31.154 -8.983 3.944 1.00 35.62 380 LEU A CA 1
ATOM 3064 C C . LEU A 1 380 ? 31.242 -10.467 4.330 1.00 35.62 380 LEU A C 1
ATOM 3066 O O . LEU A 1 380 ? 31.675 -11.282 3.508 1.00 35.62 380 LEU A O 1
ATOM 3070 N N . VAL A 1 381 ? 30.798 -10.811 5.541 1.00 39.22 381 VAL A N 1
ATOM 3071 C CA . VAL A 1 381 ? 30.581 -12.199 5.979 1.00 39.22 381 VAL A CA 1
ATOM 3072 C C . VAL A 1 381 ? 29.132 -12.573 5.709 1.00 39.22 381 VAL A C 1
ATOM 3074 O O . VAL A 1 381 ? 28.214 -11.901 6.172 1.00 39.22 381 VAL A O 1
ATOM 3077 N N . ASP A 1 382 ? 28.911 -13.663 4.982 1.00 40.03 382 ASP A N 1
ATOM 3078 C CA . ASP A 1 382 ? 27.612 -14.331 5.010 1.00 40.03 382 ASP A CA 1
ATOM 3079 C C . ASP A 1 382 ? 27.565 -15.269 6.225 1.00 40.03 382 ASP A C 1
ATOM 3081 O O . ASP A 1 382 ? 28.133 -16.369 6.211 1.00 40.03 382 ASP A O 1
ATOM 3085 N N . ASP A 1 383 ? 26.878 -14.822 7.279 1.00 37.06 383 ASP A N 1
ATOM 3086 C CA . ASP A 1 383 ? 26.725 -15.550 8.544 1.00 37.06 383 ASP A CA 1
ATOM 3087 C C . ASP A 1 383 ? 26.075 -16.934 8.381 1.00 37.06 383 ASP A C 1
ATOM 3089 O O . ASP A 1 383 ? 26.271 -17.808 9.227 1.00 37.06 383 ASP A O 1
ATOM 3093 N N . LYS A 1 384 ? 25.316 -17.170 7.301 1.00 34.50 384 LYS A N 1
ATOM 3094 C CA . LYS A 1 384 ? 24.662 -18.464 7.057 1.00 34.50 384 LYS A CA 1
ATOM 3095 C C . LYS A 1 384 ? 25.564 -19.456 6.336 1.00 34.50 384 LYS A C 1
ATOM 3097 O O . LYS A 1 384 ? 25.361 -20.660 6.480 1.00 34.50 384 LYS A O 1
ATOM 3102 N N . THR A 1 385 ? 26.531 -18.983 5.550 1.00 37.59 385 THR A N 1
ATOM 3103 C CA . THR A 1 385 ? 27.326 -19.851 4.664 1.00 37.59 385 THR A CA 1
ATOM 3104 C C . THR A 1 385 ? 28.811 -19.913 5.007 1.00 37.59 385 THR A C 1
ATOM 3106 O O . THR A 1 385 ? 29.519 -20.727 4.412 1.00 37.59 385 THR A O 1
ATOM 3109 N N . SER A 1 386 ? 29.285 -19.106 5.969 1.00 40.50 386 SER A N 1
ATOM 3110 C CA . SER A 1 386 ? 30.719 -18.959 6.271 1.00 40.50 386 SER A CA 1
ATOM 3111 C C . SER A 1 386 ? 31.523 -18.630 5.004 1.00 40.50 386 SER A C 1
ATOM 3113 O O . SER A 1 386 ? 32.546 -19.242 4.710 1.00 40.50 386 SER A O 1
ATOM 3115 N N . ARG A 1 387 ? 31.013 -17.708 4.182 1.00 38.59 387 ARG A N 1
ATOM 3116 C CA . ARG A 1 387 ? 31.687 -17.228 2.967 1.00 38.59 387 ARG A CA 1
ATOM 3117 C C . ARG A 1 387 ? 32.125 -15.782 3.173 1.00 38.59 387 ARG A C 1
ATOM 3119 O O . ARG A 1 387 ? 31.369 -14.988 3.733 1.00 38.59 387 ARG A O 1
ATOM 3126 N N . ILE A 1 388 ? 33.327 -15.450 2.697 1.00 45.09 388 ILE A N 1
ATOM 3127 C CA . ILE A 1 388 ? 33.831 -14.074 2.660 1.00 45.09 388 ILE A CA 1
ATOM 3128 C C . ILE A 1 388 ? 33.712 -13.566 1.223 1.00 45.09 388 ILE A C 1
ATOM 3130 O O . ILE A 1 388 ? 34.207 -14.186 0.276 1.00 45.09 388 ILE A O 1
ATOM 3134 N N . ILE A 1 389 ? 33.039 -12.428 1.057 1.00 43.22 389 ILE A N 1
ATOM 3135 C CA . ILE A 1 389 ? 32.938 -11.742 -0.232 1.00 43.22 389 ILE A CA 1
ATOM 3136 C C . ILE A 1 389 ? 34.146 -10.818 -0.369 1.00 43.22 389 ILE A C 1
ATOM 3138 O O . ILE A 1 389 ? 34.233 -9.800 0.321 1.00 43.22 389 ILE A O 1
ATOM 3142 N N . LEU A 1 390 ? 35.063 -11.158 -1.277 1.00 43.75 390 LEU A N 1
ATOM 3143 C CA . LEU A 1 390 ? 36.190 -10.302 -1.629 1.00 43.75 390 LEU A CA 1
ATOM 3144 C C . LEU A 1 390 ? 35.840 -9.518 -2.894 1.00 43.75 390 LEU A C 1
ATOM 3146 O O . LEU A 1 390 ? 35.789 -10.046 -4.007 1.00 43.75 390 LEU A O 1
ATOM 3150 N N . LEU A 1 391 ? 35.594 -8.223 -2.721 1.00 37.59 391 LEU A N 1
ATOM 3151 C CA . LEU A 1 391 ? 35.426 -7.302 -3.837 1.00 37.59 391 LEU A CA 1
ATOM 3152 C C . LEU A 1 391 ? 36.817 -6.978 -4.395 1.00 37.59 391 LEU A C 1
ATOM 3154 O O . LEU A 1 391 ? 37.536 -6.159 -3.831 1.00 37.59 391 LEU A O 1
ATOM 3158 N N . SER A 1 392 ? 37.224 -7.625 -5.491 1.00 36.19 392 SER A N 1
ATOM 3159 C CA . SER A 1 392 ? 38.425 -7.189 -6.207 1.00 36.19 392 SER A CA 1
ATOM 3160 C C . SER A 1 392 ? 38.063 -6.018 -7.117 1.00 36.19 392 SER A C 1
ATOM 3162 O O . SER A 1 392 ? 37.637 -6.224 -8.254 1.00 36.19 392 SER A O 1
ATOM 3164 N N . ASP A 1 393 ? 38.234 -4.797 -6.622 1.00 34.78 393 ASP A N 1
ATOM 3165 C CA . ASP A 1 393 ? 38.344 -3.632 -7.489 1.00 34.78 393 ASP A CA 1
ATOM 3166 C C . ASP A 1 393 ? 39.828 -3.336 -7.763 1.00 34.78 393 ASP A C 1
ATOM 3168 O O . ASP A 1 393 ? 40.632 -3.209 -6.841 1.00 34.78 393 ASP A O 1
ATOM 3172 N N . ARG A 1 394 ? 40.209 -3.229 -9.041 1.00 29.55 394 ARG A N 1
ATOM 3173 C CA . ARG A 1 394 ? 41.520 -2.698 -9.454 1.00 29.55 394 ARG A CA 1
ATOM 3174 C C . ARG A 1 394 ? 41.508 -1.171 -9.625 1.00 29.55 394 ARG A C 1
ATOM 3176 O O . ARG A 1 394 ? 42.452 -0.627 -10.189 1.00 29.55 394 ARG A O 1
ATOM 3183 N N . SER A 1 395 ? 40.495 -0.472 -9.119 1.00 30.06 395 SER A N 1
ATOM 3184 C CA . SER A 1 395 ? 40.451 0.990 -9.015 1.00 30.06 395 SER A CA 1
ATOM 3185 C C . SER A 1 395 ? 40.376 1.502 -7.574 1.00 30.06 395 SER A C 1
ATOM 3187 O O . SER A 1 395 ? 39.597 2.386 -7.256 1.00 30.06 395 SER A O 1
ATOM 3189 N N . TYR A 1 396 ? 41.297 1.053 -6.721 1.00 28.17 396 TYR A N 1
ATOM 3190 C CA . TYR A 1 396 ? 41.838 1.921 -5.672 1.00 28.17 396 TYR A CA 1
ATOM 3191 C C . TYR A 1 396 ? 43.363 1.857 -5.706 1.00 28.17 396 TYR A C 1
ATOM 3193 O O . TYR A 1 396 ? 43.999 0.909 -5.251 1.00 28.17 396 TYR A O 1
ATOM 3201 N N . SER A 1 397 ? 43.972 2.899 -6.263 1.00 26.22 397 SER A N 1
ATOM 3202 C CA . SER A 1 397 ? 45.395 3.187 -6.129 1.00 26.22 397 SER A CA 1
ATOM 3203 C C . SER A 1 397 ? 45.689 3.648 -4.699 1.00 26.22 397 SER A C 1
ATOM 3205 O O . SER A 1 397 ? 45.886 4.831 -4.440 1.00 26.22 397 SER A O 1
ATOM 3207 N N . LYS A 1 398 ? 45.668 2.696 -3.768 1.00 25.38 398 LYS A N 1
ATOM 3208 C CA . LYS A 1 398 ? 46.445 2.662 -2.527 1.00 25.38 398 LYS A CA 1
ATOM 3209 C C . LYS A 1 398 ? 46.466 1.203 -2.085 1.00 25.38 398 LYS A C 1
ATOM 3211 O O . LYS A 1 398 ? 45.551 0.723 -1.426 1.00 25.38 398 LYS A O 1
ATOM 3216 N N . LEU A 1 399 ? 47.511 0.508 -2.535 1.00 25.72 399 LEU A N 1
ATOM 3217 C CA . LEU A 1 399 ? 47.947 -0.761 -1.971 1.00 25.72 399 LEU A CA 1
ATOM 3218 C C . LEU A 1 399 ? 47.996 -0.620 -0.443 1.00 25.72 399 LEU A C 1
ATOM 3220 O O . LEU A 1 399 ? 48.831 0.112 0.082 1.00 25.72 399 LEU A O 1
ATOM 3224 N N . ILE A 1 400 ? 47.135 -1.346 0.256 1.00 25.36 400 ILE A N 1
ATOM 3225 C CA . ILE A 1 400 ? 47.593 -2.082 1.429 1.00 25.36 400 ILE A CA 1
ATOM 3226 C C . ILE A 1 400 ? 47.916 -3.465 0.871 1.00 25.36 400 ILE A C 1
ATOM 3228 O O . ILE A 1 400 ? 47.114 -4.023 0.124 1.00 25.36 400 ILE A O 1
ATOM 3232 N N . GLU A 1 401 ? 49.149 -3.908 1.098 1.00 28.30 401 GLU A N 1
ATOM 3233 C CA . GLU A 1 401 ? 49.791 -5.069 0.480 1.00 28.30 401 GLU A CA 1
ATOM 3234 C C . GLU A 1 401 ? 48.851 -6.275 0.357 1.00 28.30 401 GLU A C 1
ATOM 3236 O O . GLU A 1 401 ? 48.643 -7.039 1.296 1.00 28.30 401 GLU A O 1
ATOM 3241 N N . TYR A 1 402 ? 48.313 -6.483 -0.845 1.00 31.36 402 TYR A N 1
ATOM 3242 C CA . TYR A 1 402 ? 47.852 -7.798 -1.258 1.00 31.36 402 TYR A CA 1
ATOM 3243 C C . TYR A 1 402 ? 49.103 -8.666 -1.418 1.00 31.36 402 TYR A C 1
ATOM 3245 O O . TYR A 1 402 ? 49.708 -8.698 -2.490 1.00 31.36 402 TYR A O 1
ATOM 3253 N N . LYS A 1 403 ? 49.504 -9.375 -0.359 1.00 36.28 403 LYS A N 1
ATOM 3254 C CA . LYS A 1 403 ? 50.233 -10.629 -0.557 1.00 36.28 403 LYS A CA 1
ATOM 3255 C C . LYS A 1 403 ? 49.291 -11.569 -1.309 1.00 36.28 403 LYS A C 1
ATOM 3257 O O . LYS A 1 403 ? 48.113 -11.691 -0.973 1.00 36.28 403 LYS A O 1
ATOM 3262 N N . ASN A 1 404 ? 49.778 -12.120 -2.416 1.00 44.25 404 ASN A N 1
ATOM 3263 C CA . ASN A 1 404 ? 48.999 -12.923 -3.349 1.00 44.25 404 ASN A CA 1
ATOM 3264 C C . ASN A 1 404 ? 48.346 -14.103 -2.608 1.00 44.25 404 ASN A C 1
ATOM 3266 O O . ASN A 1 404 ? 49.003 -15.094 -2.327 1.00 44.25 404 ASN A O 1
ATOM 3270 N N . ILE A 1 405 ? 47.028 -14.053 -2.392 1.00 43.06 405 ILE A N 1
ATOM 3271 C CA . ILE A 1 405 ? 46.208 -15.188 -1.908 1.00 43.06 405 ILE A CA 1
ATOM 3272 C C . ILE A 1 405 ? 46.481 -16.471 -2.726 1.00 43.06 405 ILE A C 1
ATOM 3274 O O . ILE A 1 405 ? 46.395 -17.586 -2.224 1.00 43.06 405 ILE A O 1
ATOM 3278 N N . ARG A 1 406 ? 46.847 -16.297 -4.000 1.00 41.59 406 ARG A N 1
ATOM 3279 C CA . ARG A 1 406 ? 47.245 -17.358 -4.926 1.00 41.59 406 ARG A CA 1
ATOM 3280 C C . ARG A 1 406 ? 48.602 -18.001 -4.587 1.00 41.59 406 ARG A C 1
ATOM 3282 O O . ARG A 1 406 ? 48.773 -19.188 -4.828 1.00 41.59 406 ARG A O 1
ATOM 3289 N N . GLU A 1 407 ? 49.544 -17.237 -4.037 1.00 45.19 407 GLU A N 1
ATOM 3290 C CA . GLU A 1 407 ? 50.850 -17.747 -3.590 1.00 45.19 407 GLU A CA 1
ATOM 3291 C C . GLU A 1 407 ? 50.742 -18.513 -2.263 1.00 45.19 407 GLU A C 1
ATOM 3293 O O . GLU A 1 407 ? 51.501 -19.454 -2.062 1.00 45.19 407 GLU A O 1
ATOM 3298 N N . GLU A 1 408 ? 49.790 -18.163 -1.389 1.00 44.31 408 GLU A N 1
ATOM 3299 C CA . GLU A 1 408 ? 49.624 -18.814 -0.077 1.00 44.31 408 GLU A CA 1
ATOM 3300 C C . GLU A 1 408 ? 48.713 -20.053 -0.101 1.00 44.31 408 GLU A C 1
ATOM 3302 O O . GLU A 1 408 ? 48.999 -21.023 0.595 1.00 44.31 408 GLU A O 1
ATOM 3307 N N . LEU A 1 409 ? 47.641 -20.067 -0.905 1.00 42.41 409 LEU A N 1
ATOM 3308 C CA . LEU A 1 409 ? 46.732 -21.224 -0.991 1.00 42.41 409 LEU A CA 1
ATOM 3309 C C . LEU A 1 409 ? 47.231 -22.329 -1.939 1.00 42.41 409 LEU A C 1
ATOM 3311 O O . LEU A 1 409 ? 46.753 -23.459 -1.869 1.00 42.41 409 LEU A O 1
ATOM 3315 N N . GLY A 1 410 ? 48.164 -22.012 -2.841 1.00 42.56 410 GLY A N 1
ATOM 3316 C CA . GLY A 1 410 ? 48.497 -22.868 -3.981 1.00 42.56 410 GLY A CA 1
ATOM 3317 C C . GLY A 1 410 ? 47.411 -22.847 -5.070 1.00 42.56 410 GLY A C 1
ATOM 3318 O O . GLY A 1 410 ? 46.231 -22.593 -4.815 1.00 42.56 410 GLY A O 1
ATOM 3319 N N . ASP A 1 411 ? 47.813 -23.094 -6.321 1.00 42.59 411 ASP A N 1
ATOM 3320 C CA . ASP A 1 411 ? 46.955 -22.899 -7.503 1.00 42.59 411 ASP A CA 1
ATOM 3321 C C . ASP A 1 411 ? 45.694 -23.790 -7.510 1.00 42.59 411 ASP A C 1
ATOM 3323 O O . ASP A 1 411 ? 44.635 -23.335 -7.945 1.00 42.59 411 ASP A O 1
ATOM 3327 N N . GLU A 1 412 ? 45.763 -25.020 -6.989 1.00 39.53 412 GLU A N 1
ATOM 3328 C CA . GLU A 1 412 ? 44.614 -25.942 -6.947 1.00 39.53 412 GLU A CA 1
ATOM 3329 C C . GLU A 1 412 ? 43.542 -25.508 -5.933 1.00 39.53 412 GLU A C 1
ATOM 3331 O O . GLU A 1 412 ? 42.371 -25.384 -6.292 1.00 39.53 412 GLU A O 1
ATOM 3336 N N . ALA A 1 413 ? 43.920 -25.185 -4.689 1.00 39.97 413 ALA A N 1
ATOM 3337 C CA . ALA A 1 413 ? 42.959 -24.772 -3.661 1.00 39.97 413 ALA A CA 1
ATOM 3338 C C . ALA A 1 413 ? 42.347 -23.392 -3.954 1.00 39.97 413 ALA A C 1
ATOM 3340 O O . ALA A 1 413 ? 41.184 -23.141 -3.631 1.00 39.97 413 ALA A O 1
ATOM 3341 N N . TYR A 1 414 ? 43.104 -22.511 -4.619 1.00 44.16 414 TYR A N 1
ATOM 3342 C CA . TYR A 1 414 ? 42.592 -21.235 -5.109 1.00 44.16 414 TYR A CA 1
ATOM 3343 C C . TYR A 1 414 ? 41.476 -21.423 -6.147 1.00 44.16 414 TYR A C 1
ATOM 3345 O O . TYR A 1 414 ? 40.470 -20.713 -6.102 1.00 44.16 414 TYR A O 1
ATOM 3353 N N . HIS A 1 415 ? 41.630 -22.374 -7.071 1.00 48.31 415 HIS A N 1
ATOM 3354 C CA . HIS A 1 415 ? 40.646 -22.624 -8.123 1.00 48.31 415 HIS A CA 1
ATOM 3355 C C . HIS A 1 415 ? 39.402 -23.380 -7.634 1.00 48.31 415 HIS A C 1
ATOM 3357 O O . HIS A 1 415 ? 38.304 -23.047 -8.080 1.00 48.31 415 HIS A O 1
ATOM 3363 N N . ASP A 1 416 ? 39.540 -24.303 -6.680 1.00 45.22 416 ASP A N 1
ATOM 3364 C CA . ASP A 1 416 ? 38.411 -25.069 -6.126 1.00 45.22 416 ASP A CA 1
ATOM 3365 C C . ASP A 1 416 ? 37.501 -24.250 -5.193 1.00 45.22 416 ASP A C 1
ATOM 3367 O O . ASP A 1 416 ? 36.315 -24.553 -5.045 1.00 45.22 416 ASP A O 1
ATOM 3371 N N . GLN A 1 417 ? 38.032 -23.205 -4.548 1.00 43.53 417 GLN A N 1
ATOM 3372 C CA . GLN A 1 417 ? 37.313 -22.444 -3.512 1.00 43.53 417 GLN A CA 1
ATOM 3373 C C . GLN A 1 417 ? 36.837 -21.056 -3.964 1.00 43.53 417 GLN A C 1
ATOM 3375 O O . GLN A 1 417 ? 36.118 -20.393 -3.208 1.00 43.53 417 GLN A O 1
ATOM 3380 N N . CYS A 1 418 ? 37.217 -20.618 -5.172 1.00 42.66 418 CYS A N 1
ATOM 3381 C CA . CYS A 1 418 ? 36.842 -19.321 -5.733 1.00 42.66 418 CYS A CA 1
ATOM 3382 C C . CYS A 1 418 ? 35.668 -19.423 -6.721 1.00 42.66 418 CYS A C 1
ATOM 3384 O O . CYS A 1 418 ? 35.854 -19.802 -7.877 1.00 42.66 418 CYS A O 1
ATOM 3386 N N . GLU A 1 419 ? 34.477 -18.960 -6.336 1.00 43.66 419 GLU A N 1
ATOM 3387 C CA . GLU A 1 419 ? 33.392 -18.723 -7.302 1.00 43.66 419 GLU A CA 1
ATOM 3388 C C . GLU A 1 419 ? 33.559 -17.318 -7.907 1.00 43.66 419 GLU A C 1
ATOM 3390 O O . GLU A 1 419 ? 33.733 -16.335 -7.187 1.00 43.66 419 GLU A O 1
ATOM 3395 N N . THR A 1 420 ? 33.524 -17.203 -9.237 1.00 45.91 420 THR A N 1
ATOM 3396 C CA . THR A 1 420 ? 33.656 -15.919 -9.947 1.00 45.91 420 THR A CA 1
ATOM 3397 C C . THR A 1 420 ? 32.334 -15.578 -10.631 1.00 45.91 420 THR A C 1
ATOM 3399 O O . THR A 1 420 ? 31.891 -16.318 -11.506 1.00 45.91 420 THR A O 1
ATOM 3402 N N . ILE A 1 421 ? 31.700 -14.463 -10.261 1.00 41.81 421 ILE A N 1
ATOM 3403 C CA . ILE A 1 421 ? 30.411 -14.028 -10.826 1.00 41.81 421 ILE A CA 1
ATOM 3404 C C . ILE A 1 421 ? 30.606 -12.702 -11.576 1.00 41.81 421 ILE A C 1
ATOM 3406 O O . ILE A 1 421 ? 31.211 -11.787 -11.019 1.00 41.81 421 ILE A O 1
ATOM 3410 N N . PRO A 1 422 ? 30.112 -12.543 -12.818 1.00 42.97 422 PRO A N 1
ATOM 3411 C CA . PRO A 1 422 ? 30.154 -11.260 -13.525 1.00 42.97 422 PRO A CA 1
ATOM 3412 C C . PRO A 1 422 ? 29.446 -10.158 -12.724 1.00 42.97 422 PRO A C 1
ATOM 3414 O O . PRO A 1 422 ? 28.365 -10.399 -12.187 1.00 42.97 422 PRO A O 1
ATOM 3417 N N . LEU A 1 423 ? 30.020 -8.951 -12.655 1.00 42.53 423 LEU A N 1
ATOM 3418 C CA . LEU A 1 423 ? 29.388 -7.820 -11.963 1.00 42.53 423 LEU A CA 1
ATOM 3419 C C . LEU A 1 423 ? 28.080 -7.423 -12.690 1.00 42.53 423 LEU A C 1
ATOM 3421 O O . LEU A 1 423 ? 28.146 -6.966 -13.837 1.00 42.53 423 LEU A O 1
ATOM 3425 N N . PRO A 1 424 ? 26.889 -7.577 -12.079 1.00 39.53 424 PRO A N 1
ATOM 3426 C CA . PRO A 1 424 ? 25.633 -7.314 -12.776 1.00 39.53 424 PRO A CA 1
ATOM 3427 C C . PRO A 1 424 ? 25.470 -5.817 -13.078 1.00 39.53 424 PRO A C 1
ATOM 3429 O O . PRO A 1 424 ? 25.498 -4.993 -12.171 1.00 39.53 424 PRO A O 1
ATOM 3432 N N . GLY A 1 425 ? 25.278 -5.462 -14.353 1.00 40.62 425 GLY A N 1
ATOM 3433 C CA . GLY A 1 425 ? 25.020 -4.078 -14.784 1.00 40.62 425 GLY A CA 1
ATOM 3434 C C . GLY A 1 425 ? 26.260 -3.216 -15.051 1.00 40.62 425 GLY A C 1
ATOM 3435 O O . GLY A 1 425 ? 26.109 -2.045 -15.394 1.00 40.62 425 GLY A O 1
ATOM 3436 N N . TYR A 1 426 ? 27.471 -3.771 -14.945 1.00 41.31 426 TYR A N 1
ATOM 3437 C CA . TYR A 1 426 ? 28.708 -3.043 -15.230 1.00 41.31 426 TYR A CA 1
ATOM 3438 C C . TYR A 1 426 ? 29.163 -3.235 -16.687 1.00 41.31 426 TYR A C 1
ATOM 3440 O O . TYR A 1 426 ? 29.631 -4.310 -17.068 1.00 41.31 426 TYR A O 1
ATOM 3448 N N . ASP A 1 427 ? 29.059 -2.188 -17.511 1.00 46.25 427 ASP A N 1
ATOM 3449 C CA . ASP A 1 427 ? 29.619 -2.180 -18.870 1.00 46.25 427 ASP A CA 1
ATOM 3450 C C . ASP A 1 427 ? 31.098 -1.771 -18.833 1.00 46.25 427 ASP A C 1
ATOM 3452 O O . ASP A 1 427 ? 31.459 -0.595 -18.928 1.00 46.25 427 ASP A O 1
ATOM 3456 N N . ALA A 1 428 ? 31.964 -2.775 -18.704 1.00 41.75 428 ALA A N 1
ATOM 3457 C CA . ALA A 1 428 ? 33.412 -2.608 -18.640 1.00 41.75 428 ALA A CA 1
ATOM 3458 C C . ALA A 1 428 ? 33.982 -1.811 -19.830 1.00 41.75 428 ALA A C 1
ATOM 3460 O O . ALA A 1 428 ? 34.902 -1.011 -19.654 1.00 41.75 428 ALA A O 1
ATOM 3461 N N . LYS A 1 429 ? 33.401 -1.951 -21.031 1.00 43.88 429 LYS A N 1
ATOM 3462 C CA . LYS A 1 429 ? 33.883 -1.243 -22.225 1.00 43.88 429 LYS A CA 1
ATOM 3463 C C . LYS A 1 429 ? 33.559 0.246 -22.172 1.00 43.88 429 LYS A C 1
ATOM 3465 O O . LYS A 1 429 ? 34.387 1.055 -22.586 1.00 43.88 429 LYS A O 1
ATOM 3470 N N . LYS A 1 430 ? 32.401 0.618 -21.619 1.00 44.22 430 LYS A N 1
ATOM 3471 C CA . LYS A 1 430 ? 31.981 2.021 -21.458 1.00 44.22 430 LYS A CA 1
ATOM 3472 C C . LYS A 1 430 ? 32.881 2.812 -20.500 1.00 44.22 430 LYS A C 1
ATOM 3474 O O . LYS A 1 430 ? 32.942 4.034 -20.593 1.00 44.22 430 LYS A O 1
ATOM 3479 N N . HIS A 1 431 ? 33.613 2.113 -19.632 1.00 40.53 431 HIS A N 1
ATOM 3480 C CA . HIS A 1 431 ? 34.539 2.694 -18.658 1.00 40.53 431 HIS A CA 1
ATOM 3481 C C . HIS A 1 431 ? 36.024 2.417 -18.966 1.00 40.53 431 HIS A C 1
ATOM 3483 O O . HIS A 1 431 ? 36.875 2.629 -18.109 1.00 40.53 431 HIS A O 1
ATOM 3489 N N . GLY A 1 432 ? 36.357 1.987 -20.191 1.00 35.22 432 GLY A N 1
ATOM 3490 C CA . GLY A 1 432 ? 37.748 1.857 -20.650 1.00 35.22 432 GLY A CA 1
ATOM 3491 C C . GLY A 1 432 ? 38.446 0.545 -20.277 1.00 35.22 432 GLY A C 1
ATOM 3492 O O . GLY A 1 432 ? 39.658 0.427 -20.445 1.00 35.22 432 GLY A O 1
ATOM 3493 N N . TYR A 1 433 ? 37.709 -0.461 -19.806 1.00 39.59 433 TYR A N 1
ATOM 3494 C CA . TYR A 1 433 ? 38.263 -1.765 -19.454 1.00 39.59 433 TYR A CA 1
ATOM 3495 C C . TYR A 1 433 ? 38.124 -2.758 -20.612 1.00 39.59 433 TYR A C 1
ATOM 3497 O O . TYR A 1 433 ? 37.058 -2.947 -21.200 1.00 39.59 433 TYR A O 1
ATOM 3505 N N . HIS A 1 434 ? 39.219 -3.454 -20.919 1.00 37.44 434 HIS A N 1
ATOM 3506 C CA . HIS A 1 434 ? 39.270 -4.442 -22.001 1.00 37.44 434 HIS A CA 1
ATOM 3507 C C . HIS A 1 434 ? 38.712 -5.824 -21.614 1.00 37.44 434 HIS A C 1
ATOM 3509 O O . HIS A 1 434 ? 38.602 -6.698 -22.474 1.00 37.44 434 HIS A O 1
ATOM 3515 N N . ARG A 1 435 ? 38.377 -6.051 -20.335 1.00 37.56 435 ARG A N 1
ATOM 3516 C CA . ARG A 1 435 ? 37.877 -7.334 -19.812 1.00 37.56 435 ARG A CA 1
ATOM 3517 C C . ARG A 1 435 ? 36.686 -7.122 -18.866 1.00 37.56 435 ARG A C 1
ATOM 3519 O O . ARG A 1 435 ? 36.628 -6.068 -18.238 1.00 37.56 435 ARG A O 1
ATOM 3526 N N . PRO A 1 436 ? 35.763 -8.096 -18.744 1.00 39.66 436 PRO A N 1
ATOM 3527 C CA . PRO A 1 436 ? 34.652 -8.020 -17.795 1.00 39.66 436 PRO A CA 1
ATOM 3528 C C . PRO A 1 436 ? 35.151 -7.921 -16.347 1.00 39.66 436 PRO A C 1
ATOM 3530 O O . PRO A 1 436 ? 36.165 -8.532 -16.001 1.00 39.66 436 PRO A O 1
ATOM 3533 N N . CYS A 1 437 ? 34.429 -7.178 -15.508 1.00 41.25 437 CYS A N 1
ATOM 3534 C CA . CYS A 1 437 ? 34.655 -7.151 -14.063 1.00 41.25 437 CYS A CA 1
ATOM 3535 C C . CYS A 1 437 ? 33.893 -8.299 -13.393 1.00 41.25 437 CYS A C 1
ATOM 3537 O O . CYS A 1 437 ? 32.765 -8.614 -13.781 1.00 41.25 437 CYS A O 1
ATOM 3539 N N . TYR A 1 438 ? 34.498 -8.908 -12.375 1.00 40.88 438 TYR A N 1
ATOM 3540 C CA . TYR A 1 438 ? 33.935 -10.057 -11.671 1.00 40.88 438 TYR A CA 1
ATOM 3541 C C . TYR A 1 438 ? 33.992 -9.859 -10.153 1.00 40.88 438 TYR A C 1
ATOM 3543 O O . TYR A 1 438 ? 34.958 -9.304 -9.636 1.00 40.88 438 TYR A O 1
ATOM 3551 N N . MET A 1 439 ? 32.984 -10.360 -9.442 1.00 39.69 439 MET A N 1
ATOM 3552 C CA . MET A 1 439 ? 33.037 -10.615 -8.002 1.00 39.69 439 MET A CA 1
ATOM 3553 C C . MET A 1 439 ? 33.663 -11.985 -7.757 1.00 39.69 439 MET A C 1
ATOM 3555 O O . MET A 1 439 ? 33.334 -12.936 -8.468 1.00 39.69 439 MET A O 1
ATOM 3559 N N . LYS A 1 440 ? 34.528 -12.095 -6.744 1.00 44.97 440 LYS A N 1
ATOM 3560 C CA . LYS A 1 440 ? 35.097 -13.372 -6.302 1.00 44.97 440 LYS A CA 1
ATOM 3561 C C . LYS A 1 440 ? 34.597 -13.717 -4.903 1.00 44.97 440 LYS A C 1
ATOM 3563 O O . LYS A 1 440 ? 34.676 -12.905 -3.985 1.00 44.97 440 LYS A O 1
ATOM 3568 N N . PHE A 1 441 ? 34.105 -14.935 -4.745 1.00 39.00 441 PHE A N 1
ATOM 3569 C CA . PHE A 1 441 ? 33.696 -15.495 -3.463 1.00 39.00 441 PHE A CA 1
ATOM 3570 C C . PHE A 1 441 ? 34.742 -16.510 -3.043 1.00 39.00 441 PHE A C 1
ATOM 3572 O O . PHE A 1 441 ? 35.028 -17.409 -3.826 1.00 39.00 441 PHE A O 1
ATOM 3579 N N . ILE A 1 442 ? 35.283 -16.386 -1.831 1.00 47.03 442 ILE A N 1
ATOM 3580 C CA . ILE A 1 442 ? 36.153 -17.415 -1.255 1.00 47.03 442 ILE A CA 1
ATOM 3581 C C . ILE A 1 442 ? 35.423 -18.037 -0.071 1.00 47.03 442 ILE A C 1
ATOM 3583 O O . ILE A 1 442 ? 34.939 -17.344 0.831 1.00 47.03 442 ILE A O 1
ATOM 3587 N N . LYS A 1 443 ? 35.312 -19.363 -0.081 1.00 40.09 443 LYS A N 1
ATOM 3588 C CA . LYS A 1 443 ? 34.763 -20.113 1.046 1.00 40.09 443 LYS A CA 1
ATOM 3589 C C . LYS A 1 443 ? 35.862 -20.295 2.094 1.00 40.09 443 LYS A C 1
ATOM 3591 O O . LYS A 1 443 ? 36.800 -21.039 1.852 1.00 40.09 443 LYS A O 1
ATOM 3596 N N . ILE A 1 444 ? 35.747 -19.635 3.247 1.00 43.72 444 ILE A N 1
ATOM 3597 C CA . ILE A 1 444 ? 36.733 -19.734 4.335 1.00 43.72 444 ILE A CA 1
ATOM 3598 C C . ILE A 1 444 ? 36.020 -20.216 5.596 1.00 43.72 444 ILE A C 1
ATOM 3600 O O . ILE A 1 444 ? 34.981 -19.689 5.981 1.00 43.72 444 ILE A O 1
ATOM 3604 N N . LYS A 1 445 ? 36.571 -21.229 6.263 1.00 37.16 445 LYS A N 1
ATOM 3605 C CA . LYS A 1 445 ? 36.031 -21.741 7.526 1.00 37.16 445 LYS A CA 1
ATOM 3606 C C . LYS A 1 445 ? 36.373 -20.741 8.641 1.00 37.16 445 LYS A C 1
ATOM 3608 O O . LYS A 1 445 ? 37.532 -20.608 9.007 1.00 37.16 445 LYS A O 1
ATOM 3613 N N . VAL A 1 446 ? 35.389 -20.002 9.151 1.00 36.16 446 VAL A N 1
ATOM 3614 C CA . VAL A 1 446 ? 35.622 -18.972 10.182 1.00 36.16 446 VAL A CA 1
ATOM 3615 C C . VAL A 1 446 ? 35.500 -19.589 11.580 1.00 36.16 446 VAL A C 1
ATOM 3617 O O . VAL A 1 446 ? 34.420 -20.044 11.954 1.00 36.16 446 VAL A O 1
ATOM 3620 N N . GLN A 1 447 ? 36.573 -19.574 12.378 1.00 33.94 447 GLN A N 1
ATOM 3621 C CA . GLN A 1 447 ? 36.492 -19.800 13.829 1.00 33.94 447 GLN A CA 1
ATOM 3622 C C . GLN A 1 447 ? 36.297 -18.449 14.543 1.00 33.94 447 GLN A C 1
ATOM 3624 O O . GLN A 1 447 ? 37.148 -17.568 14.450 1.00 33.94 447 GLN A O 1
ATOM 3629 N N . LYS A 1 448 ? 35.169 -18.248 15.244 1.00 34.09 448 LYS A N 1
ATOM 3630 C CA . LYS A 1 448 ? 34.921 -17.029 16.044 1.00 34.09 448 LYS A CA 1
ATOM 3631 C C . LYS A 1 448 ? 35.541 -17.179 17.443 1.00 34.09 448 LYS A C 1
ATOM 3633 O O . LYS A 1 448 ? 34.984 -17.893 18.275 1.00 34.09 448 LYS A O 1
ATOM 3638 N N . GLU A 1 449 ? 36.624 -16.461 17.742 1.00 30.17 449 GLU A N 1
ATOM 3639 C CA . GLU A 1 449 ? 37.070 -16.237 19.129 1.00 30.17 449 GLU A CA 1
ATOM 3640 C C . GLU A 1 449 ? 36.270 -15.072 19.744 1.00 30.17 449 GLU A C 1
ATOM 3642 O O . GLU A 1 449 ? 36.297 -13.945 19.250 1.00 30.17 449 GLU A O 1
ATOM 3647 N N . LYS A 1 450 ? 35.529 -15.326 20.832 1.00 28.42 450 LYS A N 1
ATOM 3648 C CA . LYS A 1 450 ? 34.908 -14.261 21.638 1.00 28.42 450 LYS A CA 1
ATOM 3649 C C . LYS A 1 450 ? 35.987 -13.595 22.494 1.00 28.42 450 LYS A C 1
ATOM 3651 O O . LYS A 1 450 ? 36.395 -14.166 23.502 1.00 28.42 450 LYS A O 1
ATOM 3656 N N . ASN A 1 451 ? 36.384 -12.371 22.156 1.00 28.14 451 ASN A N 1
ATOM 3657 C CA . ASN A 1 451 ? 37.204 -11.552 23.047 1.00 28.14 451 ASN A CA 1
ATOM 3658 C C . ASN A 1 451 ? 36.387 -11.136 24.284 1.00 28.14 451 ASN A C 1
ATOM 3660 O O . ASN A 1 451 ? 35.547 -10.240 24.218 1.00 28.14 451 ASN A O 1
ATOM 3664 N N . LYS A 1 452 ? 36.638 -11.783 25.428 1.00 28.47 452 LYS A N 1
ATOM 3665 C CA . LYS A 1 452 ? 36.343 -11.213 26.749 1.00 28.47 452 LYS A CA 1
ATOM 3666 C C . LYS A 1 452 ? 37.385 -10.126 27.015 1.00 28.47 452 LYS A C 1
ATOM 3668 O O . LYS A 1 452 ? 38.547 -10.445 27.237 1.00 28.47 452 LYS A O 1
ATOM 3673 N N . GLN A 1 453 ? 36.982 -8.860 27.010 1.00 28.58 453 GLN A N 1
ATOM 3674 C CA . GLN A 1 453 ? 37.773 -7.820 27.667 1.00 28.58 453 GLN A CA 1
ATOM 3675 C C . GLN A 1 453 ? 37.611 -7.980 29.183 1.00 28.58 453 GLN A C 1
ATOM 3677 O O . GLN A 1 453 ? 36.549 -7.708 29.741 1.00 28.58 453 GLN A O 1
ATOM 3682 N N . GLU A 1 454 ? 38.663 -8.469 29.836 1.00 29.97 454 GLU A N 1
ATOM 3683 C CA . GLU A 1 454 ? 38.849 -8.373 31.282 1.00 29.97 454 GLU A CA 1
ATOM 3684 C C . GLU A 1 454 ? 39.154 -6.913 31.641 1.00 29.97 454 GLU A C 1
ATOM 3686 O O . GLU A 1 454 ? 40.267 -6.427 31.451 1.00 29.97 454 GLU A O 1
ATOM 3691 N N . ASN A 1 455 ? 38.156 -6.197 32.161 1.00 28.38 455 ASN A N 1
ATOM 3692 C CA . ASN A 1 455 ? 38.389 -4.951 32.884 1.00 28.38 455 ASN A CA 1
ATOM 3693 C C . ASN A 1 455 ? 38.845 -5.293 34.306 1.00 28.38 455 ASN A C 1
ATOM 3695 O O . ASN A 1 455 ? 38.025 -5.479 35.204 1.00 28.38 455 ASN A O 1
ATOM 3699 N N . ASN A 1 456 ? 40.161 -5.351 34.506 1.00 28.17 456 ASN A N 1
ATOM 3700 C CA . ASN A 1 456 ? 40.758 -5.194 35.827 1.00 28.17 456 ASN A CA 1
ATOM 3701 C C . ASN A 1 456 ? 40.742 -3.705 36.203 1.00 28.17 456 ASN A C 1
ATOM 3703 O O . ASN A 1 456 ? 41.623 -2.941 35.816 1.00 28.17 456 ASN A O 1
ATOM 3707 N N . SER A 1 457 ? 39.747 -3.305 36.990 1.00 28.11 457 SER A N 1
ATOM 3708 C CA . SER A 1 457 ? 39.863 -2.159 37.892 1.00 28.11 457 SER A CA 1
ATOM 3709 C C . SER A 1 457 ? 39.222 -2.543 39.223 1.00 28.11 457 SER A C 1
ATOM 3711 O O . SER A 1 457 ? 38.002 -2.483 39.384 1.00 28.11 457 SER A O 1
ATOM 3713 N N . GLU A 1 458 ? 40.051 -3.004 40.156 1.00 27.62 458 GLU A N 1
ATOM 3714 C CA . GLU A 1 458 ? 39.665 -3.206 41.547 1.00 27.62 458 GLU A CA 1
ATOM 3715 C C . GLU A 1 458 ? 39.484 -1.854 42.255 1.00 27.62 458 GLU A C 1
ATOM 3717 O O . GLU A 1 458 ? 40.362 -0.997 42.241 1.00 27.62 458 GLU A O 1
ATOM 3722 N N . SER A 1 459 ? 38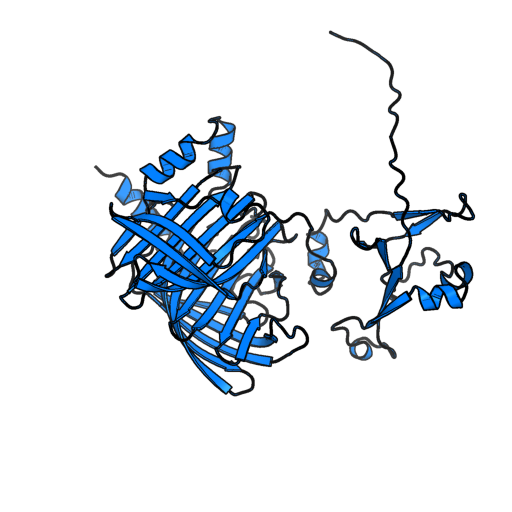.316 -1.739 42.891 1.00 26.50 459 SER A N 1
ATOM 3723 C CA . SER A 1 459 ? 38.009 -1.036 44.141 1.00 26.50 459 SER A CA 1
ATOM 3724 C C . SER A 1 459 ? 38.343 0.452 44.304 1.00 26.50 459 SER A C 1
ATOM 3726 O O . SER A 1 459 ? 39.465 0.816 44.632 1.00 26.50 459 SER A O 1
ATOM 3728 N N . GLU A 1 460 ? 37.283 1.261 44.386 1.00 24.09 460 GLU A N 1
ATOM 3729 C CA . GLU A 1 460 ? 37.021 2.042 45.601 1.00 24.09 460 GLU A CA 1
ATOM 3730 C C . GLU A 1 460 ? 35.503 2.177 45.834 1.00 24.09 460 GLU A C 1
ATOM 3732 O O . GLU A 1 460 ? 34.733 2.522 44.940 1.00 24.09 460 GLU A O 1
ATOM 3737 N N . ARG A 1 461 ? 35.069 1.816 47.047 1.00 25.75 461 ARG A N 1
ATOM 3738 C CA . ARG A 1 461 ? 33.693 1.930 47.554 1.00 25.75 461 ARG A CA 1
ATOM 3739 C C . ARG A 1 461 ? 33.392 3.378 47.929 1.00 25.75 461 ARG A C 1
ATOM 3741 O O . ARG A 1 461 ? 34.143 3.926 48.728 1.00 25.75 461 ARG A O 1
ATOM 3748 N N . VAL A 1 462 ? 32.210 3.883 47.568 1.00 25.02 462 VAL A N 1
ATOM 3749 C CA . VAL A 1 462 ? 31.434 4.805 48.421 1.00 25.02 462 VAL A CA 1
ATOM 3750 C C . VAL A 1 462 ? 29.935 4.488 48.277 1.00 25.02 462 VAL A C 1
ATOM 3752 O O . VAL A 1 462 ? 29.352 4.754 47.233 1.00 25.02 462 VAL A O 1
ATOM 3755 N N . VAL A 1 463 ? 29.393 3.935 49.376 1.00 30.83 463 VAL A N 1
ATOM 3756 C CA . VAL A 1 463 ? 27.993 3.641 49.784 1.00 30.83 463 VAL A CA 1
ATOM 3757 C C . VAL A 1 463 ? 27.165 2.697 48.914 1.00 30.83 463 VAL A C 1
ATOM 3759 O O . VAL A 1 463 ? 26.633 3.122 47.869 1.00 30.83 463 VAL A O 1
#

Foldseek 3Di:
DPVLVVVVVVVVCVLVVCVPADPQQPLVQQFWKKKKWKWWADPQGWIWTWMWIQGHPQWIQIWIWTQDPPPAIKIALLPLERTFGGPSRASDGDQWHKADPDRPFKIWTWGFAWIDHPVGSPDTKTKIDTKMKGDPADKAKPVRAADPLLQVVQQVVADDDPQLVVLQVVQDKTKMKGWTWMWDWMAINNRIDTDTTGMMMMIITDSHDPLVQFAKKKWWWKAFPQGKTKIWIWTCRPSHGNTRGWMWIADPSDIWIWNFWFDDCCVQAVVNDGDQWDWTWTDTPNDIKIKTKHFDDWGWHADDPFSQKIKTKTWIWMQIVNTTMTTIMIMMHGDDPTDDCLSCVPPDPVCVVVPPPPDQDFDWDADPVHRVDTDTDRFDAPPVQQKTWDQDDPPDPDDPDPPDPCVVCDVVLCVVFKDKAFSPPDPCVVVPHPDTGIIIMGRDDDDDDDDDDDPPDDDDDDD

Mean predicted aligned error: 13.82 Å

Solvent-accessible surface area (backbone atoms only — not comparable to full-atom values): 25586 Å² total; per-residue (Å²): 140,68,74,70,61,56,54,54,51,50,53,51,44,58,65,62,69,46,72,87,46,74,83,72,58,46,77,90,32,82,40,16,35,44,30,41,37,36,39,29,18,31,95,80,53,40,37,41,39,42,33,34,27,34,24,40,94,16,35,26,45,38,52,46,38,43,32,40,71,96,79,45,46,36,28,47,70,62,56,45,53,19,85,39,62,36,84,42,79,54,52,38,35,88,46,38,36,50,42,84,75,37,86,93,33,30,33,40,41,36,33,51,46,62,28,13,37,71,97,38,72,84,46,75,41,52,34,41,36,47,34,40,36,38,38,90,44,67,68,49,41,62,89,76,53,55,30,66,69,26,50,50,52,22,53,70,73,52,84,88,46,75,66,43,59,48,38,43,61,68,66,52,60,54,42,36,37,30,54,34,35,36,40,38,40,39,28,49,74,87,46,77,45,82,46,68,22,51,23,44,37,43,41,38,39,32,72,48,66,61,58,78,49,44,53,31,34,44,38,37,37,39,39,31,85,87,54,46,30,34,39,42,34,42,38,23,25,69,67,64,23,68,50,35,55,45,43,33,37,36,45,94,74,46,77,37,35,27,52,47,62,60,65,57,60,73,82,48,35,67,88,74,65,55,72,56,69,53,71,37,39,35,29,39,85,91,42,81,42,44,38,39,44,39,57,77,45,68,55,58,37,32,47,67,93,43,23,29,24,36,35,39,48,23,40,28,40,33,28,51,71,79,40,54,28,22,26,38,35,42,34,41,32,54,38,84,84,51,55,59,61,90,71,54,71,81,49,65,76,78,55,58,77,74,58,80,79,74,75,81,58,76,44,74,48,63,44,94,92,40,80,85,48,74,49,81,44,82,54,53,71,42,87,90,71,45,30,42,43,45,79,69,69,94,83,61,100,66,84,72,84,77,72,56,67,56,76,74,55,35,70,66,58,44,59,78,40,46,50,77,42,72,47,88,90,65,63,32,66,85,74,76,38,96,57,84,56,51,40,38,36,40,69,47,90,78,80,86,80,82,82,77,82,81,80,88,73,85,83,83,88,84,135

InterPro domains:
  IPR055492 Domain of unknown function DUF7064 [PF23212] (211-331)

pLDDT: mean 77.34, std 26.15, range [24.09, 98.81]

Radius of gyration: 25.9 Å; Cα contacts (8 Å, |Δi|>4): 985; chains: 1; bounding box: 74×52×77 Å

Nearest PDB structures (foldseek):
  2ich-assembly2_B  TM=6.217E-01  e=3.282E-10  Nitrosomonas europaea
  2ich-assembly1_A  TM=6.147E-01  e=7.563E-10  Nitrosomonas europaea
  9fdg-assembly1_A  TM=2.778E-01  e=1.936E-01  synthetic construct
  8qxp-assembly1_A  TM=1.356E-01  e=3.263E-01  Klebsiella pneumoniae
  4rlc-assembly1_A  TM=1.931E-01  e=9.700E+00  Pseudomonas aeruginosa

Organism: Scylla paramamosain (NCBI:txid85552)